Protein 6CKD (pdb70)

InterPro domains:
  IPR003582 ShKT domain [PS51670] (45-79)

Foldseek 3Di:
DLDQPDDCVVLVVCVVPVVLVPPVCCRNVVVSNVDD

Radius of gyration: 8.18 Å; Cα contacts (8 Å, |Δi|>4): 49; chains: 1; bounding box: 17×25×12 Å

Secondary structure (DSSP, 8-state):
-----S-HHHHHHHHHTT-TTSSTTTTS-HHHHT--

Nearest PDB structures (foldseek):
  6ckd-assembly1_A  TM=1.003E+00  e=4.209E-05  Oulactis
  6ckf-assembly1_A  TM=8.565E-01  e=2.002E-03  Oulactis
  6ckd-assembly1_A  TM=9.868E-01  e=1.307E-04  Oulactis
  6ckf-assembly1_A  TM=8.615E-01  e=6.665E-04  Oulactis
  6ckd-assembly1_A  TM=9.636E-01  e=9.254E-05  Oulactis

Sequence (36 aa):
ACKDVFPAATCRHAKSVGNCSSEKYKRNCAITCGACACKDVFPAATCRHAKSVGNCSSEKYKRNCAITCGACACKDVFPAATCRHAKSVGNCSSEKYKRNCAITCGACACKDVFPAATCRHAKSVGNCSSEKYKRNCAITCGACACKDVFPAATCRHAKSVGNCSSEKYKRNCAITCGACACKDVFPAATCRHAKSVGNCSSEKYKRNCAITCGACACKDVFPAATCRHAKSVGNCSSEKYKRNCAITCGACACKDVFPAATCRHAKSVGNCSSEKYKRNCAITCGACACKDVFPAATCRHAKSVGNCSSEKYKRNCAITCGACACKDVFPAATCRHAKSVGNCSSEKYKRNCAITCGACACKDVFPAATCRHAKSVGNCSSEKYKRNCAITCGACACKDVFPAATCRHAKSVGNCSSEKYKRNCAITCGACACKDVFPAATCRHAKSVGNCSSEKYKRNCAITCGACACKDVFPAATCRHAKSVGNCSSEKYKRNCAITCGACACKDVFPAATCRHAKSVGNCSSEKYKRNCAITCGACACKDVFPAATCRHAKSVGNCSSEKYKRNCAITCGACACKDVFPAATCRHAKSVGNCSSEKYKRNCAITCGACACKDVFPAATCRHAKSVGNCSSEKYKRNCAITCGACACKDVFPAATCRHAKSVGNCSSEKYKRNCAITCGACACKDVFPAATCRHAKSVGNCSSEKYKRNCAITCGAC

Solvent-accessible surface area: 2623 Å² total; per-residue (Å²): 145,45,150,64,117,67,78,83,72,43,3,180,97,1,112,91,90,51,46,41,106,45,86,115,24,68,187,20,0,6,91,36,21,70,70,99

Organism: Oulactis sp. (NCBI:txid2093647)

B-factor: mean 38.34, std 23.07, range [0.21, 75.54]

Structure (mmCIF, N/CA/C/O backbone):
data_6CKD
#
_entry.id   6CKD
#
loop_
_atom_site.group_PDB
_atom_site.id
_atom_site.type_symbol
_atom_site.label_atom_id
_atom_site.label_alt_id
_atom_site.label_comp_id
_atom_site.label_asym_id
_atom_site.label_entity_id
_atom_site.label_seq_id
_atom_site.pdbx_PDB_ins_code
_atom_site.Cartn_x
_atom_site.Cartn_y
_atom_site.Cartn_z
_atom_site.occupancy
_atom_site.B_iso_or_equiv
_atom_site.auth_seq_id
_atom_site.auth_comp_id
_atom_site.auth_asym_id
_atom_site.auth_atom_id
_atom_site.pdbx_PDB_model_num
ATOM 1 N N . ALA A 1 1 ? 2.629 1.264 -1.099 1.00 73.11 1 ALA A N 1
ATOM 2 C CA . ALA A 1 1 ? 3.358 0.457 -2.069 1.00 25.21 1 ALA A CA 1
ATOM 3 C C . ALA A 1 1 ? 3.087 -1.029 -1.862 1.00 32.44 1 ALA A C 1
ATOM 4 O O . ALA A 1 1 ? 2.711 -1.456 -0.769 1.00 42.22 1 ALA A O 1
ATOM 11 N N . CYS A 1 2 ? 3.278 -1.814 -2.917 1.00 3.12 2 CYS A N 1
ATOM 12 C CA . CYS A 1 2 ? 3.053 -3.253 -2.851 1.00 50.24 2 CYS A CA 1
ATOM 13 C C . CYS A 1 2 ? 4.294 -4.019 -3.302 1.00 12.35 2 CYS A C 1
ATOM 14 O O . CYS A 1 2 ? 4.193 -5.066 -3.941 1.00 30.01 2 CYS A O 1
ATOM 21 N N . LYS A 1 3 ? 5.464 -3.489 -2.963 1.00 3.10 3 LYS A N 1
ATOM 22 C CA . LYS A 1 3 ? 6.726 -4.122 -3.330 1.00 13.53 3 LYS A CA 1
ATOM 23 C C . LYS A 1 3 ? 6.862 -5.488 -2.667 1.00 32.53 3 LYS A C 1
ATOM 24 O O . LYS A 1 3 ? 6.501 -5.663 -1.503 1.00 35.02 3 LYS A O 1
ATOM 43 N N . ASP A 1 4 ? 7.386 -6.454 -3.414 1.00 11.31 4 ASP A N 1
ATOM 44 C CA . ASP A 1 4 ? 7.572 -7.805 -2.897 1.00 42.34 4 ASP A CA 1
ATOM 45 C C . ASP A 1 4 ? 8.322 -7.780 -1.569 1.00 34.01 4 ASP A C 1
ATOM 46 O O . ASP A 1 4 ? 9.503 -7.436 -1.517 1.00 34.34 4 ASP A O 1
ATOM 55 N N . VAL A 1 5 ? 7.627 -8.146 -0.496 1.00 52.13 5 VAL A N 1
ATOM 56 C CA . VAL A 1 5 ? 8.226 -8.166 0.833 1.00 42.23 5 VAL A CA 1
ATOM 57 C C . VAL A 1 5 ? 9.149 -9.367 1.001 1.00 24.32 5 VAL A C 1
ATOM 58 O O . VAL A 1 5 ? 10.339 -9.215 1.278 1.00 24.42 5 VAL A O 1
ATOM 71 N N . PHE A 1 6 ? 8.593 -10.562 0.832 1.00 63.23 6 PHE A N 1
ATOM 72 C CA . PHE A 1 6 ? 9.367 -11.791 0.965 1.00 34.34 6 PHE A CA 1
ATOM 73 C C . PHE A 1 6 ? 10.592 -11.764 0.057 1.00 61.33 6 PHE A C 1
ATOM 74 O O . PHE A 1 6 ? 10.667 -10.998 -0.904 1.00 3.10 6 PHE A O 1
ATOM 91 N N . PRO A 1 7 ? 11.577 -12.621 0.367 1.00 52.25 7 PRO A N 1
ATOM 92 C CA . PRO A 1 7 ? 12.817 -12.715 -0.409 1.00 61.20 7 PRO A CA 1
ATOM 93 C C . PRO A 1 7 ? 12.592 -13.320 -1.790 1.00 64.54 7 PRO A C 1
ATOM 94 O O . PRO A 1 7 ? 11.724 -14.173 -1.971 1.00 33.11 7 PRO A O 1
ATOM 105 N N . ALA A 1 8 ? 13.381 -12.874 -2.762 1.00 63.24 8 ALA A N 1
ATOM 106 C CA . ALA A 1 8 ? 13.270 -13.374 -4.127 1.00 73.20 8 ALA A CA 1
ATOM 107 C C . ALA A 1 8 ? 13.366 -14.896 -4.164 1.00 4.41 8 ALA A C 1
ATOM 108 O O . ALA A 1 8 ? 12.805 -15.541 -5.048 1.00 71.34 8 ALA A O 1
ATOM 115 N N . ALA A 1 9 ? 14.083 -15.462 -3.198 1.00 55.02 9 ALA A N 1
ATOM 116 C CA . ALA A 1 9 ? 14.251 -16.908 -3.120 1.00 44.31 9 ALA A CA 1
ATOM 117 C C . ALA A 1 9 ? 12.945 -17.593 -2.735 1.00 54.03 9 ALA A C 1
ATOM 118 O O . ALA A 1 9 ? 12.676 -18.720 -3.152 1.00 72.31 9 ALA A O 1
ATOM 125 N N . THR A 1 10 ? 12.134 -16.906 -1.936 1.00 41.24 10 THR A N 1
ATOM 126 C CA . THR A 1 10 ? 10.856 -17.449 -1.494 1.00 2.03 10 THR A CA 1
ATOM 127 C C . THR A 1 10 ? 9.750 -17.138 -2.496 1.00 21.44 10 THR A C 1
ATOM 128 O O . THR A 1 10 ? 8.738 -17.837 -2.555 1.00 61.52 10 THR A O 1
ATOM 139 N N . CYS A 1 11 ? 9.949 -16.086 -3.282 1.00 61.23 11 CYS A N 1
ATOM 140 C CA . CYS A 1 11 ? 8.969 -15.683 -4.283 1.00 14.52 11 CYS A CA 1
ATOM 141 C C . CYS A 1 11 ? 9.222 -16.392 -5.610 1.00 34.43 11 CYS A C 1
ATOM 142 O O . CYS A 1 11 ? 8.285 -16.720 -6.339 1.00 21.25 11 CYS A O 1
ATOM 149 N N . ARG A 1 12 ? 10.493 -16.627 -5.916 1.00 44.40 12 ARG A N 1
ATOM 150 C CA . ARG A 1 12 ? 10.870 -17.297 -7.155 1.00 1.41 12 ARG A CA 1
ATOM 151 C C . ARG A 1 12 ? 10.290 -18.707 -7.209 1.00 15.33 12 ARG A C 1
ATOM 152 O O . ARG A 1 12 ? 9.917 -19.196 -8.276 1.00 4.03 12 ARG A O 1
ATOM 173 N N . HIS A 1 13 ? 10.216 -19.355 -6.051 1.00 33.33 13 HIS A N 1
ATOM 174 C CA . HIS A 1 13 ? 9.680 -20.709 -5.966 1.00 25.52 13 HIS A CA 1
ATOM 175 C C . HIS A 1 13 ? 8.238 -20.755 -6.460 1.00 71.53 13 HIS A C 1
ATOM 176 O O . HIS A 1 13 ? 7.873 -21.617 -7.259 1.00 73.33 13 HIS A O 1
ATOM 190 N N . ALA A 1 14 ? 7.422 -19.823 -5.979 1.00 44.11 14 ALA A N 1
ATOM 191 C CA . ALA A 1 14 ? 6.021 -19.757 -6.373 1.00 53.42 14 ALA A CA 1
ATOM 192 C C . ALA A 1 14 ? 5.859 -19.999 -7.870 1.00 42.11 14 ALA A C 1
ATOM 193 O O . ALA A 1 14 ? 5.486 -21.092 -8.296 1.00 55.01 14 ALA A O 1
ATOM 200 N N . LYS A 1 15 ? 6.142 -18.972 -8.665 1.00 24.42 15 LYS A N 1
ATOM 201 C CA . LYS A 1 15 ? 6.029 -19.073 -10.115 1.00 24.00 15 LYS A CA 1
ATOM 202 C C . LYS A 1 15 ? 6.586 -20.403 -10.613 1.00 73.11 15 LYS A C 1
ATOM 203 O O . LYS A 1 15 ? 5.971 -21.072 -11.443 1.00 55.05 15 LYS A O 1
ATOM 222 N N . SER A 1 16 ? 7.752 -20.781 -10.100 1.00 31.24 16 SER A N 1
ATOM 223 C CA . SER A 1 16 ? 8.392 -22.031 -10.494 1.00 52.43 16 SER A CA 1
ATOM 224 C C . SER A 1 16 ? 7.367 -23.155 -10.603 1.00 73.41 16 SER A C 1
ATOM 225 O O . SER A 1 16 ? 7.358 -23.911 -11.575 1.00 31.33 16 SER A O 1
ATOM 233 N N . VAL A 1 17 ? 6.503 -23.260 -9.598 1.00 2.32 17 VAL A N 1
ATOM 234 C CA . VAL A 1 17 ? 5.472 -24.291 -9.579 1.00 44.34 17 VAL A CA 1
ATOM 235 C C . VAL A 1 17 ? 4.078 -23.675 -9.621 1.00 4.15 17 VAL A C 1
ATOM 236 O O . VAL A 1 17 ? 3.109 -24.277 -9.162 1.00 14.24 17 VAL A O 1
ATOM 249 N N . GLY A 1 18 ? 3.986 -22.470 -10.175 1.00 13.33 18 GLY A N 1
ATOM 250 C CA . GLY A 1 18 ? 2.706 -21.792 -10.266 1.00 52.22 18 GLY A CA 1
ATOM 251 C C . GLY A 1 18 ? 1.963 -21.775 -8.945 1.00 1.41 18 GLY A C 1
ATOM 252 O O . GLY A 1 18 ? 0.824 -22.231 -8.860 1.00 12.21 18 GLY A O 1
ATOM 256 N N . ASN A 1 19 ? 2.611 -21.248 -7.911 1.00 13.04 19 ASN A N 1
ATOM 257 C CA . ASN A 1 19 ? 2.005 -21.175 -6.586 1.00 72.41 19 ASN A CA 1
ATOM 258 C C . ASN A 1 19 ? 1.330 -19.824 -6.370 1.00 33.40 19 ASN A C 1
ATOM 259 O O . ASN A 1 19 ? 0.925 -19.491 -5.256 1.00 32.33 19 ASN A O 1
ATOM 270 N N . CYS A 1 20 ? 1.211 -19.050 -7.443 1.00 41.03 20 CYS A N 1
ATOM 271 C CA . CYS A 1 20 ? 0.585 -17.735 -7.373 1.00 23.21 20 CYS A CA 1
ATOM 272 C C . CYS A 1 20 ? -0.787 -17.821 -6.711 1.00 0.31 20 CYS A C 1
ATOM 273 O O . CYS A 1 20 ? -1.243 -16.868 -6.078 1.00 23.41 20 CYS A O 1
ATOM 280 N N . SER A 1 21 ? -1.440 -18.968 -6.862 1.00 32.40 21 SER A N 1
ATOM 281 C CA . SER A 1 21 ? -2.762 -19.178 -6.282 1.00 42.22 21 SER A CA 1
ATOM 282 C C . SER A 1 21 ? -2.737 -18.943 -4.775 1.00 31.31 21 SER A C 1
ATOM 283 O O . SER A 1 21 ? -3.704 -18.446 -4.197 1.00 24.10 21 SER A O 1
ATOM 291 N N . SER A 1 22 ? -1.624 -19.305 -4.144 1.00 74.32 22 SER A N 1
ATOM 292 C CA . SER A 1 22 ? -1.474 -19.139 -2.703 1.00 43.54 22 SER A CA 1
ATOM 293 C C . SER A 1 22 ? -1.566 -17.666 -2.314 1.00 65.14 22 SER A C 1
ATOM 294 O O . SER A 1 22 ? -1.930 -16.820 -3.130 1.00 15.12 22 SER A O 1
ATOM 302 N N . GLU A 1 23 ? -1.231 -17.369 -1.062 1.00 75.34 23 GLU A N 1
ATOM 303 C CA . GLU A 1 23 ? -1.277 -16.000 -0.565 1.00 10.54 23 GLU A CA 1
ATOM 304 C C . GLU A 1 23 ? 0.096 -15.555 -0.069 1.00 40.20 23 GLU A C 1
ATOM 305 O O . GLU A 1 23 ? 0.446 -14.377 -0.148 1.00 20.00 23 GLU A O 1
ATOM 317 N N . LYS A 1 24 ? 0.870 -16.506 0.443 1.00 42.41 24 LYS A N 1
ATOM 318 C CA . LYS A 1 24 ? 2.205 -16.215 0.951 1.00 4.44 24 LYS A CA 1
ATOM 319 C C . LYS A 1 24 ? 2.986 -15.350 -0.033 1.00 41.13 24 LYS A C 1
ATOM 320 O O . LYS A 1 24 ? 3.790 -14.508 0.367 1.00 1.23 24 LYS A O 1
ATOM 339 N N . TYR A 1 25 ? 2.743 -15.562 -1.322 1.00 21.43 25 TYR A N 1
ATOM 340 C CA . TYR A 1 25 ? 3.424 -14.803 -2.363 1.00 42.24 25 TYR A CA 1
ATOM 341 C C . TYR A 1 25 ? 2.419 -14.094 -3.266 1.00 43.12 25 TYR A C 1
ATOM 342 O O . TYR A 1 25 ? 2.620 -13.987 -4.476 1.00 62.43 25 TYR A O 1
ATOM 360 N N . LYS A 1 26 ? 1.336 -13.610 -2.669 1.00 11.54 26 LYS A N 1
ATOM 361 C CA . LYS A 1 26 ? 0.298 -12.908 -3.415 1.00 64.45 26 LYS A CA 1
ATOM 362 C C . LYS A 1 26 ? -0.112 -11.624 -2.702 1.00 45.23 26 LYS A C 1
ATOM 363 O O . LYS A 1 26 ? -0.447 -10.627 -3.343 1.00 22.33 26 LYS A O 1
ATOM 382 N N . ARG A 1 27 ? -0.081 -11.654 -1.374 1.00 61.20 27 ARG A N 1
ATOM 383 C CA . ARG A 1 27 ? -0.449 -10.492 -0.575 1.00 10.14 27 ARG A CA 1
ATOM 384 C C . ARG A 1 27 ? 0.765 -9.606 -0.312 1.00 23.02 27 ARG A C 1
ATOM 385 O O . ARG A 1 27 ? 0.652 -8.383 -0.251 1.00 13.32 27 ARG A O 1
ATOM 406 N N . ASN A 1 28 ? 1.927 -10.234 -0.157 1.00 14.53 28 ASN A N 1
ATOM 407 C CA . ASN A 1 28 ? 3.162 -9.502 0.101 1.00 70.43 28 ASN A CA 1
ATOM 408 C C . ASN A 1 28 ? 4.046 -9.474 -1.142 1.00 42.23 28 ASN A C 1
ATOM 409 O O . ASN A 1 28 ? 4.787 -8.516 -1.369 1.00 75.32 28 ASN A O 1
ATOM 420 N N . CYS A 1 29 ? 3.963 -10.530 -1.945 1.00 4.51 29 CYS A N 1
ATOM 421 C CA . CYS A 1 29 ? 4.755 -10.627 -3.165 1.00 50.13 29 CYS A CA 1
ATOM 422 C C . CYS A 1 29 ? 3.888 -10.383 -4.397 1.00 52.10 29 CYS A C 1
ATOM 423 O O . CYS A 1 29 ? 4.027 -11.065 -5.412 1.00 31.13 29 CYS A O 1
ATOM 430 N N . ALA A 1 30 ? 2.993 -9.405 -4.300 1.00 1.04 30 ALA A N 1
ATOM 431 C CA . ALA A 1 30 ? 2.105 -9.069 -5.406 1.00 22.04 30 ALA A CA 1
ATOM 432 C C . ALA A 1 30 ? 2.895 -8.810 -6.684 1.00 74.54 30 ALA A C 1
ATOM 433 O O . ALA A 1 30 ? 2.417 -9.086 -7.786 1.00 5.23 30 ALA A O 1
ATOM 440 N N . ILE A 1 31 ? 4.103 -8.280 -6.531 1.00 40.21 31 ILE A N 1
ATOM 441 C CA . ILE A 1 31 ? 4.958 -7.985 -7.674 1.00 51.32 31 ILE A CA 1
ATOM 442 C C . ILE A 1 31 ? 5.375 -9.263 -8.393 1.00 73.24 31 ILE A C 1
ATOM 443 O O . ILE A 1 31 ? 5.606 -9.262 -9.603 1.00 10.20 31 ILE A O 1
ATOM 459 N N . THR A 1 32 ? 5.467 -10.356 -7.641 1.00 44.43 32 THR A N 1
ATOM 460 C CA . THR A 1 32 ? 5.855 -11.642 -8.206 1.00 45.22 32 THR A CA 1
ATOM 461 C C . THR A 1 32 ? 4.638 -12.416 -8.698 1.00 50.01 32 THR A C 1
ATOM 462 O O . THR A 1 32 ? 4.726 -13.194 -9.649 1.00 5.41 32 THR A O 1
ATOM 473 N N . CYS A 1 33 ? 3.501 -12.198 -8.046 1.00 30.32 33 CYS A N 1
ATOM 474 C CA . CYS A 1 33 ? 2.264 -12.875 -8.417 1.00 23.43 33 CYS A CA 1
ATOM 475 C C . CYS A 1 33 ? 1.607 -12.191 -9.612 1.00 13.14 33 CYS A C 1
ATOM 476 O O . CYS A 1 33 ? 1.465 -12.785 -10.680 1.00 14.53 33 CYS A O 1
ATOM 483 N N . GLY A 1 34 ? 1.207 -10.937 -9.422 1.00 44.24 34 GLY A N 1
ATOM 484 C CA . GLY A 1 34 ? 0.570 -10.192 -10.492 1.00 50.23 34 GLY A CA 1
ATOM 485 C C . GLY A 1 34 ? -0.824 -9.726 -10.123 1.00 55.24 34 GLY A C 1
ATOM 486 O O . GLY A 1 34 ? -1.705 -9.644 -10.979 1.00 13.01 34 GLY A O 1
ATOM 490 N N . ALA A 1 35 ? -1.026 -9.421 -8.846 1.00 33.23 35 ALA A N 1
ATOM 491 C CA . ALA A 1 35 ? -2.323 -8.961 -8.366 1.00 13.03 35 ALA A CA 1
ATOM 492 C C . ALA A 1 35 ? -2.361 -7.440 -8.257 1.00 64.35 35 ALA A C 1
ATOM 493 O O . ALA A 1 35 ? -3.329 -6.802 -8.671 1.00 0.22 35 ALA A O 1
ATOM 500 N N . CYS A 1 36 ? -1.301 -6.865 -7.699 1.00 21.53 36 CYS A N 1
ATOM 501 C CA . CYS A 1 36 ? -1.212 -5.420 -7.535 1.00 13.44 36 CYS A CA 1
ATOM 502 C C . CYS A 1 36 ? -0.826 -4.746 -8.848 1.00 54.32 36 CYS A C 1
ATOM 503 O O . CYS A 1 36 ? 0.354 -4.656 -9.188 1.00 34.43 36 CYS A O 1
ATOM 510 N N . ALA A 1 1 ? 1.329 0.000 0.000 1.00 0.00 1 ALA A N 2
ATOM 511 C CA . ALA A 1 1 ? 2.093 -0.001 -1.241 1.00 71.14 1 ALA A CA 2
ATOM 512 C C . ALA A 1 1 ? 2.217 -1.411 -1.808 1.00 64.32 1 ALA A C 2
ATOM 513 O O . ALA A 1 1 ? 1.929 -2.394 -1.124 1.00 40.04 1 ALA A O 2
ATOM 520 N N . CYS A 1 2 ? 2.648 -1.504 -3.062 1.00 33.21 2 CYS A N 2
ATOM 521 C CA . CYS A 1 2 ? 2.809 -2.794 -3.722 1.00 24.12 2 CYS A CA 2
ATOM 522 C C . CYS A 1 2 ? 4.260 -3.012 -4.142 1.00 22.12 2 CYS A C 2
ATOM 523 O O . CYS A 1 2 ? 4.749 -2.381 -5.079 1.00 11.52 2 CYS A O 2
ATOM 530 N N . LYS A 1 3 ? 4.944 -3.911 -3.442 1.00 20.01 3 LYS A N 2
ATOM 531 C CA . LYS A 1 3 ? 6.338 -4.215 -3.741 1.00 62.24 3 LYS A CA 2
ATOM 532 C C . LYS A 1 3 ? 6.739 -5.565 -3.156 1.00 35.45 3 LYS A C 2
ATOM 533 O O . LYS A 1 3 ? 6.455 -5.857 -1.993 1.00 62.04 3 LYS A O 2
ATOM 552 N N . ASP A 1 4 ? 7.399 -6.384 -3.966 1.00 63.43 4 ASP A N 2
ATOM 553 C CA . ASP A 1 4 ? 7.841 -7.703 -3.527 1.00 71.11 4 ASP A CA 2
ATOM 554 C C . ASP A 1 4 ? 8.618 -7.608 -2.218 1.00 15.24 4 ASP A C 2
ATOM 555 O O . ASP A 1 4 ? 9.783 -7.211 -2.202 1.00 52.11 4 ASP A O 2
ATOM 564 N N . VAL A 1 5 ? 7.964 -7.973 -1.120 1.00 35.54 5 VAL A N 2
ATOM 565 C CA . VAL A 1 5 ? 8.592 -7.929 0.195 1.00 22.42 5 VAL A CA 2
ATOM 566 C C . VAL A 1 5 ? 9.489 -9.142 0.417 1.00 72.45 5 VAL A C 2
ATOM 567 O O . VAL A 1 5 ? 10.662 -9.006 0.765 1.00 52.44 5 VAL A O 2
ATOM 580 N N . PHE A 1 6 ? 8.929 -10.330 0.212 1.00 61.21 6 PHE A N 2
ATOM 581 C CA . PHE A 1 6 ? 9.678 -11.569 0.389 1.00 12.15 6 PHE A CA 2
ATOM 582 C C . PHE A 1 6 ? 10.866 -11.628 -0.566 1.00 3.34 6 PHE A C 2
ATOM 583 O O . PHE A 1 6 ? 10.918 -10.927 -1.576 1.00 42.34 6 PHE A O 2
ATOM 600 N N . PRO A 1 7 ? 11.846 -12.484 -0.239 1.00 34.04 7 PRO A N 2
ATOM 601 C CA . PRO A 1 7 ? 13.052 -12.656 -1.054 1.00 11.44 7 PRO A CA 2
ATOM 602 C C . PRO A 1 7 ? 12.761 -13.344 -2.383 1.00 15.42 7 PRO A C 2
ATOM 603 O O . PRO A 1 7 ? 11.889 -14.209 -2.467 1.00 2.42 7 PRO A O 2
ATOM 614 N N . ALA A 1 8 ? 13.496 -12.954 -3.419 1.00 55.12 8 ALA A N 2
ATOM 615 C CA . ALA A 1 8 ? 13.317 -13.535 -4.744 1.00 22.41 8 ALA A CA 2
ATOM 616 C C . ALA A 1 8 ? 13.407 -15.057 -4.692 1.00 51.23 8 ALA A C 2
ATOM 617 O O . ALA A 1 8 ? 12.796 -15.752 -5.503 1.00 53.22 8 ALA A O 2
ATOM 624 N N . ALA A 1 9 ? 14.173 -15.568 -3.734 1.00 43.51 9 ALA A N 2
ATOM 625 C CA . ALA A 1 9 ? 14.342 -17.007 -3.576 1.00 53.34 9 ALA A CA 2
ATOM 626 C C . ALA A 1 9 ? 13.052 -17.660 -3.092 1.00 21.54 9 ALA A C 2
ATOM 627 O O . ALA A 1 9 ? 12.761 -18.809 -3.427 1.00 24.33 9 ALA A O 2
ATOM 634 N N . THR A 1 10 ? 12.281 -16.922 -2.299 1.00 50.15 10 THR A N 2
ATOM 635 C CA . THR A 1 10 ? 11.023 -17.430 -1.767 1.00 23.42 10 THR A CA 2
ATOM 636 C C . THR A 1 10 ? 9.877 -17.193 -2.743 1.00 13.21 10 THR A C 2
ATOM 637 O O . THR A 1 10 ? 8.870 -17.902 -2.719 1.00 2.12 10 THR A O 2
ATOM 648 N N . CYS A 1 11 ? 10.035 -16.191 -3.602 1.00 20.42 11 CYS A N 2
ATOM 649 C CA . CYS A 1 11 ? 9.013 -15.860 -4.587 1.00 41.23 11 CYS A CA 2
ATOM 650 C C . CYS A 1 11 ? 9.221 -16.653 -5.874 1.00 40.34 11 CYS A C 2
ATOM 651 O O . CYS A 1 11 ? 8.262 -16.998 -6.565 1.00 31.14 11 CYS A O 2
ATOM 658 N N . ARG A 1 12 ? 10.480 -16.938 -6.190 1.00 41.34 12 ARG A N 2
ATOM 659 C CA . ARG A 1 12 ? 10.814 -17.689 -7.394 1.00 44.24 12 ARG A CA 2
ATOM 660 C C . ARG A 1 12 ? 10.383 -19.147 -7.263 1.00 42.40 12 ARG A C 2
ATOM 661 O O . ARG A 1 12 ? 9.983 -19.777 -8.242 1.00 63.42 12 ARG A O 2
ATOM 682 N N . HIS A 1 13 ? 10.468 -19.676 -6.047 1.00 31.13 13 HIS A N 2
ATOM 683 C CA . HIS A 1 13 ? 10.087 -21.060 -5.787 1.00 55.21 13 HIS A CA 2
ATOM 684 C C . HIS A 1 13 ? 8.569 -21.218 -5.808 1.00 22.14 13 HIS A C 2
ATOM 685 O O . HIS A 1 13 ? 8.053 -22.313 -6.026 1.00 73.52 13 HIS A O 2
ATOM 699 N N . ALA A 1 14 ? 7.861 -20.117 -5.578 1.00 20.21 14 ALA A N 2
ATOM 700 C CA . ALA A 1 14 ? 6.404 -20.134 -5.571 1.00 55.13 14 ALA A CA 2
ATOM 701 C C . ALA A 1 14 ? 5.845 -19.878 -6.967 1.00 64.42 14 ALA A C 2
ATOM 702 O O . ALA A 1 14 ? 4.763 -20.354 -7.311 1.00 41.03 14 ALA A O 2
ATOM 709 N N . LYS A 1 15 ? 6.590 -19.124 -7.768 1.00 40.31 15 LYS A N 2
ATOM 710 C CA . LYS A 1 15 ? 6.171 -18.805 -9.128 1.00 14.44 15 LYS A CA 2
ATOM 711 C C . LYS A 1 15 ? 6.666 -19.860 -10.112 1.00 10.34 15 LYS A C 2
ATOM 712 O O . LYS A 1 15 ? 5.971 -20.206 -11.067 1.00 2.11 15 LYS A O 2
ATOM 731 N N . SER A 1 16 ? 7.870 -20.368 -9.871 1.00 3.13 16 SER A N 2
ATOM 732 C CA . SER A 1 16 ? 8.459 -21.382 -10.737 1.00 63.13 16 SER A CA 2
ATOM 733 C C . SER A 1 16 ? 7.417 -22.418 -11.147 1.00 21.41 16 SER A C 2
ATOM 734 O O . SER A 1 16 ? 7.389 -22.868 -12.293 1.00 32.24 16 SER A O 2
ATOM 742 N N . VAL A 1 17 ? 6.561 -22.793 -10.202 1.00 22.35 17 VAL A N 2
ATOM 743 C CA . VAL A 1 17 ? 5.516 -23.776 -10.463 1.00 12.45 17 VAL A CA 2
ATOM 744 C C . VAL A 1 17 ? 4.188 -23.095 -10.776 1.00 61.11 17 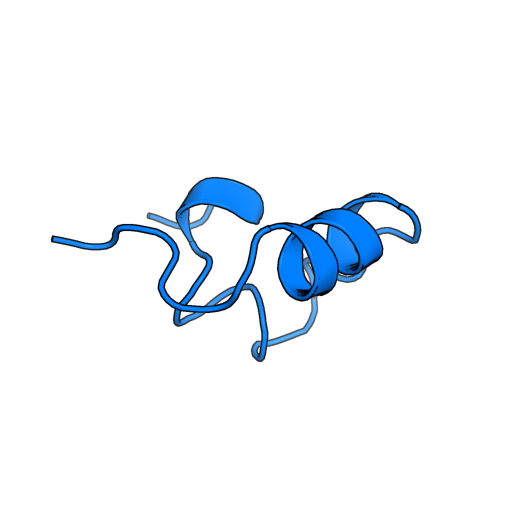VAL A C 2
ATOM 745 O O . VAL A 1 17 ? 3.381 -23.612 -11.547 1.00 53.53 17 VAL A O 2
ATOM 758 N N . GLY A 1 18 ? 3.969 -21.931 -10.172 1.00 53.01 18 GLY A N 2
ATOM 759 C CA . GLY A 1 18 ? 2.737 -21.198 -10.400 1.00 2.33 18 GLY A CA 2
ATOM 760 C C . GLY A 1 18 ? 1.772 -21.310 -9.236 1.00 43.41 18 GLY A C 2
ATOM 761 O O . GLY A 1 18 ? 0.640 -21.762 -9.401 1.00 42.44 18 GLY A O 2
ATOM 765 N N . ASN A 1 19 ? 2.222 -20.898 -8.055 1.00 32.21 19 ASN A N 2
ATOM 766 C CA . ASN A 1 19 ? 1.390 -20.957 -6.858 1.00 44.31 19 ASN A CA 2
ATOM 767 C C . ASN A 1 19 ? 0.697 -19.620 -6.611 1.00 63.14 19 ASN A C 2
ATOM 768 O O . ASN A 1 19 ? 0.428 -19.250 -5.468 1.00 51.54 19 ASN A O 2
ATOM 779 N N . CYS A 1 20 ? 0.411 -18.900 -7.691 1.00 74.40 20 CYS A N 2
ATOM 780 C CA . CYS A 1 20 ? -0.251 -17.605 -7.594 1.00 31.04 20 CYS A CA 2
ATOM 781 C C . CYS A 1 20 ? -1.515 -17.702 -6.743 1.00 65.22 20 CYS A C 2
ATOM 782 O O . CYS A 1 20 ? -1.908 -16.739 -6.086 1.00 14.02 20 CYS A O 2
ATOM 789 N N . SER A 1 21 ? -2.145 -18.872 -6.761 1.00 62.35 21 SER A N 2
ATOM 790 C CA . SER A 1 21 ? -3.365 -19.095 -5.995 1.00 74.14 21 SER A CA 2
ATOM 791 C C . SER A 1 21 ? -3.126 -18.850 -4.509 1.00 21.34 21 SER A C 2
ATOM 792 O O . SER A 1 21 ? -4.017 -18.396 -3.791 1.00 75.45 21 SER A O 2
ATOM 800 N N . SER A 1 22 ? -1.915 -19.155 -4.053 1.00 10.32 22 SER A N 2
ATOM 801 C CA . SER A 1 22 ? -1.558 -18.972 -2.651 1.00 2.11 22 SER A CA 2
ATOM 802 C C . SER A 1 22 ? -1.762 -17.522 -2.223 1.00 1.22 22 SER A C 2
ATOM 803 O O . SER A 1 22 ? -2.183 -16.683 -3.018 1.00 52.22 22 SER A O 2
ATOM 811 N N . GLU A 1 23 ? -1.460 -17.236 -0.960 1.00 44.12 23 GLU A N 2
ATOM 812 C CA . GLU A 1 23 ? -1.611 -15.888 -0.426 1.00 3.42 23 GLU A CA 2
ATOM 813 C C . GLU A 1 23 ? -0.264 -15.324 0.017 1.00 44.32 23 GLU A C 2
ATOM 814 O O . GLU A 1 23 ? -0.014 -14.123 -0.093 1.00 65.21 23 GLU A O 2
ATOM 826 N N . LYS A 1 24 ? 0.601 -16.199 0.519 1.00 43.35 24 LYS A N 2
ATOM 827 C CA . LYS A 1 24 ? 1.924 -15.791 0.978 1.00 54.21 24 LYS A CA 2
ATOM 828 C C . LYS A 1 24 ? 2.638 -14.964 -0.086 1.00 63.24 24 LYS A C 2
ATOM 829 O O . LYS A 1 24 ? 3.286 -13.964 0.222 1.00 0.43 24 LYS A O 2
ATOM 848 N N . TYR A 1 25 ? 2.515 -15.388 -1.339 1.00 50.33 25 TYR A N 2
ATOM 849 C CA . TYR A 1 25 ? 3.150 -14.687 -2.449 1.00 1.20 25 TYR A CA 2
ATOM 850 C C . TYR A 1 25 ? 2.107 -14.021 -3.342 1.00 31.45 25 TYR A C 2
ATOM 851 O O . TYR A 1 25 ? 2.303 -13.882 -4.549 1.00 1.41 25 TYR A O 2
ATOM 869 N N . LYS A 1 26 ? 0.996 -13.612 -2.738 1.00 43.30 26 LYS A N 2
ATOM 870 C CA . LYS A 1 26 ? -0.079 -12.959 -3.475 1.00 11.41 26 LYS A CA 2
ATOM 871 C C . LYS A 1 26 ? -0.492 -11.657 -2.795 1.00 74.20 26 LYS A C 2
ATOM 872 O O . LYS A 1 26 ? -1.401 -10.967 -3.256 1.00 14.31 26 LYS A O 2
ATOM 891 N N . ARG A 1 27 ? 0.182 -11.328 -1.698 1.00 33.00 27 ARG A N 2
ATOM 892 C CA . ARG A 1 27 ? -0.116 -10.109 -0.955 1.00 63.24 27 ARG A CA 2
ATOM 893 C C . ARG A 1 27 ? 1.129 -9.238 -0.820 1.00 4.43 27 ARG A C 2
ATOM 894 O O . ARG A 1 27 ? 1.059 -8.015 -0.938 1.00 21.15 27 ARG A O 2
ATOM 915 N N . ASN A 1 28 ? 2.268 -9.876 -0.571 1.00 21.22 28 ASN A N 2
ATOM 916 C CA . ASN A 1 28 ? 3.529 -9.159 -0.418 1.00 31.21 28 ASN A CA 2
ATOM 917 C C . ASN A 1 28 ? 4.366 -9.253 -1.690 1.00 21.52 28 ASN A C 2
ATOM 918 O O . ASN A 1 28 ? 5.124 -8.340 -2.017 1.00 12.52 28 ASN A O 2
ATOM 929 N N . CYS A 1 29 ? 4.224 -10.365 -2.404 1.00 54.33 29 CYS A N 2
ATOM 930 C CA . CYS A 1 29 ? 4.965 -10.580 -3.641 1.00 5.03 29 CYS A CA 2
ATOM 931 C C . CYS A 1 29 ? 4.048 -10.459 -4.854 1.00 33.32 29 CYS A C 2
ATOM 932 O O . CYS A 1 29 ? 4.211 -11.175 -5.842 1.00 13.51 29 CYS A O 2
ATOM 939 N N . ALA A 1 30 ? 3.083 -9.549 -4.771 1.00 10.03 30 ALA A N 2
ATOM 940 C CA . ALA A 1 30 ? 2.141 -9.333 -5.862 1.00 11.43 30 ALA A CA 2
ATOM 941 C C . ALA A 1 30 ? 2.871 -9.053 -7.171 1.00 5.03 30 ALA A C 2
ATOM 942 O O . ALA A 1 30 ? 2.396 -9.415 -8.247 1.00 52.12 30 ALA A O 2
ATOM 949 N N . ILE A 1 31 ? 4.028 -8.407 -7.071 1.00 2.22 31 ILE A N 2
ATOM 950 C CA . ILE A 1 31 ? 4.824 -8.079 -8.247 1.00 72.54 31 ILE A CA 2
ATOM 951 C C . ILE A 1 31 ? 5.376 -9.339 -8.905 1.00 61.45 31 ILE A C 2
ATOM 952 O O . ILE A 1 31 ? 5.631 -9.364 -10.110 1.00 44.10 31 ILE A O 2
ATOM 968 N N . THR A 1 32 ? 5.557 -10.387 -8.107 1.00 3.20 32 THR A N 2
ATOM 969 C CA . THR A 1 32 ? 6.079 -11.651 -8.611 1.00 75.00 32 THR A CA 2
ATOM 970 C C . THR A 1 32 ? 4.951 -12.559 -9.089 1.00 42.25 32 THR A C 2
ATOM 971 O O . THR A 1 32 ? 5.123 -13.338 -10.027 1.00 64.31 32 THR A O 2
ATOM 982 N N . CYS A 1 33 ? 3.797 -12.453 -8.440 1.00 54.14 33 CYS A N 2
ATOM 983 C CA . CYS A 1 33 ? 2.640 -13.264 -8.799 1.00 73.14 33 CYS A CA 2
ATOM 984 C C . CYS A 1 33 ? 1.944 -12.702 -10.036 1.00 21.31 33 CYS A C 2
ATOM 985 O O . CYS A 1 33 ? 1.779 -13.397 -11.038 1.00 33.14 33 CYS A O 2
ATOM 992 N N . GLY A 1 34 ? 1.539 -11.438 -9.957 1.00 74.43 34 GLY A N 2
ATOM 993 C CA . GLY A 1 34 ? 0.866 -10.804 -11.076 1.00 32.21 34 GLY A CA 2
ATOM 994 C C . GLY A 1 34 ? -0.560 -10.410 -10.747 1.00 75.40 34 GLY A C 2
ATOM 995 O O . GLY A 1 34 ? -1.447 -10.496 -11.597 1.00 3.04 34 GLY A O 2
ATOM 999 N N . ALA A 1 35 ? -0.783 -9.979 -9.510 1.00 34.21 35 ALA A N 2
ATOM 1000 C CA . ALA A 1 35 ? -2.112 -9.571 -9.071 1.00 0.30 35 ALA A CA 2
ATOM 1001 C C . ALA A 1 35 ? -2.231 -8.051 -9.021 1.00 64.22 35 ALA A C 2
ATOM 1002 O O . ALA A 1 35 ? -2.852 -7.438 -9.890 1.00 3.12 35 ALA A O 2
ATOM 1009 N N . CYS A 1 36 ? -1.632 -7.449 -7.999 1.00 51.22 36 CYS A N 2
ATOM 1010 C CA . CYS A 1 36 ? -1.671 -6.001 -7.835 1.00 13.21 36 CYS A CA 2
ATOM 1011 C C . CYS A 1 36 ? -1.188 -5.297 -9.099 1.00 41.54 36 CYS A C 2
ATOM 1012 O O . CYS A 1 36 ? -1.583 -4.165 -9.380 1.00 44.34 36 CYS A O 2
ATOM 1019 N N . ALA A 1 1 ? 3.749 0.144 -3.092 1.00 5.40 1 ALA A N 3
ATOM 1020 C CA . ALA A 1 1 ? 2.667 -0.184 -2.172 1.00 63.14 1 ALA A CA 3
ATOM 1021 C C . ALA A 1 1 ? 2.640 -1.678 -1.869 1.00 35.23 1 ALA A C 3
ATOM 1022 O O . ALA A 1 1 ? 2.469 -2.085 -0.719 1.00 63.51 1 ALA A O 3
ATOM 1029 N N . CYS A 1 2 ? 2.807 -2.491 -2.906 1.00 70.32 2 CYS A N 3
ATOM 1030 C CA . CYS A 1 2 ? 2.800 -3.941 -2.751 1.00 50.13 2 CYS A CA 3
ATOM 1031 C C . CYS A 1 2 ? 4.145 -4.538 -3.157 1.00 15.21 2 CYS A C 3
ATOM 1032 O O . CYS A 1 2 ? 4.206 -5.627 -3.728 1.00 4.13 2 CYS A O 3
ATOM 1039 N N . LYS A 1 3 ? 5.220 -3.817 -2.858 1.00 11.12 3 LYS A N 3
ATOM 1040 C CA . LYS A 1 3 ? 6.564 -4.274 -3.189 1.00 3.02 3 LYS A CA 3
ATOM 1041 C C . LYS A 1 3 ? 6.821 -5.666 -2.620 1.00 42.12 3 LYS A C 3
ATOM 1042 O O . LYS A 1 3 ? 6.474 -5.952 -1.474 1.00 71.44 3 LYS A O 3
ATOM 1061 N N . ASP A 1 4 ? 7.432 -6.526 -3.427 1.00 63.03 4 ASP A N 3
ATOM 1062 C CA . ASP A 1 4 ? 7.738 -7.887 -3.003 1.00 61.43 4 ASP A CA 3
ATOM 1063 C C . ASP A 1 4 ? 8.484 -7.887 -1.672 1.00 71.55 4 ASP A C 3
ATOM 1064 O O .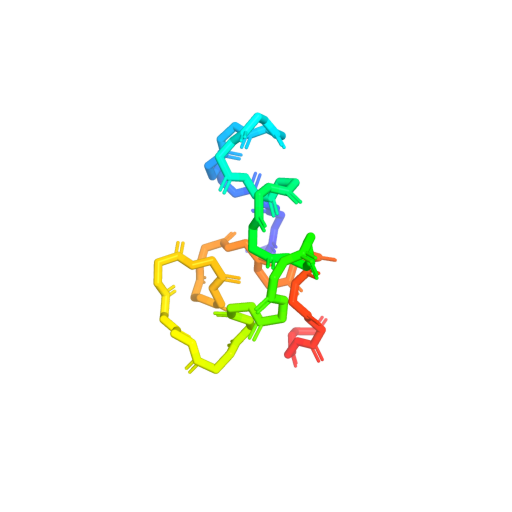 ASP A 1 4 ? 9.674 -7.579 -1.616 1.00 24.10 4 ASP A O 3
ATOM 1073 N N . VAL A 1 5 ? 7.775 -8.234 -0.603 1.00 22.53 5 VAL A N 3
ATOM 1074 C CA . VAL A 1 5 ? 8.370 -8.275 0.728 1.00 54.30 5 VAL A CA 3
ATOM 1075 C C . VAL A 1 5 ? 9.259 -9.502 0.896 1.00 54.31 5 VAL A C 3
ATOM 1076 O O . VAL A 1 5 ? 10.435 -9.387 1.239 1.00 4.23 5 VAL A O 3
ATOM 1089 N N . PHE A 1 6 ? 8.688 -10.677 0.651 1.00 43.20 6 PHE A N 3
ATOM 1090 C CA . PHE A 1 6 ? 9.429 -11.927 0.775 1.00 11.24 6 PHE A CA 3
ATOM 1091 C C . PHE A 1 6 ? 10.641 -11.935 -0.151 1.00 61.34 6 PHE A C 3
ATOM 1092 O O . PHE A 1 6 ? 10.709 -11.196 -1.133 1.00 52.42 6 PHE A O 3
ATOM 1109 N N . PRO A 1 7 ? 11.623 -12.792 0.167 1.00 74.20 7 PRO A N 3
ATOM 1110 C CA . PRO A 1 7 ? 12.851 -12.919 -0.624 1.00 15.43 7 PRO A CA 3
ATOM 1111 C C . PRO A 1 7 ? 12.600 -13.558 -1.985 1.00 21.50 7 PRO A C 3
ATOM 1112 O O . PRO A 1 7 ? 11.738 -14.426 -2.124 1.00 43.25 7 PRO A O 3
ATOM 1123 N N . ALA A 1 8 ? 13.359 -13.125 -2.986 1.00 64.20 8 ALA A N 3
ATOM 1124 C CA . ALA A 1 8 ? 13.221 -13.658 -4.336 1.00 20.03 8 ALA A CA 3
ATOM 1125 C C . ALA A 1 8 ? 13.324 -15.179 -4.338 1.00 75.54 8 ALA A C 3
ATOM 1126 O O . ALA A 1 8 ? 12.744 -15.848 -5.194 1.00 24.43 8 ALA A O 3
ATOM 1133 N N . ALA A 1 9 ? 14.065 -15.720 -3.377 1.00 14.24 9 ALA A N 3
ATOM 1134 C CA . ALA A 1 9 ? 14.242 -17.162 -3.268 1.00 34.51 9 ALA A CA 3
ATOM 1135 C C . ALA A 1 9 ? 12.944 -17.845 -2.848 1.00 2.33 9 ALA A C 3
ATOM 1136 O O . ALA A 1 9 ? 12.672 -18.980 -3.239 1.00 73.04 9 ALA A O 3
ATOM 1143 N N . THR A 1 10 ? 12.146 -17.146 -2.047 1.00 13.41 10 THR A N 3
ATOM 1144 C CA . THR A 1 10 ? 10.878 -17.685 -1.572 1.00 14.41 10 THR A CA 3
ATOM 1145 C C . THR A 1 10 ? 9.765 -17.450 -2.587 1.00 44.45 10 THR A C 3
ATOM 1146 O O . THR A 1 10 ? 8.777 -18.183 -2.622 1.00 60.31 10 THR A O 3
ATOM 1157 N N . CYS A 1 11 ? 9.933 -16.423 -3.414 1.00 54.31 11 CYS A N 3
ATOM 1158 C CA . CYS A 1 11 ? 8.943 -16.091 -4.432 1.00 11.53 11 CYS A CA 3
ATOM 1159 C C . CYS A 1 11 ? 9.221 -16.847 -5.728 1.00 15.32 11 CYS A C 3
ATOM 1160 O O . CYS A 1 11 ? 8.298 -17.198 -6.463 1.00 71.22 11 CYS A O 3
ATOM 1167 N N . ARG A 1 12 ? 10.498 -17.094 -6.000 1.00 54.43 12 ARG A N 3
ATOM 1168 C CA . ARG A 1 12 ? 10.897 -17.807 -7.207 1.00 42.14 12 ARG A CA 3
ATOM 1169 C C . ARG A 1 12 ? 10.463 -19.268 -7.144 1.00 70.41 12 ARG A C 3
ATOM 1170 O O . ARG A 1 12 ? 10.105 -19.865 -8.160 1.00 63.41 12 ARG A O 3
ATOM 1191 N N . HIS A 1 13 ? 10.497 -19.839 -5.944 1.00 64.21 13 HIS A N 3
ATOM 1192 C CA . HIS A 1 13 ? 10.107 -21.231 -5.748 1.00 45.00 13 HIS A CA 3
ATOM 1193 C C . HIS A 1 13 ? 8.590 -21.383 -5.800 1.00 42.44 13 HIS A C 3
ATOM 1194 O O . HIS A 1 13 ? 8.074 -22.475 -6.035 1.00 53.41 13 HIS A O 3
ATOM 1208 N N . ALA A 1 14 ? 7.882 -20.280 -5.579 1.00 42.25 14 ALA A N 3
ATOM 1209 C CA . ALA A 1 14 ? 6.425 -20.290 -5.603 1.00 32.32 14 ALA A CA 3
ATOM 1210 C C . ALA A 1 14 ? 5.897 -20.039 -7.011 1.00 75.41 14 ALA A C 3
ATOM 1211 O O . ALA A 1 14 ? 4.814 -20.503 -7.372 1.00 25.35 14 ALA A O 3
ATOM 1218 N N . LYS A 1 15 ? 6.666 -19.302 -7.804 1.00 64.02 15 LYS A N 3
ATOM 1219 C CA . LYS A 1 15 ? 6.277 -18.989 -9.174 1.00 60.20 15 LYS A CA 3
ATOM 1220 C C . LYS A 1 15 ? 6.778 -20.058 -10.140 1.00 30.43 15 LYS A C 3
ATOM 1221 O O . LYS A 1 15 ? 6.095 -20.408 -11.102 1.00 34.51 15 LYS A O 3
ATOM 1240 N N . SER A 1 16 ? 7.974 -20.574 -9.876 1.00 21.44 16 SER A N 3
ATOM 1241 C CA . SER A 1 16 ? 8.567 -21.602 -10.723 1.00 21.41 16 SER A CA 3
ATOM 1242 C C . SER A 1 16 ? 7.523 -22.637 -11.134 1.00 4.35 16 SER A C 3
ATOM 1243 O O . SER A 1 16 ? 7.522 -23.119 -12.266 1.00 45.13 16 SER A O 3
ATOM 1251 N N . VAL A 1 17 ? 6.635 -22.973 -10.204 1.00 22.34 17 VAL A N 3
ATOM 1252 C CA . VAL A 1 17 ? 5.585 -23.949 -10.467 1.00 73.34 17 VAL A CA 3
ATOM 1253 C C . VAL A 1 17 ? 4.272 -23.261 -10.823 1.00 52.03 17 VAL A C 3
ATOM 1254 O O . VAL A 1 17 ? 3.475 -23.784 -11.601 1.00 62.41 17 VAL A O 3
ATOM 1267 N N . GLY A 1 18 ? 4.053 -22.082 -10.248 1.00 72.22 18 GLY A N 3
ATOM 1268 C CA . GLY A 1 18 ? 2.835 -21.340 -10.517 1.00 71.43 18 GLY A CA 3
ATOM 1269 C C . GLY A 1 18 ? 1.850 -21.406 -9.367 1.00 70.00 18 GLY A C 3
ATOM 1270 O O . GLY A 1 18 ? 0.713 -21.844 -9.539 1.00 23.12 18 GLY A O 3
ATOM 1274 N N . ASN A 1 19 ? 2.287 -20.971 -8.190 1.00 4.31 19 ASN A N 3
ATOM 1275 C CA . ASN A 1 19 ? 1.436 -20.984 -7.006 1.00 23.24 19 ASN A CA 3
ATOM 1276 C C . ASN A 1 19 ? 0.803 -19.616 -6.776 1.00 14.54 19 ASN A C 3
ATOM 1277 O O . ASN A 1 19 ? 0.469 -19.256 -5.646 1.00 53.43 19 ASN A O 3
ATOM 1288 N N . CYS A 1 20 ? 0.639 -18.856 -7.854 1.00 23.50 20 CYS A N 3
ATOM 1289 C CA . CYS A 1 20 ? 0.046 -17.527 -7.772 1.00 33.55 20 CYS A CA 3
ATOM 1290 C C . CYS A 1 20 ? -1.290 -17.573 -7.035 1.00 72.14 20 CYS A C 3
ATOM 1291 O O . CYS A 1 20 ? -1.689 -16.603 -6.391 1.00 20.22 20 CYS A O 3
ATOM 1298 N N . SER A 1 21 ? -1.977 -18.707 -7.136 1.00 42.25 21 SER A N 3
ATOM 1299 C CA . SER A 1 21 ? -3.269 -18.878 -6.484 1.00 34.44 21 SER A CA 3
ATOM 1300 C C . SER A 1 21 ? -3.145 -18.691 -4.975 1.00 0.14 21 SER A C 3
ATOM 1301 O O . SER A 1 21 ? -4.077 -18.228 -4.317 1.00 5.23 21 SER A O 3
ATOM 1309 N N . SER A 1 22 ? -1.987 -19.055 -4.433 1.00 1.50 22 SER A N 3
ATOM 1310 C CA . SER A 1 22 ? -1.740 -18.931 -3.001 1.00 54.41 22 SER A CA 3
ATOM 1311 C C . SER A 1 22 ? -1.821 -17.472 -2.560 1.00 62.32 22 SER A C 3
ATOM 1312 O O . SER A 1 22 ? -2.141 -16.590 -3.356 1.00 0.35 22 SER A O 3
ATOM 1320 N N . GLU A 1 23 ? -1.528 -17.229 -1.287 1.00 2.44 23 GLU A N 3
ATOM 1321 C CA . GLU A 1 23 ? -1.568 -15.878 -0.739 1.00 42.43 23 GLU A CA 3
ATOM 1322 C C . GLU A 1 23 ? -0.206 -15.476 -0.181 1.00 24.34 23 GLU A C 3
ATOM 1323 O O . GLU A 1 23 ? 0.177 -14.307 -0.226 1.00 10.14 23 GLU A O 3
ATOM 1335 N N . LYS A 1 24 ? 0.522 -16.455 0.347 1.00 45.34 24 LYS A N 3
ATOM 1336 C CA . LYS A 1 24 ? 1.842 -16.206 0.914 1.00 24.41 24 LYS A CA 3
ATOM 1337 C C . LYS A 1 24 ? 2.698 -15.378 -0.040 1.00 33.43 24 LYS A C 3
ATOM 1338 O O . LYS A 1 24 ? 3.516 -14.566 0.391 1.00 24.15 24 LYS A O 3
ATOM 1357 N N . TYR A 1 25 ? 2.502 -15.589 -1.337 1.00 13.44 25 TYR A N 3
ATOM 1358 C CA . TYR A 1 25 ? 3.256 -14.862 -2.351 1.00 71.11 25 TYR A CA 3
ATOM 1359 C C . TYR A 1 25 ? 2.319 -14.108 -3.291 1.00 24.44 25 TYR A C 3
ATOM 1360 O O . TYR A 1 25 ? 2.558 -14.033 -4.496 1.00 42.40 25 TYR A O 3
ATOM 1378 N N . LYS A 1 26 ? 1.252 -13.551 -2.729 1.00 73.23 26 LYS A N 3
ATOM 1379 C CA . LYS A 1 26 ? 0.278 -12.801 -3.514 1.00 2.14 26 LYS A CA 3
ATOM 1380 C C . LYS A 1 26 ? -0.053 -11.471 -2.843 1.00 25.51 26 LYS A C 3
ATOM 1381 O O . LYS A 1 26 ? -0.311 -10.473 -3.516 1.00 25.42 26 LYS A O 3
ATOM 1400 N N . ARG A 1 27 ? -0.042 -11.466 -1.514 1.00 4.51 27 ARG A N 3
ATOM 1401 C CA . ARG A 1 27 ? -0.340 -10.258 -0.753 1.00 31.41 27 ARG A CA 3
ATOM 1402 C C . ARG A 1 27 ? 0.929 -9.451 -0.494 1.00 74.13 27 ARG A C 3
ATOM 1403 O O . ARG A 1 27 ? 0.901 -8.221 -0.478 1.00 71.31 27 ARG A O 3
ATOM 1424 N N . ASN A 1 28 ? 2.039 -10.153 -0.292 1.00 3.51 28 ASN A N 3
ATOM 1425 C CA . ASN A 1 28 ? 3.318 -9.501 -0.033 1.00 21.11 28 ASN A CA 3
ATOM 1426 C C . ASN A 1 28 ? 4.203 -9.526 -1.276 1.00 30.25 28 ASN A C 3
ATOM 1427 O O . ASN A 1 28 ? 4.969 -8.594 -1.525 1.00 35.50 28 ASN A O 3
ATOM 1438 N N . CYS A 1 29 ? 4.092 -10.598 -2.052 1.00 62.45 29 CYS A N 3
ATOM 1439 C CA . CYS A 1 29 ? 4.881 -10.746 -3.270 1.00 30.35 29 CYS A CA 3
ATOM 1440 C C . CYS A 1 29 ? 4.025 -10.492 -4.507 1.00 10.41 29 CYS A C 3
ATOM 1441 O O . CYS A 1 29 ? 4.189 -11.149 -5.534 1.00 22.20 29 CYS A O 3
ATOM 1448 N N . ALA A 1 30 ? 3.111 -9.532 -4.400 1.00 64.32 30 ALA A N 3
ATOM 1449 C CA . ALA A 1 30 ? 2.231 -9.189 -5.510 1.00 43.32 30 ALA A CA 3
ATOM 1450 C C . ALA A 1 30 ? 3.032 -8.893 -6.774 1.00 54.11 30 ALA A C 3
ATOM 1451 O O . ALA A 1 30 ? 2.588 -9.187 -7.884 1.00 75.51 30 ALA A O 3
ATOM 1458 N N . ILE A 1 31 ? 4.212 -8.309 -6.598 1.00 41.11 31 ILE A N 3
ATOM 1459 C CA . ILE A 1 31 ? 5.074 -7.974 -7.725 1.00 54.02 31 ILE A CA 3
ATOM 1460 C C . ILE A 1 31 ? 5.536 -9.230 -8.456 1.00 52.01 31 ILE A C 3
ATOM 1461 O O . ILE A 1 31 ? 5.787 -9.204 -9.661 1.00 71.15 31 ILE A O 3
ATOM 1477 N N . THR A 1 32 ? 5.645 -10.331 -7.719 1.00 11.12 32 THR A N 3
ATOM 1478 C CA . THR A 1 32 ? 6.076 -11.598 -8.296 1.00 51.20 32 THR A CA 3
ATOM 1479 C C . THR A 1 32 ? 4.888 -12.396 -8.820 1.00 14.02 32 THR A C 3
ATOM 1480 O O . THR A 1 32 ? 5.016 -13.168 -9.771 1.00 14.23 32 THR A O 3
ATOM 1491 N N . CYS A 1 33 ? 3.731 -12.205 -8.194 1.00 72.24 33 CYS A N 3
ATOM 1492 C CA . CYS A 1 33 ? 2.518 -12.907 -8.597 1.00 62.13 33 CYS A CA 3
ATOM 1493 C C . CYS A 1 33 ? 1.891 -12.250 -9.824 1.00 3.04 33 CYS A C 3
ATOM 1494 O O . CYS A 1 33 ? 1.767 -12.871 -10.879 1.00 3.35 33 CYS A O 3
ATOM 1501 N N . GLY A 1 34 ? 1.498 -10.988 -9.676 1.00 74.51 34 GLY A N 3
ATOM 1502 C CA . GLY A 1 34 ? 0.889 -10.268 -10.779 1.00 14.33 34 GLY A CA 3
ATOM 1503 C C . GLY A 1 34 ? -0.525 -9.819 -10.468 1.00 35.24 34 GLY A C 3
ATOM 1504 O O . GLY A 1 34 ? -1.375 -9.762 -11.356 1.00 11.50 34 GLY A O 3
ATOM 1508 N N . ALA A 1 35 ? -0.779 -9.502 -9.202 1.00 71.31 35 ALA A N 3
ATOM 1509 C CA . ALA A 1 35 ? -2.100 -9.057 -8.776 1.00 40.43 35 ALA A CA 3
ATOM 1510 C C . ALA A 1 35 ? -2.130 -7.546 -8.573 1.00 13.42 35 ALA A C 3
ATOM 1511 O O . ALA A 1 35 ? -2.673 -6.809 -9.397 1.00 2.43 35 ALA A O 3
ATOM 1518 N N . CYS A 1 36 ? -1.545 -7.090 -7.470 1.00 52.12 36 CYS A N 3
ATOM 1519 C CA . CYS A 1 36 ? -1.506 -5.667 -7.157 1.00 41.42 36 CYS A CA 3
ATOM 1520 C C . CYS A 1 36 ? -0.930 -4.869 -8.324 1.00 12.34 36 CYS A C 3
ATOM 1521 O O . CYS A 1 36 ? -0.074 -5.359 -9.061 1.00 12.55 36 CYS A O 3
ATOM 1528 N N . ALA A 1 1 ? 2.220 1.092 -0.410 1.00 52.22 1 ALA A N 4
ATOM 1529 C CA . ALA A 1 1 ? 2.753 0.854 -1.746 1.00 3.15 1 ALA A CA 4
ATOM 1530 C C . ALA A 1 1 ? 2.937 -0.637 -2.005 1.00 62.24 1 ALA A C 4
ATOM 1531 O O . ALA A 1 1 ? 3.266 -1.400 -1.097 1.00 23.33 1 ALA A O 4
ATOM 1538 N N . CYS A 1 2 ? 2.722 -1.047 -3.251 1.00 41.10 2 CYS A N 4
ATOM 1539 C CA . CYS A 1 2 ? 2.863 -2.447 -3.631 1.00 32.40 2 CYS A CA 4
ATOM 1540 C C . CYS A 1 2 ? 4.301 -2.759 -4.036 1.00 34.43 2 CYS A C 4
ATOM 1541 O O . CYS A 1 2 ? 4.837 -2.166 -4.971 1.00 41.44 2 CYS A O 4
ATOM 1548 N N . LYS A 1 3 ? 4.920 -3.696 -3.325 1.00 14.55 3 LYS A N 4
ATOM 1549 C CA . LYS A 1 3 ? 6.294 -4.089 -3.609 1.00 25.11 3 LYS A CA 4
ATOM 1550 C C . LYS A 1 3 ? 6.613 -5.444 -2.984 1.00 51.23 3 LYS A C 4
ATOM 1551 O O . LYS A 1 3 ? 6.315 -5.684 -1.814 1.00 74.03 3 LYS A O 4
ATOM 1570 N N . ASP A 1 4 ? 7.221 -6.325 -3.771 1.00 51.42 4 ASP A N 4
ATOM 1571 C CA . ASP A 1 4 ? 7.582 -7.654 -3.294 1.00 62.52 4 ASP A CA 4
ATOM 1572 C C . ASP A 1 4 ? 8.356 -7.570 -1.982 1.00 41.44 4 ASP A C 4
ATOM 1573 O O . ASP A 1 4 ? 9.522 -7.176 -1.962 1.00 3.43 4 ASP A O 4
ATOM 1582 N N . VAL A 1 5 ? 7.699 -7.941 -0.888 1.00 52.03 5 VAL A N 4
ATOM 1583 C CA . VAL A 1 5 ? 8.325 -7.907 0.428 1.00 13.11 5 VAL A CA 4
ATOM 1584 C C . VAL A 1 5 ? 9.251 -9.101 0.627 1.00 23.11 5 VAL A C 4
ATOM 1585 O O . VAL A 1 5 ? 10.436 -8.939 0.920 1.00 21.30 5 VAL A O 4
ATOM 1598 N N . PHE A 1 6 ? 8.704 -10.301 0.466 1.00 73.23 6 PHE A N 4
ATOM 1599 C CA . PHE A 1 6 ? 9.481 -11.524 0.628 1.00 21.30 6 PHE A CA 4
ATOM 1600 C C . PHE A 1 6 ? 10.692 -11.526 -0.301 1.00 31.44 6 PHE A C 4
ATOM 1601 O O . PHE A 1 6 ? 10.752 -10.791 -1.286 1.00 14.20 6 PHE A O 4
ATOM 1618 N N . PRO A 1 7 ? 11.681 -12.373 0.020 1.00 25.04 7 PRO A N 4
ATOM 1619 C CA . PRO A 1 7 ? 12.909 -12.492 -0.772 1.00 23.25 7 PRO A CA 4
ATOM 1620 C C . PRO A 1 7 ? 12.663 -13.141 -2.129 1.00 54.24 7 PRO A C 4
ATOM 1621 O O . PRO A 1 7 ? 11.798 -14.005 -2.267 1.00 32.42 7 PRO A O 4
ATOM 1632 N N . ALA A 1 8 ? 13.428 -12.718 -3.130 1.00 4.22 8 ALA A N 4
ATOM 1633 C CA . ALA A 1 8 ? 13.294 -13.260 -4.476 1.00 42.33 8 ALA A CA 4
ATOM 1634 C C . ALA A 1 8 ? 13.393 -14.781 -4.468 1.00 61.32 8 ALA A C 4
ATOM 1635 O O . ALA A 1 8 ? 12.819 -15.455 -5.323 1.00 52.43 8 ALA A O 4
ATOM 1642 N N . ALA A 1 9 ? 14.126 -15.317 -3.497 1.00 54.11 9 ALA A N 4
ATOM 1643 C CA . ALA A 1 9 ? 14.298 -16.759 -3.377 1.00 64.24 9 ALA A CA 4
ATOM 1644 C C . ALA A 1 9 ? 13.000 -17.434 -2.949 1.00 12.04 9 ALA A C 4
ATOM 1645 O O . ALA A 1 9 ? 12.725 -18.573 -3.327 1.00 21.42 9 ALA A O 4
ATOM 1652 N N . THR A 1 10 ? 12.203 -16.724 -2.156 1.00 20.03 10 THR A N 4
ATOM 1653 C CA . THR A 1 10 ? 10.934 -17.255 -1.674 1.00 2.12 10 THR A CA 4
ATOM 1654 C C . THR A 1 10 ? 9.810 -16.975 -2.664 1.00 75.20 10 THR A C 4
ATOM 1655 O O . THR A 1 10 ? 8.798 -17.677 -2.684 1.00 54.43 10 THR A O 4
ATOM 1666 N N . CYS A 1 11 ? 9.993 -15.947 -3.485 1.00 54.41 11 CYS A N 4
ATOM 1667 C CA . CYS A 1 11 ? 8.993 -15.574 -4.479 1.00 44.40 11 CYS A CA 4
ATOM 1668 C C . CYS A 1 11 ? 9.223 -16.322 -5.789 1.00 21.43 11 CYS A C 4
ATOM 1669 O O . CYS A 1 11 ? 8.274 -16.678 -6.487 1.00 54.21 11 CYS A O 4
ATOM 1676 N N . ARG A 1 12 ? 10.490 -16.559 -6.115 1.00 13.54 12 ARG A N 4
ATOM 1677 C CA . ARG A 1 12 ? 10.845 -17.264 -7.340 1.00 55.11 12 ARG A CA 4
ATOM 1678 C C . ARG A 1 12 ? 10.258 -18.672 -7.346 1.00 73.41 12 ARG A C 4
ATOM 1679 O O . ARG A 1 12 ? 9.867 -19.189 -8.393 1.00 60.24 12 ARG A O 4
ATOM 1700 N N . HIS A 1 13 ? 10.200 -19.289 -6.170 1.00 15.33 13 HIS A N 4
ATOM 1701 C CA . HIS A 1 13 ? 9.660 -20.638 -6.039 1.00 44.32 13 HIS A CA 4
ATOM 1702 C C . HIS A 1 13 ? 8.207 -20.689 -6.501 1.00 62.13 13 HIS A C 4
ATOM 1703 O O . HIS A 1 13 ? 7.814 -21.588 -7.244 1.00 54.32 13 HIS A O 4
ATOM 1717 N N . ALA A 1 14 ? 7.415 -19.720 -6.056 1.00 0.44 14 ALA A N 4
ATOM 1718 C CA . ALA A 1 14 ? 6.006 -19.654 -6.424 1.00 44.13 14 ALA A CA 4
ATOM 1719 C C . ALA A 1 14 ? 5.811 -19.972 -7.903 1.00 35.23 14 ALA A C 4
ATOM 1720 O O . ALA A 1 14 ? 5.436 -21.088 -8.264 1.00 51.02 14 ALA A O 4
ATOM 1727 N N . LYS A 1 15 ? 6.065 -18.985 -8.755 1.00 5.15 15 LYS A N 4
ATOM 1728 C CA . LYS A 1 15 ? 5.918 -19.159 -10.195 1.00 0.14 15 LYS A CA 4
ATOM 1729 C C . LYS A 1 15 ? 6.477 -20.506 -10.640 1.00 22.41 15 LYS A C 4
ATOM 1730 O O . LYS A 1 15 ? 5.861 -21.211 -11.439 1.00 32.53 15 LYS A O 4
ATOM 1749 N N . SER A 1 16 ? 7.647 -20.858 -10.117 1.00 64.40 16 SER A N 4
ATOM 1750 C CA . SER A 1 16 ? 8.291 -22.121 -10.463 1.00 15.42 16 SER A CA 4
ATOM 1751 C C . SER A 1 16 ? 7.272 -23.256 -10.503 1.00 42.01 16 SER A C 4
ATOM 1752 O O . SER A 1 16 ? 7.248 -24.051 -11.443 1.00 24.14 16 SER A O 4
ATOM 1760 N N . VAL A 1 17 ? 6.431 -23.325 -9.476 1.00 24.12 17 VAL A N 4
ATOM 1761 C CA . VAL A 1 17 ? 5.409 -24.362 -9.393 1.00 4.42 17 VAL A CA 4
ATOM 1762 C C . VAL A 1 17 ? 4.011 -23.764 -9.500 1.00 72.35 17 VAL A C 4
ATOM 1763 O O . VAL A 1 17 ? 3.043 -24.327 -8.991 1.00 30.40 17 VAL A O 4
ATOM 1776 N N . GLY A 1 18 ? 3.912 -22.619 -10.169 1.00 1.15 18 GLY A N 4
ATOM 1777 C CA . GLY A 1 18 ? 2.628 -21.964 -10.332 1.00 14.43 18 GLY A CA 4
ATOM 1778 C C . GLY A 1 18 ? 1.875 -21.829 -9.023 1.00 0.12 18 GLY A C 4
ATOM 1779 O O . GLY A 1 18 ? 0.718 -22.235 -8.920 1.00 25.24 18 GLY A O 4
ATOM 1783 N N . ASN A 1 19 ? 2.534 -21.258 -8.019 1.00 54.14 19 ASN A N 4
ATOM 1784 C CA . ASN A 1 19 ? 1.920 -21.073 -6.709 1.00 51.25 19 ASN A CA 4
ATOM 1785 C C . ASN A 1 19 ? 1.296 -19.686 -6.592 1.00 53.42 19 ASN A C 4
ATOM 1786 O O . ASN A 1 19 ? 1.082 -19.180 -5.490 1.00 2.10 19 ASN A O 4
ATOM 1797 N N . CYS A 1 20 ? 1.005 -19.075 -7.736 1.00 74.31 20 CYS A N 4
ATOM 1798 C CA . CYS A 1 20 ? 0.405 -17.747 -7.764 1.00 13.15 20 CYS A CA 4
ATOM 1799 C C . CYS A 1 20 ? -0.918 -17.732 -7.004 1.00 15.35 20 CYS A C 4
ATOM 1800 O O . CYS A 1 20 ? -1.340 -16.695 -6.491 1.00 22.14 20 CYS A O 4
ATOM 1807 N N . SER A 1 21 ? -1.569 -18.889 -6.936 1.00 2.04 21 SER A N 4
ATOM 1808 C CA . SER A 1 21 ? -2.846 -19.009 -6.242 1.00 3.34 21 SER A CA 4
ATOM 1809 C C . SER A 1 21 ? -2.672 -18.788 -4.742 1.00 63.00 21 SER A C 4
ATOM 1810 O O . SER A 1 21 ? -3.575 -18.293 -4.067 1.00 45.04 21 SER A O 4
ATOM 1818 N N . SER A 1 22 ? -1.504 -19.159 -4.227 1.00 61.42 22 SER A N 4
ATOM 1819 C CA . SER A 1 22 ? -1.211 -19.006 -2.807 1.00 33.32 22 SER A CA 4
ATOM 1820 C C . SER A 1 22 ? -1.347 -17.548 -2.378 1.00 74.42 22 SER A C 4
ATOM 1821 O O . SER A 1 22 ? -1.707 -16.686 -3.179 1.00 71.53 22 SER A O 4
ATOM 1829 N N . GLU A 1 23 ? -1.057 -17.282 -1.109 1.00 10.24 23 GLU A N 4
ATOM 1830 C CA . GLU A 1 23 ? -1.148 -15.929 -0.573 1.00 2.41 23 GLU A CA 4
ATOM 1831 C C . GLU A 1 23 ? 0.213 -15.446 -0.079 1.00 63.44 23 GLU A C 4
ATOM 1832 O O . GLU A 1 23 ? 0.533 -14.260 -0.163 1.00 72.34 23 GLU A O 4
ATOM 1844 N N . LYS A 1 24 ? 1.012 -16.375 0.436 1.00 12.35 24 LYS A N 4
ATOM 1845 C CA . LYS A 1 24 ? 2.339 -16.047 0.944 1.00 70.14 24 LYS A CA 4
ATOM 1846 C C . LYS A 1 24 ? 3.114 -15.204 -0.064 1.00 73.02 24 LYS A C 4
ATOM 1847 O O . LYS A 1 24 ? 3.925 -14.358 0.313 1.00 21.21 24 LYS A O 4
ATOM 1866 N N . TYR A 1 25 ? 2.857 -15.439 -1.346 1.00 43.02 25 TYR A N 4
ATOM 1867 C CA . TYR A 1 25 ? 3.532 -14.702 -2.408 1.00 55.51 25 TYR A CA 4
ATOM 1868 C C . TYR A 1 25 ? 2.520 -14.028 -3.330 1.00 41.42 25 TYR A C 4
ATOM 1869 O O . TYR A 1 25 ? 2.740 -13.914 -4.536 1.00 43.03 25 TYR A O 4
ATOM 1887 N N . LYS A 1 26 ? 1.409 -13.581 -2.754 1.00 5.04 26 LYS A N 4
ATOM 1888 C CA . LYS A 1 26 ? 0.363 -12.916 -3.520 1.00 52.14 26 LYS A CA 4
ATOM 1889 C C . LYS A 1 26 ? -0.041 -11.600 -2.863 1.00 22.12 26 LYS A C 4
ATOM 1890 O O . LYS A 1 26 ? -0.388 -10.636 -3.545 1.00 13.44 26 LYS A O 4
ATOM 1909 N N . ARG A 1 27 ? 0.009 -11.568 -1.535 1.00 50.42 27 ARG A N 4
ATOM 1910 C CA . ARG A 1 27 ? -0.351 -10.370 -0.786 1.00 53.32 27 ARG A CA 4
ATOM 1911 C C . ARG A 1 27 ? 0.864 -9.470 -0.582 1.00 23.44 27 ARG A C 4
ATOM 1912 O O . ARG A 1 27 ? 0.749 -8.246 -0.576 1.00 54.33 27 ARG A O 4
ATOM 1933 N N . ASN A 1 28 ? 2.029 -10.088 -0.413 1.00 1.11 28 ASN A N 4
ATOM 1934 C CA . ASN A 1 28 ? 3.266 -9.343 -0.207 1.00 21.34 28 ASN A CA 4
ATOM 1935 C C . ASN A 1 28 ? 4.124 -9.353 -1.468 1.00 71.43 28 ASN A C 4
ATOM 1936 O O . ASN A 1 28 ? 4.870 -8.410 -1.732 1.00 63.44 28 ASN A O 4
ATOM 1947 N N . CYS A 1 29 ? 4.012 -10.426 -2.245 1.00 14.12 29 CYS A N 4
ATOM 1948 C CA . CYS A 1 29 ? 4.776 -10.560 -3.479 1.00 72.30 29 CYS A CA 4
ATOM 1949 C C . CYS A 1 29 ? 3.868 -10.429 -4.698 1.00 54.32 29 CYS A C 4
ATOM 1950 O O . CYS A 1 29 ? 4.035 -11.139 -5.689 1.00 52.11 29 CYS A O 4
ATOM 1957 N N . ALA A 1 30 ? 2.906 -9.515 -4.617 1.00 1.21 30 ALA A N 4
ATOM 1958 C CA . ALA A 1 30 ? 1.973 -9.288 -5.714 1.00 30.05 30 ALA A CA 4
ATOM 1959 C C . ALA A 1 30 ? 2.714 -8.979 -7.010 1.00 1.42 30 ALA A C 4
ATOM 1960 O O . ALA A 1 30 ? 2.254 -9.328 -8.097 1.00 70.22 30 ALA A O 4
ATOM 1967 N N . ILE A 1 31 ? 3.862 -8.321 -6.887 1.00 61.11 31 ILE A N 4
ATOM 1968 C CA . ILE A 1 31 ? 4.666 -7.965 -8.050 1.00 22.44 31 ILE A CA 4
ATOM 1969 C C . ILE A 1 31 ? 5.237 -9.208 -8.724 1.00 63.11 31 ILE A C 4
ATOM 1970 O O . ILE A 1 31 ? 5.502 -9.210 -9.927 1.00 1.22 31 ILE A O 4
ATOM 1986 N N . THR A 1 32 ? 5.424 -10.267 -7.942 1.00 12.33 32 THR A N 4
ATOM 1987 C CA . THR A 1 32 ? 5.963 -11.517 -8.463 1.00 14.45 32 THR A CA 4
ATOM 1988 C C . THR A 1 32 ? 4.849 -12.428 -8.966 1.00 41.10 32 THR A C 4
ATOM 1989 O O . THR A 1 32 ? 5.047 -13.212 -9.895 1.00 14.21 32 THR A O 4
ATOM 2000 N N . CYS A 1 33 ? 3.678 -12.320 -8.348 1.00 53.11 33 CYS A N 4
ATOM 2001 C CA . CYS A 1 33 ? 2.531 -13.134 -8.733 1.00 43.04 33 CYS A CA 4
ATOM 2002 C C . CYS A 1 33 ? 1.779 -12.497 -9.898 1.00 14.10 33 CYS A C 4
ATOM 2003 O O . CYS A 1 33 ? 1.734 -13.047 -10.997 1.00 74.43 33 CYS A O 4
ATOM 2010 N N . GLY A 1 34 ? 1.188 -11.332 -9.648 1.00 4.03 34 GLY A N 4
ATOM 2011 C CA . GLY A 1 34 ? 0.446 -10.639 -10.684 1.00 52.21 34 GLY A CA 4
ATOM 2012 C C . GLY A 1 34 ? -0.903 -10.146 -10.200 1.00 34.23 34 GLY A C 4
ATOM 2013 O O . GLY A 1 34 ? -1.896 -10.225 -10.922 1.00 53.34 34 GLY A O 4
ATOM 2017 N N . ALA A 1 35 ? -0.940 -9.638 -8.972 1.00 73.41 35 ALA A N 4
ATOM 2018 C CA . ALA A 1 35 ? -2.178 -9.131 -8.392 1.00 44.02 35 ALA A CA 4
ATOM 2019 C C . ALA A 1 35 ? -2.002 -7.702 -7.888 1.00 73.43 35 ALA A C 4
ATOM 2020 O O . ALA A 1 35 ? -2.570 -7.320 -6.864 1.00 62.34 35 ALA A O 4
ATOM 2027 N N . CYS A 1 36 ? -1.213 -6.917 -8.613 1.00 63.00 36 CYS A N 4
ATOM 2028 C CA . CYS A 1 36 ? -0.961 -5.531 -8.239 1.00 51.54 36 CYS A CA 4
ATOM 2029 C C . CYS A 1 36 ? -0.094 -4.834 -9.284 1.00 71.24 36 CYS A C 4
ATOM 2030 O O . CYS A 1 36 ? 0.318 -5.446 -10.270 1.00 51.22 36 CYS A O 4
ATOM 2037 N N . ALA A 1 1 ? 2.209 0.668 -0.354 1.00 11.52 1 ALA A N 5
ATOM 2038 C CA . ALA A 1 1 ? 2.820 0.543 -1.671 1.00 74.43 1 ALA A CA 5
ATOM 2039 C C . ALA A 1 1 ? 3.185 -0.907 -1.971 1.00 34.41 1 ALA A C 5
ATOM 2040 O O . ALA A 1 1 ? 4.020 -1.502 -1.289 1.00 44.43 1 ALA A O 5
ATOM 2047 N N . CYS A 1 2 ? 2.553 -1.472 -2.994 1.00 75.42 2 CYS A N 5
ATOM 2048 C CA . CYS A 1 2 ? 2.809 -2.853 -3.384 1.00 24.51 2 CYS A CA 5
ATOM 2049 C C . CYS A 1 2 ? 4.291 -3.069 -3.676 1.00 64.55 2 CYS A C 5
ATOM 2050 O O . CYS A 1 2 ? 4.855 -2.449 -4.579 1.00 33.34 2 CYS A O 5
ATOM 2057 N N . LYS A 1 3 ? 4.918 -3.954 -2.908 1.00 13.34 3 LYS A N 5
ATOM 2058 C CA . LYS A 1 3 ? 6.334 -4.254 -3.084 1.00 34.35 3 LYS A CA 5
ATOM 2059 C C . LYS A 1 3 ? 6.666 -5.642 -2.544 1.00 44.31 3 LYS A C 5
ATOM 2060 O O . LYS A 1 3 ? 6.332 -5.972 -1.406 1.00 72.44 3 LYS A O 5
ATOM 2079 N N . ASP A 1 4 ? 7.328 -6.448 -3.367 1.00 35.31 4 ASP A N 5
ATOM 2080 C CA . ASP A 1 4 ? 7.708 -7.799 -2.971 1.00 70.42 4 ASP A CA 5
ATOM 2081 C C . ASP A 1 4 ? 8.432 -7.789 -1.628 1.00 55.22 4 ASP A C 5
ATOM 2082 O O . ASP A 1 4 ? 9.608 -7.436 -1.548 1.00 24.31 4 ASP A O 5
ATOM 2091 N N . VAL A 1 5 ? 7.719 -8.177 -0.575 1.00 3.41 5 VAL A N 5
ATOM 2092 C CA . VAL A 1 5 ? 8.293 -8.212 0.765 1.00 42.20 5 VAL A CA 5
ATOM 2093 C C . VAL A 1 5 ? 9.223 -9.408 0.933 1.00 20.22 5 VAL A C 5
ATOM 2094 O O . VAL A 1 5 ? 10.392 -9.254 1.286 1.00 25.53 5 VAL A O 5
ATOM 2107 N N . PHE A 1 6 ? 8.696 -10.601 0.678 1.00 53.13 6 PHE A N 5
ATOM 2108 C CA . PHE A 1 6 ? 9.478 -11.825 0.801 1.00 23.22 6 PHE A CA 5
ATOM 2109 C C . PHE A 1 6 ? 10.723 -11.766 -0.079 1.00 4.11 6 PHE A C 5
ATOM 2110 O O . PHE A 1 6 ? 10.811 -10.980 -1.023 1.00 35.12 6 PHE A O 5
ATOM 2127 N N . PRO A 1 7 ? 11.712 -12.616 0.237 1.00 75.22 7 PRO A N 5
ATOM 2128 C CA . PRO A 1 7 ? 12.970 -12.681 -0.512 1.00 50.52 7 PRO A CA 5
ATOM 2129 C C . PRO A 1 7 ? 12.784 -13.262 -1.910 1.00 12.34 7 PRO A C 5
ATOM 2130 O O . PRO A 1 7 ? 11.933 -14.124 -2.125 1.00 22.50 7 PRO A O 5
ATOM 2141 N N . ALA A 1 8 ? 13.585 -12.783 -2.856 1.00 22.51 8 ALA A N 5
ATOM 2142 C CA . ALA A 1 8 ? 13.510 -13.258 -4.232 1.00 51.22 8 ALA A CA 5
ATOM 2143 C C . ALA A 1 8 ? 13.646 -14.775 -4.298 1.00 64.21 8 ALA A C 5
ATOM 2144 O O . ALA A 1 8 ? 13.118 -15.416 -5.206 1.00 65.31 8 ALA A O 5
ATOM 2151 N N . ALA A 1 9 ? 14.359 -15.343 -3.330 1.00 75.24 9 ALA A N 5
ATOM 2152 C CA . ALA A 1 9 ? 14.563 -16.785 -3.278 1.00 70.54 9 ALA A CA 5
ATOM 2153 C C . ALA A 1 9 ? 13.271 -17.510 -2.918 1.00 32.51 9 ALA A C 5
ATOM 2154 O O . ALA A 1 9 ? 13.048 -18.649 -3.332 1.00 42.44 9 ALA A O 5
ATOM 2161 N N . THR A 1 10 ? 12.421 -16.845 -2.142 1.00 54.12 10 THR A N 5
ATOM 2162 C CA . THR A 1 10 ? 11.151 -17.427 -1.724 1.00 44.52 10 THR A CA 5
ATOM 2163 C C . THR A 1 10 ? 10.049 -17.122 -2.732 1.00 14.45 10 THR A C 5
ATOM 2164 O O . THR A 1 10 ? 9.059 -17.848 -2.823 1.00 35.15 10 THR A O 5
ATOM 2175 N N . CYS A 1 11 ? 10.226 -16.043 -3.487 1.00 72.34 11 CYS A N 5
ATOM 2176 C CA . CYS A 1 11 ? 9.246 -15.642 -4.489 1.00 51.33 11 CYS A CA 5
ATOM 2177 C C . CYS A 1 11 ? 9.539 -16.304 -5.833 1.00 13.14 11 CYS A C 5
ATOM 2178 O O . CYS A 1 11 ? 8.622 -16.651 -6.578 1.00 44.11 11 CYS A O 5
ATOM 2185 N N . ARG A 1 12 ? 10.822 -16.476 -6.134 1.00 54.21 12 ARG A N 5
ATOM 2186 C CA . ARG A 1 12 ? 11.236 -17.095 -7.387 1.00 75.32 12 ARG A CA 5
ATOM 2187 C C . ARG A 1 12 ? 10.635 -18.491 -7.528 1.00 41.02 12 ARG A C 5
ATOM 2188 O O . ARG A 1 12 ? 10.218 -18.892 -8.615 1.00 61.13 12 ARG A O 5
ATOM 2209 N N . HIS A 1 13 ? 10.595 -19.227 -6.422 1.00 10.11 13 HIS A N 5
ATOM 2210 C CA . HIS A 1 13 ? 10.046 -20.578 -6.422 1.00 34.00 13 HIS A CA 5
ATOM 2211 C C . HIS A 1 13 ? 8.524 -20.546 -6.533 1.00 43.05 13 HIS A C 5
ATOM 2212 O O . HIS A 1 13 ? 7.938 -21.244 -7.360 1.00 61.11 13 HIS A O 5
ATOM 2226 N N . ALA A 1 14 ? 7.891 -19.732 -5.695 1.00 44.42 14 ALA A N 5
ATOM 2227 C CA . ALA A 1 14 ? 6.439 -19.608 -5.701 1.00 1.02 14 ALA A CA 5
ATOM 2228 C C . ALA A 1 14 ? 5.898 -19.559 -7.125 1.00 53.05 14 ALA A C 5
ATOM 2229 O O . ALA A 1 14 ? 4.848 -20.131 -7.422 1.00 45.33 14 ALA A O 5
ATOM 2236 N N . LYS A 1 15 ? 6.619 -18.872 -8.004 1.00 45.14 15 LYS A N 5
ATOM 2237 C CA . LYS A 1 15 ? 6.213 -18.748 -9.399 1.00 53.00 15 LYS A CA 5
ATOM 2238 C C . LYS A 1 15 ? 6.782 -19.890 -10.235 1.00 53.33 15 LYS A C 5
ATOM 2239 O O . LYS A 1 15 ? 6.126 -20.389 -11.149 1.00 75.21 15 LYS A O 5
ATOM 2258 N N . SER A 1 16 ? 8.005 -20.299 -9.915 1.00 42.13 16 SER A N 5
ATOM 2259 C CA . SER A 1 16 ? 8.663 -21.380 -10.639 1.00 22.51 16 SER A CA 5
ATOM 2260 C C . SER A 1 16 ? 7.683 -22.512 -10.934 1.00 0.04 16 SER A C 5
ATOM 2261 O O . SER A 1 16 ? 7.717 -23.115 -12.006 1.00 63.03 16 SER A O 5
ATOM 2269 N N . VAL A 1 17 ? 6.809 -22.795 -9.973 1.00 2.34 17 VAL A N 5
ATOM 2270 C CA . VAL A 1 17 ? 5.818 -23.853 -10.128 1.00 10.33 17 VAL A CA 5
ATOM 2271 C C . VAL A 1 17 ? 4.453 -23.278 -10.490 1.00 20.14 17 VAL A C 5
ATOM 2272 O O . VAL A 1 17 ? 3.688 -23.890 -11.234 1.00 13.24 17 VAL A O 5
ATOM 2285 N N . GLY A 1 18 ? 4.154 -22.097 -9.958 1.00 3.43 18 GLY A N 5
ATOM 2286 C CA . GLY A 1 18 ? 2.881 -21.458 -10.236 1.00 62.24 18 GLY A CA 5
ATOM 2287 C C . GLY A 1 18 ? 1.921 -21.545 -9.067 1.00 74.21 18 GLY A C 5
ATOM 2288 O O . GLY A 1 18 ? 0.822 -22.083 -9.197 1.00 30.44 18 GLY A O 5
ATOM 2292 N N . ASN A 1 19 ? 2.336 -21.016 -7.921 1.00 43.41 19 ASN A N 5
ATOM 2293 C CA . ASN A 1 19 ? 1.505 -21.038 -6.723 1.00 22.12 19 ASN A CA 5
ATOM 2294 C C . ASN A 1 19 ? 0.797 -19.701 -6.527 1.00 73.11 19 ASN A C 5
ATOM 2295 O O . ASN A 1 19 ? 0.501 -19.302 -5.400 1.00 52.24 19 ASN A O 5
ATOM 2306 N N . CYS A 1 20 ? 0.527 -19.014 -7.632 1.00 12.53 20 CYS A N 5
ATOM 2307 C CA . CYS A 1 20 ? -0.147 -17.722 -7.583 1.00 41.43 20 CYS A CA 5
ATOM 2308 C C . CYS A 1 20 ? -1.435 -17.810 -6.769 1.00 44.22 20 CYS A C 5
ATOM 2309 O O . CYS A 1 20 ? -1.858 -16.834 -6.150 1.00 40.32 20 CYS A O 5
ATOM 2316 N N . SER A 1 21 ? -2.052 -18.987 -6.775 1.00 12.22 21 SER A N 5
ATOM 2317 C CA . SER A 1 21 ? -3.293 -19.202 -6.040 1.00 73.30 21 SER A CA 5
ATOM 2318 C C . SER A 1 21 ? -3.098 -18.929 -4.552 1.00 10.31 21 SER A C 5
ATOM 2319 O O . SER A 1 21 ? -4.022 -18.499 -3.862 1.00 35.01 21 SER A O 5
ATOM 2327 N N . SER A 1 22 ? -1.888 -19.181 -4.064 1.00 63.20 22 SER A N 5
ATOM 2328 C CA . SER A 1 22 ? -1.570 -18.966 -2.657 1.00 75.30 22 SER A CA 5
ATOM 2329 C C . SER A 1 22 ? -1.628 -17.482 -2.308 1.00 23.23 22 SER A C 5
ATOM 2330 O O . SER A 1 22 ? -1.907 -16.643 -3.163 1.00 60.24 22 SER A O 5
ATOM 2338 N N . GLU A 1 23 ? -1.361 -17.167 -1.044 1.00 61.40 23 GLU A N 5
ATOM 2339 C CA . GLU A 1 23 ? -1.383 -15.785 -0.581 1.00 1.10 23 GLU A CA 5
ATOM 2340 C C . GLU A 1 23 ? -0.011 -15.363 -0.063 1.00 10.22 23 GLU A C 5
ATOM 2341 O O . GLU A 1 23 ? 0.360 -14.191 -0.137 1.00 64.34 23 GLU A O 5
ATOM 2353 N N . LYS A 1 24 ? 0.738 -16.326 0.463 1.00 10.15 24 LYS A N 5
ATOM 2354 C CA . LYS A 1 24 ? 2.069 -16.057 0.994 1.00 1.21 24 LYS A CA 5
ATOM 2355 C C . LYS A 1 24 ? 2.891 -15.232 0.009 1.00 1.10 24 LYS A C 5
ATOM 2356 O O . LYS A 1 24 ? 3.727 -14.421 0.409 1.00 31.23 24 LYS A O 5
ATOM 2375 N N . TYR A 1 25 ? 2.647 -15.443 -1.280 1.00 4.44 25 TYR A N 5
ATOM 2376 C CA . TYR A 1 25 ? 3.366 -14.719 -2.322 1.00 11.13 25 TYR A CA 5
ATOM 2377 C C . TYR A 1 25 ? 2.395 -14.003 -3.256 1.00 3.11 25 TYR A C 5
ATOM 2378 O O . TYR A 1 25 ? 2.646 -13.879 -4.455 1.00 12.40 25 TYR A O 5
ATOM 2396 N N . LYS A 1 26 ? 1.285 -13.532 -2.697 1.00 63.54 26 LYS A N 5
ATOM 2397 C CA . LYS A 1 26 ? 0.276 -12.826 -3.477 1.00 74.53 26 LYS A CA 5
ATOM 2398 C C . LYS A 1 26 ? -0.083 -11.495 -2.825 1.00 43.12 26 LYS A C 5
ATOM 2399 O O . LYS A 1 26 ? -0.385 -10.519 -3.511 1.00 53.44 26 LYS A O 5
ATOM 2418 N N . ARG A 1 27 ? -0.045 -11.463 -1.497 1.00 51.51 27 ARG A N 5
ATOM 2419 C CA . ARG A 1 27 ? -0.366 -10.250 -0.753 1.00 64.41 27 ARG A CA 5
ATOM 2420 C C . ARG A 1 27 ? 0.883 -9.403 -0.531 1.00 4.43 27 ARG A C 5
ATOM 2421 O O . ARG A 1 27 ? 0.820 -8.174 -0.531 1.00 34.15 27 ARG A O 5
ATOM 2442 N N . ASN A 1 28 ? 2.018 -10.068 -0.341 1.00 61.32 28 ASN A N 5
ATOM 2443 C CA . ASN A 1 28 ? 3.282 -9.376 -0.117 1.00 11.04 28 ASN A CA 5
ATOM 2444 C C . ASN A 1 28 ? 4.151 -9.409 -1.370 1.00 55.34 28 ASN A C 5
ATOM 2445 O O . ASN A 1 28 ? 4.920 -8.483 -1.630 1.00 62.32 28 ASN A O 5
ATOM 2456 N N . CYS A 1 29 ? 4.021 -10.480 -2.145 1.00 62.43 29 CYS A N 5
ATOM 2457 C CA . CYS A 1 29 ? 4.793 -10.635 -3.372 1.00 61.13 29 CYS A CA 5
ATOM 2458 C C . CYS A 1 29 ? 3.889 -10.550 -4.598 1.00 54.34 29 CYS A C 5
ATOM 2459 O O . CYS A 1 29 ? 4.035 -11.321 -5.546 1.00 24.23 29 CYS A O 5
ATOM 2466 N N . ALA A 1 30 ? 2.953 -9.606 -4.572 1.00 44.32 30 ALA A N 5
ATOM 2467 C CA . ALA A 1 30 ? 2.027 -9.417 -5.682 1.00 32.45 30 ALA A CA 5
ATOM 2468 C C . ALA A 1 30 ? 2.775 -9.138 -6.981 1.00 21.15 30 ALA A C 5
ATOM 2469 O O . ALA A 1 30 ? 2.346 -9.554 -8.057 1.00 34.41 30 ALA A O 5
ATOM 2476 N N . ILE A 1 31 ? 3.895 -8.431 -6.873 1.00 31.15 31 ILE A N 5
ATOM 2477 C CA . ILE A 1 31 ? 4.702 -8.097 -8.039 1.00 64.01 31 ILE A CA 5
ATOM 2478 C C . ILE A 1 31 ? 5.296 -9.350 -8.674 1.00 2.03 31 ILE A C 5
ATOM 2479 O O . ILE A 1 31 ? 5.594 -9.374 -9.869 1.00 11.45 31 ILE A O 5
ATOM 2495 N N . THR A 1 32 ? 5.465 -10.393 -7.866 1.00 50.33 32 THR A N 5
ATOM 2496 C CA . THR A 1 32 ? 6.022 -11.650 -8.348 1.00 64.11 32 THR A CA 5
ATOM 2497 C C . THR A 1 32 ? 4.926 -12.575 -8.865 1.00 65.11 32 THR A C 5
ATOM 2498 O O . THR A 1 32 ? 5.128 -13.316 -9.828 1.00 22.25 32 THR A O 5
ATOM 2509 N N . CYS A 1 33 ? 3.765 -12.527 -8.221 1.00 3.13 33 CYS A N 5
ATOM 2510 C CA . CYS A 1 33 ? 2.636 -13.360 -8.615 1.00 61.42 33 CYS A CA 5
ATOM 2511 C C . CYS A 1 33 ? 1.919 -12.768 -9.825 1.00 11.43 33 CYS A C 5
ATOM 2512 O O . CYS A 1 33 ? 1.874 -13.376 -10.893 1.00 20.31 33 CYS A O 5
ATOM 2519 N N . GLY A 1 34 ? 1.359 -11.575 -9.648 1.00 12.31 34 GLY A N 5
ATOM 2520 C CA . GLY A 1 34 ? 0.651 -10.919 -10.732 1.00 64.23 34 GLY A CA 5
ATOM 2521 C C . GLY A 1 34 ? -0.719 -10.424 -10.315 1.00 10.01 34 GLY A C 5
ATOM 2522 O O . GLY A 1 34 ? -1.670 -10.477 -11.095 1.00 24.45 34 GLY A O 5
ATOM 2526 N N . ALA A 1 35 ? -0.822 -9.942 -9.081 1.00 23.14 35 ALA A N 5
ATOM 2527 C CA . ALA A 1 35 ? -2.086 -9.435 -8.561 1.00 62.21 35 ALA A CA 5
ATOM 2528 C C . ALA A 1 35 ? -1.933 -8.011 -8.038 1.00 41.03 35 ALA A C 5
ATOM 2529 O O . ALA A 1 35 ? -2.561 -7.631 -7.050 1.00 55.51 35 ALA A O 5
ATOM 2536 N N . CYS A 1 36 ? -1.093 -7.227 -8.707 1.00 35.23 36 CYS A N 5
ATOM 2537 C CA . CYS A 1 36 ? -0.856 -5.845 -8.309 1.00 55.33 36 CYS A CA 5
ATOM 2538 C C . CYS A 1 36 ? 0.049 -5.138 -9.313 1.00 43.34 36 CYS A C 5
ATOM 2539 O O . CYS A 1 36 ? 1.171 -5.577 -9.568 1.00 51.33 36 CYS A O 5
ATOM 2546 N N . ALA A 1 1 ? 1.374 2.180 -3.484 1.00 1.03 1 ALA A N 6
ATOM 2547 C CA . ALA A 1 1 ? 2.746 1.833 -3.135 1.00 2.44 1 ALA A CA 6
ATOM 2548 C C . ALA A 1 1 ? 2.848 0.379 -2.687 1.00 0.35 1 ALA A C 6
ATOM 2549 O O . ALA A 1 1 ? 2.636 0.063 -1.515 1.00 53.44 1 ALA A O 6
ATOM 2556 N N . CYS A 1 2 ? 3.173 -0.503 -3.626 1.00 5.25 2 CYS A N 6
ATOM 2557 C CA . CYS A 1 2 ? 3.302 -1.924 -3.328 1.00 64.23 2 CYS A CA 6
ATOM 2558 C C . CYS A 1 2 ? 4.598 -2.485 -3.906 1.00 64.44 2 CYS A C 6
ATOM 2559 O O . CYS A 1 2 ? 5.056 -2.056 -4.966 1.00 21.41 2 CYS A O 6
ATOM 2566 N N . LYS A 1 3 ? 5.186 -3.448 -3.203 1.00 55.40 3 LYS A N 6
ATOM 2567 C CA . LYS A 1 3 ? 6.428 -4.070 -3.645 1.00 72.01 3 LYS A CA 6
ATOM 2568 C C . LYS A 1 3 ? 6.627 -5.425 -2.973 1.00 52.21 3 LYS A C 6
ATOM 2569 O O . LYS A 1 3 ? 6.288 -5.604 -1.803 1.00 54.32 3 LYS A O 6
ATOM 2588 N N . ASP A 1 4 ? 7.179 -6.375 -3.719 1.00 45.33 4 ASP A N 6
ATOM 2589 C CA . ASP A 1 4 ? 7.426 -7.713 -3.195 1.00 2.35 4 ASP A CA 6
ATOM 2590 C C . ASP A 1 4 ? 8.192 -7.647 -1.877 1.00 1.01 4 ASP A C 6
ATOM 2591 O O . ASP A 1 4 ? 9.354 -7.243 -1.842 1.00 3.42 4 ASP A O 6
ATOM 2600 N N . VAL A 1 5 ? 7.532 -8.046 -0.794 1.00 64.42 5 VAL A N 6
ATOM 2601 C CA . VAL A 1 5 ? 8.151 -8.033 0.526 1.00 12.12 5 VAL A CA 6
ATOM 2602 C C . VAL A 1 5 ? 9.089 -9.221 0.705 1.00 4.25 5 VAL A C 6
ATOM 2603 O O . VAL A 1 5 ? 10.278 -9.051 0.977 1.00 63.01 5 VAL A O 6
ATOM 2616 N N . PHE A 1 6 ? 8.548 -10.424 0.552 1.00 73.45 6 PHE A N 6
ATOM 2617 C CA . PHE A 1 6 ? 9.337 -11.642 0.697 1.00 74.21 6 PHE A CA 6
ATOM 2618 C C . PHE A 1 6 ? 10.545 -11.622 -0.234 1.00 43.43 6 PHE A C 6
ATOM 2619 O O . PHE A 1 6 ? 10.596 -10.872 -1.210 1.00 24.40 6 PHE A O 6
ATOM 2636 N N . PRO A 1 7 ? 11.543 -12.464 0.073 1.00 11.33 7 PRO A N 6
ATOM 2637 C CA . PRO A 1 7 ? 12.770 -12.562 -0.723 1.00 11.22 7 PRO A CA 6
ATOM 2638 C C . PRO A 1 7 ? 12.526 -13.194 -2.089 1.00 33.44 7 PRO A C 6
ATOM 2639 O O . PRO A 1 7 ? 11.666 -14.062 -2.236 1.00 55.24 7 PRO A O 6
ATOM 2650 N N . A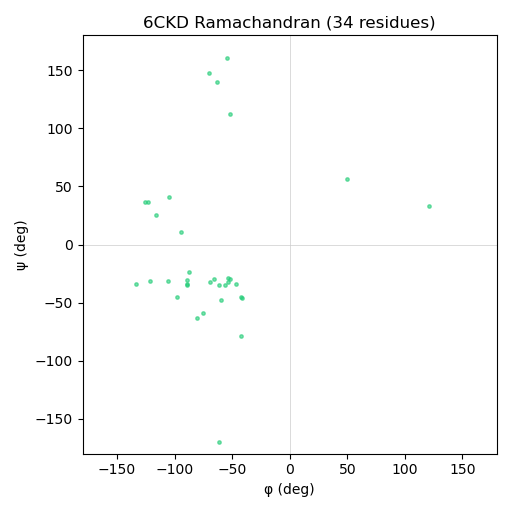LA A 1 8 ? 13.288 -12.755 -3.084 1.00 45.31 8 ALA A N 6
ATOM 2651 C CA . ALA A 1 8 ? 13.156 -13.280 -4.437 1.00 63.13 8 ALA A CA 6
ATOM 2652 C C . ALA A 1 8 ? 13.269 -14.801 -4.449 1.00 41.22 8 ALA A C 6
ATOM 2653 O O . ALA A 1 8 ? 12.701 -15.468 -5.313 1.00 41.02 8 ALA A O 6
ATOM 2660 N N . ALA A 1 9 ? 14.006 -15.342 -3.485 1.00 64.32 9 ALA A N 6
ATOM 2661 C CA . ALA A 1 9 ? 14.192 -16.785 -3.385 1.00 4.55 9 ALA A CA 6
ATOM 2662 C C . ALA A 1 9 ? 12.900 -17.477 -2.966 1.00 53.14 9 ALA A C 6
ATOM 2663 O O . ALA A 1 9 ? 12.634 -18.612 -3.364 1.00 11.04 9 ALA A O 6
ATOM 2670 N N . THR A 1 10 ? 12.098 -16.787 -2.161 1.00 52.12 10 THR A N 6
ATOM 2671 C CA . THR A 1 10 ? 10.834 -17.336 -1.688 1.00 33.14 10 THR A CA 6
ATOM 2672 C C . THR A 1 10 ? 9.708 -17.058 -2.677 1.00 61.13 10 THR A C 6
ATOM 2673 O O . THR A 1 10 ? 8.704 -17.770 -2.707 1.00 71.13 10 THR A O 6
ATOM 2684 N N . CYS A 1 11 ? 9.882 -16.019 -3.487 1.00 52.11 11 CYS A N 6
ATOM 2685 C CA . CYS A 1 11 ? 8.881 -15.646 -4.479 1.00 72.33 11 CYS A CA 6
ATOM 2686 C C . CYS A 1 11 ? 9.120 -16.380 -5.796 1.00 4.03 11 CYS A C 6
ATOM 2687 O O . CYS A 1 11 ? 8.176 -16.744 -6.496 1.00 34.31 11 CYS A O 6
ATOM 2694 N N . ARG A 1 12 ? 10.390 -16.593 -6.125 1.00 61.23 12 ARG A N 6
ATOM 2695 C CA . ARG A 1 12 ? 10.754 -17.282 -7.357 1.00 62.24 12 ARG A CA 6
ATOM 2696 C C . ARG A 1 12 ? 10.192 -18.701 -7.374 1.00 2.25 12 ARG A C 6
ATOM 2697 O O . ARG A 1 12 ? 9.806 -19.215 -8.424 1.00 23.12 12 ARG A O 6
ATOM 2718 N N . HIS A 1 13 ? 10.149 -19.328 -6.202 1.00 65.34 13 HIS A N 6
ATOM 2719 C CA . HIS A 1 13 ? 9.635 -20.688 -6.082 1.00 14.42 13 HIS A CA 6
ATOM 2720 C C . HIS A 1 13 ? 8.187 -20.765 -6.558 1.00 41.40 13 HIS A C 6
ATOM 2721 O O . HIS A 1 13 ? 7.820 -21.663 -7.314 1.00 55.15 13 HIS A O 6
ATOM 2735 N N . ALA A 1 14 ? 7.370 -19.817 -6.109 1.00 64.11 14 ALA A N 6
ATOM 2736 C CA . ALA A 1 14 ? 5.964 -19.777 -6.490 1.00 61.24 14 ALA A CA 6
ATOM 2737 C C . ALA A 1 14 ? 5.788 -20.089 -7.973 1.00 21.14 14 ALA A C 6
ATOM 2738 O O . ALA A 1 14 ? 5.424 -21.205 -8.344 1.00 64.12 14 ALA A O 6
ATOM 2745 N N . LYS A 1 15 ? 6.048 -19.096 -8.816 1.00 54.13 15 LYS A N 6
ATOM 2746 C CA . LYS A 1 15 ? 5.919 -19.263 -10.259 1.00 34.41 15 LYS A CA 6
ATOM 2747 C C . LYS A 1 15 ? 6.486 -20.608 -10.703 1.00 40.34 15 LYS A C 6
ATOM 2748 O O . LYS A 1 15 ? 5.870 -21.321 -11.495 1.00 52.01 15 LYS A O 6
ATOM 2767 N N . SER A 1 16 ? 7.663 -20.948 -10.188 1.00 0.21 16 SER A N 6
ATOM 2768 C CA . SER A 1 16 ? 8.314 -22.206 -10.534 1.00 3.22 16 SER A CA 6
ATOM 2769 C C . SER A 1 16 ? 7.303 -23.348 -10.573 1.00 44.14 16 SER A C 6
ATOM 2770 O O . SER A 1 16 ? 7.278 -24.138 -11.517 1.00 43.35 16 SER A O 6
ATOM 2778 N N . VAL A 1 17 ? 6.471 -23.429 -9.541 1.00 15.24 17 VAL A N 6
ATOM 2779 C CA . VAL A 1 17 ? 5.456 -24.473 -9.456 1.00 43.23 17 VAL A CA 6
ATOM 2780 C C . VAL A 1 17 ? 4.053 -23.882 -9.524 1.00 15.12 17 VAL A C 6
ATOM 2781 O O . VAL A 1 17 ? 3.097 -24.465 -9.014 1.00 72.42 17 VAL A O 6
ATOM 2794 N N . GLY A 1 18 ? 3.936 -22.719 -10.158 1.00 15.12 18 GLY A N 6
ATOM 2795 C CA . GLY A 1 18 ? 2.644 -22.068 -10.281 1.00 44.10 18 GLY A CA 6
ATOM 2796 C C . GLY A 1 18 ? 1.914 -21.974 -8.956 1.00 54.13 18 GLY A C 6
ATOM 2797 O O . GLY A 1 18 ? 0.760 -22.386 -8.846 1.00 53.41 18 GLY A O 6
ATOM 2801 N N . ASN A 1 19 ? 2.588 -21.432 -7.947 1.00 50.24 19 ASN A N 6
ATOM 2802 C CA . ASN A 1 19 ? 1.996 -21.287 -6.622 1.00 71.35 19 ASN A CA 6
ATOM 2803 C C . ASN A 1 19 ? 1.378 -19.903 -6.451 1.00 32.11 19 ASN A C 6
ATOM 2804 O O . ASN A 1 19 ? 1.171 -19.438 -5.330 1.00 33.24 19 ASN A O 6
ATOM 2815 N N . CYS A 1 20 ? 1.085 -19.249 -7.570 1.00 34.21 20 CYS A N 6
ATOM 2816 C CA . CYS A 1 20 ? 0.490 -17.918 -7.545 1.00 70.41 20 CYS A CA 6
ATOM 2817 C C . CYS A 1 20 ? -0.868 -17.942 -6.850 1.00 74.44 20 CYS A C 6
ATOM 2818 O O . CYS A 1 20 ? -1.320 -16.932 -6.311 1.00 44.24 20 CYS A O 6
ATOM 2825 N N . SER A 1 21 ? -1.515 -19.104 -6.867 1.00 51.43 21 SER A N 6
ATOM 2826 C CA . SER A 1 21 ? -2.823 -19.259 -6.242 1.00 74.13 21 SER A CA 6
ATOM 2827 C C . SER A 1 21 ? -2.740 -19.011 -4.739 1.00 54.23 21 SER A C 6
ATOM 2828 O O . SER A 1 21 ? -3.683 -18.505 -4.130 1.00 23.14 21 SER A O 6
ATOM 2836 N N . SER A 1 22 ? -1.606 -19.371 -4.148 1.00 44.52 22 SER A N 6
ATOM 2837 C CA . SER A 1 22 ? -1.399 -19.191 -2.716 1.00 14.12 22 SER A CA 6
ATOM 2838 C C . SER A 1 22 ? -1.508 -17.718 -2.332 1.00 21.42 22 SER A C 6
ATOM 2839 O O . SER A 1 22 ? -1.909 -16.883 -3.142 1.00 22.23 22 SER A O 6
ATOM 2847 N N . GLU A 1 23 ? -1.147 -17.409 -1.090 1.00 54.12 23 GLU A N 6
ATOM 2848 C CA . GLU A 1 23 ? -1.205 -16.037 -0.598 1.00 71.51 23 GLU A CA 6
ATOM 2849 C C . GLU A 1 23 ? 0.173 -15.563 -0.147 1.00 2.11 23 GLU A C 6
ATOM 2850 O O . GLU A 1 23 ? 0.501 -14.381 -0.253 1.00 3.00 23 GLU A O 6
ATOM 2862 N N . LYS A 1 24 ? 0.977 -16.493 0.358 1.00 72.14 24 LYS A N 6
ATOM 2863 C CA . LYS A 1 24 ? 2.320 -16.173 0.825 1.00 2.40 24 LYS A CA 6
ATOM 2864 C C . LYS A 1 24 ? 3.060 -15.313 -0.194 1.00 43.35 24 LYS A C 6
ATOM 2865 O O . LYS A 1 24 ? 3.860 -14.451 0.170 1.00 1.52 24 LYS A O 6
ATOM 2884 N N . TYR A 1 25 ? 2.788 -15.552 -1.472 1.00 55.23 25 TYR A N 6
ATOM 2885 C CA . TYR A 1 25 ? 3.428 -14.800 -2.544 1.00 45.44 25 TYR A CA 6
ATOM 2886 C C . TYR A 1 25 ? 2.388 -14.127 -3.435 1.00 4.31 25 TYR A C 6
ATOM 2887 O O . TYR A 1 25 ? 2.550 -14.055 -4.653 1.00 55.25 25 TYR A O 6
ATOM 2905 N N . LYS A 1 26 ? 1.320 -13.634 -2.817 1.00 43.12 26 LYS A N 6
ATOM 2906 C CA . LYS A 1 26 ? 0.253 -12.964 -3.551 1.00 33.23 26 LYS A CA 6
ATOM 2907 C C . LYS A 1 26 ? -0.171 -11.681 -2.844 1.00 2.50 26 LYS A C 6
ATOM 2908 O O . LYS A 1 26 ? -0.533 -10.696 -3.489 1.00 22.41 26 LYS A O 6
ATOM 2927 N N . ARG A 1 27 ? -0.121 -11.698 -1.516 1.00 15.40 27 ARG A N 6
ATOM 2928 C CA . ARG A 1 27 ? -0.500 -10.535 -0.722 1.00 42.44 27 ARG A CA 6
ATOM 2929 C C . ARG A 1 27 ? 0.701 -9.624 -0.486 1.00 3.23 27 ARG A C 6
ATOM 2930 O O . ARG A 1 27 ? 0.566 -8.402 -0.434 1.00 34.32 27 ARG A O 6
ATOM 2951 N N . ASN A 1 28 ? 1.876 -10.228 -0.342 1.00 65.05 28 ASN A N 6
ATOM 2952 C CA . ASN A 1 28 ? 3.101 -9.472 -0.110 1.00 45.51 28 ASN A CA 6
ATOM 2953 C C . ASN A 1 28 ? 3.970 -9.444 -1.364 1.00 53.53 28 ASN A C 6
ATOM 2954 O O . ASN A 1 28 ? 4.691 -8.477 -1.612 1.00 4.02 28 ASN A O 6
ATOM 2965 N N . CYS A 1 29 ? 3.894 -10.510 -2.153 1.00 42.04 29 CYS A N 6
ATOM 2966 C CA . CYS A 1 29 ? 4.672 -10.609 -3.382 1.00 60.15 29 CYS A CA 6
ATOM 2967 C C . CYS A 1 29 ? 3.784 -10.403 -4.606 1.00 42.43 29 CYS A C 6
ATOM 2968 O O . CYS A 1 29 ? 3.941 -11.081 -5.621 1.00 40.42 29 CYS A O 6
ATOM 2975 N N . ALA A 1 30 ? 2.852 -9.461 -4.502 1.00 31.21 30 ALA A N 6
ATOM 2976 C CA . ALA A 1 30 ? 1.941 -9.163 -5.600 1.00 33.40 30 ALA A CA 6
ATOM 2977 C C . ALA A 1 30 ? 2.707 -8.861 -6.883 1.00 25.20 30 ALA A C 6
ATOM 2978 O O . ALA A 1 30 ? 2.235 -9.153 -7.982 1.00 44.43 30 ALA A O 6
ATOM 2985 N N . ILE A 1 31 ? 3.891 -8.275 -6.735 1.00 71.34 31 ILE A N 6
ATOM 2986 C CA . ILE A 1 31 ? 4.722 -7.934 -7.883 1.00 63.41 31 ILE A CA 6
ATOM 2987 C C . ILE A 1 31 ? 5.213 -9.189 -8.598 1.00 44.51 31 ILE A C 6
ATOM 2988 O O . ILE A 1 31 ? 5.456 -9.174 -9.805 1.00 65.23 31 ILE A O 6
ATOM 3004 N N . THR A 1 32 ? 5.356 -10.275 -7.845 1.00 42.11 32 THR A N 6
ATOM 3005 C CA . THR A 1 32 ? 5.817 -11.538 -8.406 1.00 64.52 32 THR A CA 6
ATOM 3006 C C . THR A 1 32 ? 4.648 -12.375 -8.911 1.00 73.42 32 THR A C 6
ATOM 3007 O O . THR A 1 32 ? 4.786 -13.144 -9.863 1.00 24.52 32 THR A O 6
ATOM 3018 N N . CYS A 1 33 ? 3.495 -12.221 -8.269 1.00 12.31 33 CYS A N 6
ATOM 3019 C CA . CYS A 1 33 ? 2.300 -12.962 -8.653 1.00 14.11 33 CYS A CA 6
ATOM 3020 C C . CYS A 1 33 ? 1.619 -12.312 -9.854 1.00 61.34 33 CYS A C 6
ATOM 3021 O O . CYS A 1 33 ? 1.458 -12.936 -10.902 1.00 70.23 33 CYS A O 6
ATOM 3028 N N . GLY A 1 34 ? 1.222 -11.054 -9.694 1.00 12.54 34 GLY A N 6
ATOM 3029 C CA . GLY A 1 34 ? 0.564 -10.340 -10.772 1.00 52.13 34 GLY A CA 6
ATOM 3030 C C . GLY A 1 34 ? -0.777 -9.768 -10.356 1.00 42.30 34 GLY A C 6
ATOM 3031 O O . GLY A 1 34 ? -1.700 -9.681 -11.165 1.00 33.33 34 GLY A O 6
ATOM 3035 N N . ALA A 1 35 ? -0.884 -9.378 -9.090 1.00 54.52 35 ALA A N 6
ATOM 3036 C CA . ALA A 1 35 ? -2.122 -8.811 -8.568 1.00 43.42 35 ALA A CA 6
ATOM 3037 C C . ALA A 1 35 ? -2.040 -7.290 -8.494 1.00 12.32 35 ALA A C 6
ATOM 3038 O O . ALA A 1 35 ? -2.978 -6.588 -8.874 1.00 62.15 35 ALA A O 6
ATOM 3045 N N . CYS A 1 36 ? -0.914 -6.786 -8.001 1.00 10.45 36 CYS A N 6
ATOM 3046 C CA . CYS A 1 36 ? -0.710 -5.348 -7.875 1.00 1.43 36 CYS A CA 6
ATOM 3047 C C . CYS A 1 36 ? -0.052 -4.780 -9.129 1.00 54.32 36 CYS A C 6
ATOM 3048 O O . CYS A 1 36 ? 0.208 -3.580 -9.216 1.00 54.51 36 CYS A O 6
ATOM 3055 N N . ALA A 1 1 ? 3.269 1.651 -4.890 1.00 11.13 1 ALA A N 7
ATOM 3056 C CA . ALA A 1 1 ? 3.301 1.482 -3.442 1.00 74.54 1 ALA A CA 7
ATOM 3057 C C . ALA A 1 1 ? 3.635 0.042 -3.065 1.00 42.44 1 ALA A C 7
ATOM 3058 O O . ALA A 1 1 ? 4.481 -0.204 -2.206 1.00 24.44 1 ALA A O 7
ATOM 3065 N N . CYS A 1 2 ? 2.966 -0.905 -3.713 1.00 74.03 2 CYS A N 7
ATOM 3066 C CA . CYS A 1 2 ? 3.191 -2.320 -3.446 1.00 34.33 2 CYS A CA 7
ATOM 3067 C C . CYS A 1 2 ? 4.586 -2.744 -3.894 1.00 44.44 2 CYS A C 7
ATOM 3068 O O . CYS A 1 2 ? 5.147 -2.178 -4.833 1.00 62.34 2 CYS A O 7
ATOM 3075 N N . LYS A 1 3 ? 5.142 -3.742 -3.217 1.00 21.23 3 LYS A N 7
ATOM 3076 C CA . LYS A 1 3 ? 6.471 -4.244 -3.545 1.00 3.13 3 LYS A CA 7
ATOM 3077 C C . LYS A 1 3 ? 6.709 -5.611 -2.911 1.00 12.34 3 LYS A C 7
ATOM 3078 O O . LYS A 1 3 ? 6.410 -5.820 -1.735 1.00 24.24 3 LYS A O 7
ATOM 3097 N N . ASP A 1 4 ? 7.248 -6.536 -3.696 1.00 23.31 4 ASP A N 7
ATOM 3098 C CA . ASP A 1 4 ? 7.528 -7.883 -3.210 1.00 44.51 4 ASP A CA 7
ATOM 3099 C C . ASP A 1 4 ? 8.310 -7.836 -1.901 1.00 35.14 4 ASP A C 7
ATOM 3100 O O . ASP A 1 4 ? 9.510 -7.565 -1.891 1.00 64.52 4 ASP A O 7
ATOM 3109 N N . VAL A 1 5 ? 7.619 -8.101 -0.796 1.00 2.11 5 VAL A N 7
ATOM 3110 C CA . VAL A 1 5 ? 8.248 -8.089 0.520 1.00 71.54 5 VAL A CA 7
ATOM 3111 C C . VAL A 1 5 ? 9.179 -9.284 0.694 1.00 43.30 5 VAL A C 7
ATOM 3112 O O . VAL A 1 5 ? 10.370 -9.122 0.964 1.00 74.21 5 VAL A O 7
ATOM 3125 N N . PHE A 1 6 ? 8.630 -10.483 0.538 1.00 73.54 6 PHE A N 7
ATOM 3126 C CA . PHE A 1 6 ? 9.411 -11.707 0.678 1.00 2.41 6 PHE A CA 7
ATOM 3127 C C . PHE A 1 6 ? 10.617 -11.692 -0.257 1.00 20.02 6 PHE A C 7
ATOM 3128 O O . PHE A 1 6 ? 10.670 -10.941 -1.231 1.00 3.33 6 PHE A O 7
ATOM 3145 N N . PRO A 1 7 ? 11.610 -12.542 0.045 1.00 13.04 7 PRO A N 7
ATOM 3146 C CA . PRO A 1 7 ? 12.833 -12.647 -0.755 1.00 4.41 7 PRO A CA 7
ATOM 3147 C C . PRO A 1 7 ? 12.580 -13.274 -2.122 1.00 5.25 7 PRO A C 7
ATOM 3148 O O . PRO A 1 7 ? 11.704 -14.124 -2.272 1.00 30.52 7 PRO A O 7
ATOM 3159 N N . ALA A 1 8 ? 13.354 -12.849 -3.115 1.00 1.40 8 ALA A N 7
ATOM 3160 C CA . ALA A 1 8 ? 13.215 -13.371 -4.469 1.00 1.13 8 ALA A CA 7
ATOM 3161 C C . ALA A 1 8 ? 13.309 -14.893 -4.482 1.00 40.12 8 ALA A C 7
ATOM 3162 O O . ALA A 1 8 ? 12.734 -15.552 -5.348 1.00 11.12 8 ALA A O 7
ATOM 3169 N N . ALA A 1 9 ? 14.038 -15.445 -3.518 1.00 2.31 9 ALA A N 7
ATOM 3170 C CA . ALA A 1 9 ? 14.206 -16.889 -3.419 1.00 21.24 9 ALA A CA 7
ATOM 3171 C C . ALA A 1 9 ? 12.907 -17.565 -2.992 1.00 43.21 9 ALA A C 7
ATOM 3172 O O . ALA A 1 9 ? 12.648 -18.716 -3.346 1.00 52.51 9 ALA A O 7
ATOM 3179 N N . THR A 1 10 ? 12.093 -16.843 -2.228 1.00 51.14 10 THR A N 7
ATOM 3180 C CA . THR A 1 10 ? 10.822 -17.373 -1.752 1.00 32.11 10 THR A CA 7
ATOM 3181 C C . THR A 1 10 ? 9.693 -17.052 -2.724 1.00 52.33 10 THR A C 7
ATOM 3182 O O . THR A 1 10 ? 8.668 -17.735 -2.750 1.00 45.41 10 THR A O 7
ATOM 3193 N N . CYS A 1 11 ? 9.886 -16.008 -3.524 1.00 61.20 11 CYS A N 7
ATOM 3194 C CA . CYS A 1 11 ? 8.884 -15.596 -4.499 1.00 42.44 11 CYS A CA 7
ATOM 3195 C C . CYS A 1 11 ? 9.087 -16.320 -5.827 1.00 51.01 11 CYS A C 7
ATOM 3196 O O . CYS A 1 11 ? 8.144 -16.869 -6.397 1.00 14.21 11 CYS A O 7
ATOM 3203 N N . ARG A 1 12 ? 10.324 -16.317 -6.313 1.00 73.25 12 ARG A N 7
ATOM 3204 C CA . ARG A 1 12 ? 10.650 -16.973 -7.574 1.00 4.20 12 ARG A CA 7
ATOM 3205 C C . ARG A 1 12 ? 10.144 -18.412 -7.586 1.00 33.04 12 ARG A C 7
ATOM 3206 O O . ARG A 1 12 ? 9.747 -18.933 -8.628 1.00 75.23 12 ARG A O 7
ATOM 3227 N N . HIS A 1 13 ? 10.161 -19.049 -6.419 1.00 72.52 13 HIS A N 7
ATOM 3228 C CA . HIS A 1 13 ? 9.703 -20.429 -6.295 1.00 51.20 13 HIS A CA 7
ATOM 3229 C C . HIS A 1 13 ? 8.234 -20.551 -6.690 1.00 64.42 13 HIS A C 7
ATOM 3230 O O . HIS A 1 13 ? 7.849 -21.477 -7.403 1.00 71.42 13 HIS A O 7
ATOM 3244 N N . ALA A 1 14 ? 7.420 -19.612 -6.221 1.00 50.45 14 ALA A N 7
ATOM 3245 C CA . ALA A 1 14 ? 5.995 -19.614 -6.527 1.00 72.10 14 ALA A CA 7
ATOM 3246 C C . ALA A 1 14 ? 5.748 -19.962 -7.991 1.00 33.20 14 ALA A C 7
ATOM 3247 O O . ALA A 1 14 ? 5.385 -21.092 -8.319 1.00 25.32 14 ALA A O 7
ATOM 3254 N N . LYS A 1 15 ? 5.945 -18.984 -8.868 1.00 61.13 15 LYS A N 7
ATOM 3255 C CA . LYS A 1 15 ? 5.745 -19.186 -10.298 1.00 74.33 15 LYS A CA 7
ATOM 3256 C C . LYS A 1 15 ? 6.313 -20.530 -10.743 1.00 5.11 15 LYS A C 7
ATOM 3257 O O . LYS A 1 15 ? 5.675 -21.267 -11.493 1.00 74.44 15 LYS A O 7
ATOM 3276 N N . SER A 1 16 ? 7.517 -20.842 -10.274 1.00 23.12 16 SER A N 7
ATOM 3277 C CA . SER A 1 16 ? 8.173 -22.096 -10.625 1.00 71.42 16 SER A CA 7
ATOM 3278 C C . SER A 1 16 ? 7.182 -23.256 -10.591 1.00 53.42 16 SER A C 7
ATOM 3279 O O . SER A 1 16 ? 7.116 -24.059 -11.522 1.00 24.35 16 SER A O 7
ATOM 3287 N N . VAL A 1 17 ? 6.411 -23.335 -9.511 1.00 72.52 17 VAL A N 7
ATOM 3288 C CA . VAL A 1 17 ? 5.422 -24.395 -9.355 1.00 15.03 17 VAL A CA 7
ATOM 3289 C C . VAL A 1 17 ? 4.004 -23.836 -9.406 1.00 43.54 17 VAL A C 7
ATOM 3290 O O . VAL A 1 17 ? 3.076 -24.414 -8.843 1.00 62.21 17 VAL A O 7
ATOM 3303 N N . GLY A 1 18 ? 3.845 -22.705 -10.087 1.00 54.35 18 GLY A N 7
ATOM 3304 C CA . GLY A 1 18 ? 2.537 -22.085 -10.201 1.00 21.41 18 GLY A CA 7
ATOM 3305 C C . GLY A 1 18 ? 1.845 -21.941 -8.860 1.00 25.32 18 GLY A C 7
ATOM 3306 O O . GLY A 1 18 ? 0.711 -22.386 -8.688 1.00 43.31 18 GLY A O 7
ATOM 3310 N N . ASN A 1 19 ? 2.531 -21.320 -7.906 1.00 1.41 19 ASN A N 7
ATOM 3311 C CA . ASN A 1 19 ? 1.976 -21.120 -6.572 1.00 62.30 19 ASN A CA 7
ATOM 3312 C C . ASN A 1 19 ? 1.307 -19.754 -6.460 1.00 1.22 19 ASN A C 7
ATOM 3313 O O . ASN A 1 19 ? 1.116 -19.232 -5.361 1.00 31.22 19 ASN A O 7
ATOM 3324 N N . CYS A 1 20 ? 0.952 -19.179 -7.604 1.00 65.01 20 CYS A N 7
ATOM 3325 C CA . CYS A 1 20 ? 0.304 -17.873 -7.636 1.00 64.51 20 CYS A CA 7
ATOM 3326 C C . CYS A 1 20 ? -1.016 -17.903 -6.872 1.00 52.11 20 CYS A C 7
ATOM 3327 O O . CYS A 1 20 ? -1.482 -16.877 -6.377 1.00 51.54 20 CYS A O 7
ATOM 3334 N N . SER A 1 21 ? -1.614 -19.087 -6.780 1.00 50.51 21 SER A N 7
ATOM 3335 C CA . SER A 1 21 ? -2.883 -19.250 -6.080 1.00 5.23 21 SER A CA 7
ATOM 3336 C C . SER A 1 21 ? -2.709 -19.021 -4.581 1.00 52.43 21 SER A C 7
ATOM 3337 O O . SER A 1 21 ? -3.622 -18.546 -3.905 1.00 63.11 21 SER A O 7
ATOM 3345 N N . SER A 1 22 ? -1.531 -19.362 -4.069 1.00 41.43 22 SER A N 7
ATOM 3346 C CA . SER A 1 22 ? -1.238 -19.197 -2.650 1.00 65.34 22 SER A CA 7
ATOM 3347 C C . SER A 1 22 ? -1.396 -17.740 -2.228 1.00 43.33 22 SER A C 7
ATOM 3348 O O . SER A 1 22 ? -1.781 -16.889 -3.030 1.00 30.23 22 SER A O 7
ATOM 3356 N N . GLU A 1 23 ? -1.095 -17.460 -0.964 1.00 32.42 23 GLU A N 7
ATOM 3357 C CA . GLU A 1 23 ? -1.205 -16.106 -0.434 1.00 62.15 23 GLU A CA 7
ATOM 3358 C C . GLU A 1 23 ? 0.150 -15.601 0.052 1.00 45.44 23 GLU A C 7
ATOM 3359 O O . GLU A 1 23 ? 0.446 -14.408 -0.026 1.00 52.14 23 GLU A O 7
ATOM 3371 N N . LYS A 1 24 ? 0.971 -16.517 0.554 1.00 2.55 24 LYS A N 7
ATOM 3372 C CA . LYS A 1 24 ? 2.296 -16.166 1.053 1.00 32.33 24 LYS A CA 7
ATOM 3373 C C . LYS A 1 24 ? 3.050 -15.310 0.041 1.00 54.11 24 LYS A C 7
ATOM 3374 O O . LYS A 1 24 ? 3.852 -14.454 0.413 1.00 2.41 24 LYS A O 7
ATOM 3393 N N . TYR A 1 25 ? 2.785 -15.546 -1.239 1.00 44.44 25 TYR A N 7
ATOM 3394 C CA . TYR A 1 25 ? 3.440 -14.796 -2.305 1.00 72.23 25 TYR A CA 7
ATOM 3395 C C . TYR A 1 25 ? 2.411 -14.128 -3.213 1.00 30.35 25 TYR A C 7
ATOM 3396 O O . TYR A 1 25 ? 2.620 -13.999 -4.419 1.00 33.00 25 TYR A O 7
ATOM 3414 N N . LYS A 1 26 ? 1.298 -13.704 -2.623 1.00 24.45 26 LYS A N 7
ATOM 3415 C CA . LYS A 1 26 ? 0.236 -13.047 -3.374 1.00 73.42 26 LYS A CA 7
ATOM 3416 C C . LYS A 1 26 ? -0.165 -11.732 -2.714 1.00 30.34 26 LYS A C 7
ATOM 3417 O O . LYS A 1 26 ? -0.532 -10.773 -3.392 1.00 41.40 26 LYS A O 7
ATOM 3436 N N . ARG A 1 27 ? -0.091 -11.695 -1.387 1.00 50.12 27 ARG A N 7
ATOM 3437 C CA . ARG A 1 27 ? -0.446 -10.497 -0.636 1.00 21.13 27 ARG A CA 7
ATOM 3438 C C . ARG A 1 27 ? 0.767 -9.589 -0.455 1.00 61.22 27 ARG A C 7
ATOM 3439 O O . ARG A 1 27 ? 0.644 -8.365 -0.453 1.00 34.21 27 ARG A O 7
ATOM 3460 N N . ASN A 1 28 ? 1.939 -10.199 -0.304 1.00 14.52 28 ASN A N 7
ATOM 3461 C CA . ASN A 1 28 ? 3.174 -9.445 -0.121 1.00 70.24 28 ASN A CA 7
ATOM 3462 C C . ASN A 1 28 ? 4.012 -9.458 -1.396 1.00 61.12 28 ASN A C 7
ATOM 3463 O O . ASN A 1 28 ? 4.770 -8.525 -1.664 1.00 20.14 28 ASN A O 7
ATOM 3474 N N . CYS A 1 29 ? 3.870 -10.521 -2.180 1.00 61.44 29 CYS A N 7
ATOM 3475 C CA . CYS A 1 29 ? 4.613 -10.657 -3.427 1.00 71.15 29 CYS A CA 7
ATOM 3476 C C . CYS A 1 29 ? 3.677 -10.573 -4.630 1.00 2.51 29 CYS A C 7
ATOM 3477 O O . CYS A 1 29 ? 3.793 -11.352 -5.575 1.00 54.12 29 CYS A O 7
ATOM 3484 N N . ALA A 1 30 ? 2.751 -9.620 -4.586 1.00 70.40 30 ALA A N 7
ATOM 3485 C CA . ALA A 1 30 ? 1.797 -9.432 -5.672 1.00 1.00 30 ALA A CA 7
ATOM 3486 C C . ALA A 1 30 ? 2.513 -9.142 -6.987 1.00 74.31 30 ALA A C 7
ATOM 3487 O O . ALA A 1 30 ? 2.054 -9.547 -8.056 1.00 2.30 30 ALA A O 7
ATOM 3494 N N . ILE A 1 31 ? 3.637 -8.440 -6.901 1.00 41.31 31 ILE A N 7
ATOM 3495 C CA . ILE A 1 31 ? 4.415 -8.097 -8.085 1.00 3.31 31 ILE A CA 7
ATOM 3496 C C . ILE A 1 31 ? 5.005 -9.343 -8.735 1.00 63.41 31 ILE A C 7
ATOM 3497 O O . ILE A 1 31 ? 5.271 -9.364 -9.937 1.00 61.25 31 ILE A O 7
ATOM 3513 N N . THR A 1 32 ? 5.207 -10.384 -7.932 1.00 51.05 32 THR A N 7
ATOM 3514 C CA . THR A 1 32 ? 5.765 -11.635 -8.429 1.00 74.50 32 THR A CA 7
ATOM 3515 C C . THR A 1 32 ? 4.665 -12.573 -8.915 1.00 21.03 32 THR A C 7
ATOM 3516 O O . THR A 1 32 ? 4.850 -13.317 -9.878 1.00 62.03 32 THR A O 7
ATOM 3527 N N . CYS A 1 33 ? 3.520 -12.532 -8.242 1.00 73.44 33 CYS A N 7
ATOM 3528 C CA . CYS A 1 33 ? 2.389 -13.378 -8.605 1.00 61.23 33 CYS A CA 7
ATOM 3529 C C . CYS A 1 33 ? 1.643 -12.804 -9.806 1.00 42.42 33 CYS A C 7
ATOM 3530 O O . CYS A 1 33 ? 1.539 -13.445 -10.851 1.00 35.45 33 CYS A O 7
ATOM 3537 N N . GLY A 1 34 ? 1.126 -11.589 -9.649 1.00 44.40 34 GLY A N 7
ATOM 3538 C CA . GLY A 1 34 ? 0.397 -10.947 -10.728 1.00 22.45 34 GLY A CA 7
ATOM 3539 C C . GLY A 1 34 ? -0.904 -10.327 -10.259 1.00 1.31 34 GLY A C 7
ATOM 3540 O O . GLY A 1 34 ? -1.903 -10.345 -10.978 1.00 24.43 34 GLY A O 7
ATOM 3544 N N . ALA A 1 35 ? -0.893 -9.776 -9.049 1.00 73.52 35 ALA A N 7
ATOM 3545 C CA . ALA A 1 35 ? -2.081 -9.147 -8.486 1.00 33.32 35 ALA A CA 7
ATOM 3546 C C . ALA A 1 35 ? -1.970 -7.627 -8.528 1.00 62.10 35 ALA A C 7
ATOM 3547 O O . ALA A 1 35 ? -2.933 -6.932 -8.854 1.00 21.41 35 ALA A O 7
ATOM 3554 N N . CYS A 1 36 ? -0.789 -7.116 -8.196 1.00 11.41 36 CYS A N 7
ATOM 3555 C CA . CYS A 1 36 ? -0.551 -5.677 -8.195 1.00 33.35 36 CYS A CA 7
ATOM 3556 C C . CYS A 1 36 ? 0.047 -5.224 -9.523 1.00 0.40 36 CYS A C 7
ATOM 3557 O O . CYS A 1 36 ? 0.194 -4.027 -9.772 1.00 52.10 36 CYS A O 7
ATOM 3564 N N . ALA A 1 1 ? 1.873 0.224 0.119 1.00 33.41 1 ALA A N 8
ATOM 3565 C CA . ALA A 1 1 ? 2.043 0.006 -1.312 1.00 54.11 1 ALA A CA 8
ATOM 3566 C C . ALA A 1 1 ? 2.363 -1.454 -1.611 1.00 60.52 1 ALA A C 8
ATOM 3567 O O . ALA A 1 1 ? 2.554 -2.258 -0.698 1.00 71.53 1 ALA A O 8
ATOM 3574 N N . CYS A 1 2 ? 2.420 -1.792 -2.895 1.00 51.12 2 CYS A N 8
ATOM 3575 C CA . CYS A 1 2 ? 2.716 -3.156 -3.315 1.00 70.15 2 CYS A CA 8
ATOM 3576 C C . CYS A 1 2 ? 4.202 -3.321 -3.621 1.00 0.21 2 CYS A C 8
ATOM 3577 O O . CYS A 1 2 ? 4.737 -2.679 -4.525 1.00 54.23 2 CYS A O 8
ATOM 3584 N N . LYS A 1 3 ? 4.864 -4.186 -2.860 1.00 42.04 3 LYS A N 8
ATOM 3585 C CA . LYS A 1 3 ? 6.288 -4.438 -3.049 1.00 11.10 3 LYS A CA 8
ATOM 3586 C C . LYS A 1 3 ? 6.671 -5.818 -2.523 1.00 53.42 3 LYS A C 8
ATOM 3587 O O . LYS A 1 3 ? 6.365 -6.164 -1.382 1.00 71.21 3 LYS A O 8
ATOM 3606 N N . ASP A 1 4 ? 7.342 -6.600 -3.361 1.00 50.33 4 ASP A N 8
ATOM 3607 C CA . ASP A 1 4 ? 7.769 -7.941 -2.980 1.00 11.23 4 ASP A CA 8
ATOM 3608 C C . ASP A 1 4 ? 8.520 -7.915 -1.652 1.00 44.14 4 ASP A C 8
ATOM 3609 O O . ASP A 1 4 ? 9.686 -7.523 -1.594 1.00 50.24 4 ASP A O 8
ATOM 3618 N N . VAL A 1 5 ? 7.845 -8.334 -0.587 1.00 73.22 5 VAL A N 8
ATOM 3619 C CA . VAL A 1 5 ? 8.448 -8.359 0.740 1.00 61.12 5 VAL A CA 8
ATOM 3620 C C . VAL A 1 5 ? 9.343 -9.581 0.914 1.00 41.03 5 VAL A C 8
ATOM 3621 O O . VAL A 1 5 ? 10.512 -9.460 1.281 1.00 62.55 5 VAL A O 8
ATOM 3634 N N . PHE A 1 6 ? 8.787 -10.758 0.647 1.00 15.13 6 PHE A N 8
ATOM 3635 C CA . PHE A 1 6 ? 9.534 -12.003 0.775 1.00 62.53 6 PHE A CA 8
ATOM 3636 C C . PHE A 1 6 ? 10.791 -11.974 -0.090 1.00 4.15 6 PHE A C 8
ATOM 3637 O O . PHE A 1 6 ? 10.917 -11.178 -1.021 1.00 32.24 6 PHE A O 8
ATOM 3654 N N . PRO A 1 7 ? 11.746 -12.862 0.225 1.00 2.24 7 PRO A N 8
ATOM 3655 C CA . PRO A 1 7 ? 13.011 -12.958 -0.509 1.00 70.24 7 PRO A CA 8
ATOM 3656 C C . PRO A 1 7 ? 12.823 -13.513 -1.917 1.00 53.43 7 PRO A C 8
ATOM 3657 O O . PRO A 1 7 ? 11.958 -14.356 -2.152 1.00 22.32 7 PRO A O 8
ATOM 3668 N N . ALA A 1 8 ? 13.638 -13.033 -2.851 1.00 71.10 8 ALA A N 8
ATOM 3669 C CA . ALA A 1 8 ? 13.562 -13.483 -4.235 1.00 63.14 8 ALA A CA 8
ATOM 3670 C C . ALA A 1 8 ? 13.657 -15.002 -4.325 1.00 31.43 8 ALA A C 8
ATOM 3671 O O . ALA A 1 8 ? 13.115 -15.614 -5.245 1.00 22.43 8 ALA A O 8
ATOM 3678 N N . ALA A 1 9 ? 14.349 -15.605 -3.363 1.00 70.15 9 ALA A N 8
ATOM 3679 C CA . ALA A 1 9 ? 14.513 -17.053 -3.333 1.00 62.14 9 ALA A CA 8
ATOM 3680 C C . ALA A 1 9 ? 13.197 -17.748 -3.002 1.00 72.13 9 ALA A C 8
ATOM 3681 O O . ALA A 1 9 ? 12.948 -18.872 -3.440 1.00 24.21 9 ALA A O 8
ATOM 3688 N N . THR A 1 10 ? 12.355 -17.073 -2.226 1.00 2.23 10 THR A N 8
ATOM 3689 C CA . THR A 1 10 ? 11.065 -17.626 -1.834 1.00 60.13 10 THR A CA 8
ATOM 3690 C C . THR A 1 10 ? 9.984 -17.272 -2.849 1.00 0.41 10 THR A C 8
ATOM 3691 O O . THR A 1 10 ? 8.973 -17.965 -2.962 1.00 15.23 10 THR A O 8
ATOM 3702 N N . CYS A 1 11 ? 10.204 -16.188 -3.587 1.00 31.44 11 CYS A N 8
ATOM 3703 C CA . CYS A 1 11 ? 9.249 -15.741 -4.593 1.00 34.20 11 CYS A CA 8
ATOM 3704 C C . CYS A 1 11 ? 9.536 -16.392 -5.943 1.00 21.00 11 CYS A C 8
ATOM 3705 O O . CYS A 1 11 ? 8.618 -16.699 -6.704 1.00 21.14 11 CYS A O 8
ATOM 3712 N N . ARG A 1 12 ? 10.816 -16.599 -6.233 1.00 24.41 12 ARG A N 8
ATOM 3713 C CA . ARG A 1 12 ? 11.225 -17.213 -7.491 1.00 2.42 12 ARG A CA 8
ATOM 3714 C C . ARG A 1 12 ? 10.616 -18.603 -7.641 1.00 31.40 12 ARG A C 8
ATOM 3715 O O . ARG A 1 12 ? 10.246 -19.015 -8.741 1.00 63.41 12 ARG A O 8
ATOM 3736 N N . HIS A 1 13 ? 10.515 -19.323 -6.528 1.00 15.12 13 HIS A N 8
ATOM 3737 C CA . HIS A 1 13 ? 9.950 -20.668 -6.535 1.00 51.34 13 HIS A CA 8
ATOM 3738 C C . HIS A 1 13 ? 8.431 -20.619 -6.670 1.00 51.52 13 HIS A C 8
ATOM 3739 O O . HIS A 1 13 ? 7.851 -21.301 -7.514 1.00 33.01 13 HIS A O 8
ATOM 3753 N N . ALA A 1 14 ? 7.793 -19.807 -5.833 1.00 24.34 14 ALA A N 8
ATOM 3754 C CA . ALA A 1 14 ? 6.343 -19.668 -5.859 1.00 74.44 14 ALA A CA 8
ATOM 3755 C C . ALA A 1 14 ? 5.825 -19.594 -7.292 1.00 34.13 14 ALA A C 8
ATOM 3756 O O . ALA A 1 14 ? 4.770 -20.143 -7.611 1.00 61.50 14 ALA A O 8
ATOM 3763 N N . LYS A 1 15 ? 6.572 -18.911 -8.152 1.00 2.54 15 LYS A N 8
ATOM 3764 C CA . LYS A 1 15 ? 6.190 -18.764 -9.551 1.00 35.11 15 LYS A CA 8
ATOM 3765 C C . LYS A 1 15 ? 6.749 -19.908 -10.391 1.00 30.15 15 LYS A C 8
ATOM 3766 O O . LYS A 1 15 ? 6.097 -20.385 -11.320 1.00 23.15 15 LYS A O 8
ATOM 3785 N N . SER A 1 16 ? 7.959 -20.345 -10.056 1.00 42.54 16 SER A N 8
ATOM 3786 C CA . SER A 1 16 ? 8.607 -21.431 -10.781 1.00 70.34 16 SER A CA 8
ATOM 3787 C C . SER A 1 16 ? 7.610 -22.541 -11.102 1.00 52.42 16 SER A C 8
ATOM 3788 O O . SER A 1 16 ? 7.653 -23.138 -12.178 1.00 14.21 16 SER A O 8
ATOM 3796 N N . VAL A 1 17 ? 6.712 -22.811 -10.160 1.00 71.11 17 VAL A N 8
ATOM 3797 C CA . VAL A 1 17 ? 5.702 -23.847 -10.341 1.00 64.51 17 VAL A CA 8
ATOM 3798 C C . VAL A 1 17 ? 4.351 -23.241 -10.702 1.00 30.20 17 VAL A C 8
ATOM 3799 O O . VAL A 1 17 ? 3.584 -23.820 -11.470 1.00 63.24 17 VAL A O 8
ATOM 3812 N N . GLY A 1 18 ? 4.065 -22.070 -10.142 1.00 3.43 18 GLY A N 8
ATOM 3813 C CA . GLY A 1 18 ? 2.806 -21.403 -10.417 1.00 32.32 18 GLY A CA 8
ATOM 3814 C C . GLY A 1 18 ? 1.834 -21.500 -9.258 1.00 14.22 18 GLY A C 8
ATOM 3815 O O . GLY A 1 18 ? 0.728 -22.018 -9.408 1.00 50.30 18 GLY A O 8
ATOM 3819 N N . ASN A 1 19 ? 2.247 -21.001 -8.097 1.00 43.13 19 ASN A N 8
ATOM 3820 C CA . ASN A 1 19 ? 1.405 -21.035 -6.907 1.00 23.50 19 ASN A CA 8
ATOM 3821 C C . ASN A 1 19 ? 0.725 -19.688 -6.682 1.00 63.34 19 ASN A C 8
ATOM 3822 O O . ASN A 1 19 ? 0.420 -19.316 -5.549 1.00 42.42 19 ASN A O 8
ATOM 3833 N N . CYS A 1 20 ? 0.490 -18.962 -7.770 1.00 50.00 20 CYS A N 8
ATOM 3834 C CA . CYS A 1 20 ? -0.154 -17.656 -7.694 1.00 30.34 20 CYS A CA 8
ATOM 3835 C C . CYS A 1 20 ? -1.455 -17.737 -6.900 1.00 60.10 20 CYS A C 8
ATOM 3836 O O . CYS A 1 20 ? -1.864 -16.769 -6.258 1.00 61.45 20 CYS A O 8
ATOM 3843 N N . SER A 1 21 ? -2.100 -18.898 -6.949 1.00 33.13 21 SER A N 8
ATOM 3844 C CA . SER A 1 21 ? -3.356 -19.105 -6.238 1.00 15.23 21 SER A CA 8
ATOM 3845 C C . SER A 1 21 ? -3.178 -18.873 -4.740 1.00 63.14 21 SER A C 8
ATOM 3846 O O . SER A 1 21 ? -4.099 -18.430 -4.055 1.00 74.02 21 SER A O 8
ATOM 3854 N N . SER A 1 22 ? -1.984 -19.176 -4.239 1.00 75.34 22 SER A N 8
ATOM 3855 C CA . SER A 1 22 ? -1.684 -19.005 -2.823 1.00 34.34 22 SER A CA 8
ATOM 3856 C C . SER A 1 22 ? -1.715 -17.530 -2.435 1.00 53.01 22 SER A C 8
ATOM 3857 O O . SER A 1 22 ? -1.985 -16.665 -3.267 1.00 44.34 22 SER A O 8
ATOM 3865 N N . GLU A 1 23 ? -1.437 -17.252 -1.165 1.00 75.30 23 GLU A N 8
ATOM 3866 C CA . GLU A 1 23 ? -1.434 -15.882 -0.666 1.00 53.05 23 GLU A CA 8
ATOM 3867 C C . GLU A 1 23 ? -0.056 -15.500 -0.134 1.00 13.11 23 GLU A C 8
ATOM 3868 O O . GLU A 1 23 ? 0.340 -14.335 -0.182 1.00 33.15 23 GLU A O 8
ATOM 3880 N N . LYS A 1 24 ? 0.670 -16.490 0.374 1.00 3.41 24 LYS A N 8
ATOM 3881 C CA . LYS A 1 24 ? 2.004 -16.260 0.916 1.00 45.03 24 LYS A CA 8
ATOM 3882 C C . LYS A 1 24 ? 2.847 -15.430 -0.047 1.00 41.32 24 LYS A C 8
ATOM 3883 O O . LYS A 1 24 ? 3.701 -14.649 0.374 1.00 32.14 24 LYS A O 8
ATOM 3902 N N . TYR A 1 25 ? 2.601 -15.602 -1.341 1.00 72.01 25 TYR A N 8
ATOM 3903 C CA . TYR A 1 25 ? 3.338 -14.869 -2.364 1.00 33.13 25 TYR A CA 8
ATOM 3904 C C . TYR A 1 25 ? 2.386 -14.109 -3.282 1.00 15.12 25 TYR A C 8
ATOM 3905 O O . TYR A 1 25 ? 2.639 -13.966 -4.478 1.00 51.32 25 TYR A O 8
ATOM 3923 N N . LYS A 1 26 ? 1.288 -13.622 -2.713 1.00 31.33 26 LYS A N 8
ATOM 3924 C CA . LYS A 1 26 ? 0.297 -12.874 -3.477 1.00 35.43 26 LYS A CA 8
ATOM 3925 C C . LYS A 1 26 ? -0.027 -11.548 -2.797 1.00 12.04 26 LYS A C 8
ATOM 3926 O O . LYS A 1 26 ? -0.306 -10.551 -3.462 1.00 15.50 26 LYS A O 8
ATOM 3945 N N . ARG A 1 27 ? 0.014 -11.544 -1.468 1.00 55.13 27 ARG A N 8
ATOM 3946 C CA . ARG A 1 27 ? -0.275 -10.340 -0.699 1.00 13.32 27 ARG A CA 8
ATOM 3947 C C . ARG A 1 27 ? 0.995 -9.529 -0.460 1.00 43.05 27 ARG A C 8
ATOM 3948 O O . ARG A 1 27 ? 0.964 -8.299 -0.440 1.00 31.43 27 ARG A O 8
ATOM 3969 N N . ASN A 1 28 ? 2.112 -10.227 -0.281 1.00 33.44 28 ASN A N 8
ATOM 3970 C CA . ASN A 1 28 ? 3.393 -9.573 -0.043 1.00 11.44 28 ASN A CA 8
ATOM 3971 C C . ASN A 1 28 ? 4.254 -9.587 -1.302 1.00 74.22 28 ASN A C 8
ATOM 3972 O O . ASN A 1 28 ? 5.033 -8.665 -1.546 1.00 30.44 28 ASN A O 8
ATOM 3983 N N . CYS A 1 29 ? 4.107 -10.639 -2.100 1.00 73.34 29 CYS A N 8
ATOM 3984 C CA . CYS A 1 29 ? 4.869 -10.775 -3.335 1.00 64.33 29 CYS A CA 8
ATOM 3985 C C . CYS A 1 29 ? 3.967 -10.604 -4.554 1.00 31.02 29 CYS A C 8
ATOM 3986 O O . CYS A 1 29 ? 4.140 -11.280 -5.567 1.00 62.13 29 CYS A O 8
ATOM 3993 N N . ALA A 1 30 ? 3.003 -9.695 -4.446 1.00 44.14 30 ALA A N 8
ATOM 3994 C CA . ALA A 1 30 ? 2.075 -9.433 -5.539 1.00 42.32 30 ALA A CA 8
ATOM 3995 C C . ALA A 1 30 ? 2.822 -9.086 -6.823 1.00 22.13 30 ALA A C 8
ATOM 3996 O O . ALA A 1 30 ? 2.363 -9.397 -7.922 1.00 41.12 30 ALA A O 8
ATOM 4003 N N . ILE A 1 31 ? 3.974 -8.441 -6.675 1.00 42.43 31 ILE A N 8
ATOM 4004 C CA . ILE A 1 31 ? 4.784 -8.052 -7.823 1.00 61.54 31 ILE A CA 8
ATOM 4005 C C . ILE A 1 31 ? 5.366 -9.275 -8.524 1.00 73.44 31 ILE A C 8
ATOM 4006 O O . ILE A 1 31 ? 5.642 -9.245 -9.724 1.00 43.21 31 ILE A O 8
ATOM 4022 N N . THR A 1 32 ? 5.548 -10.354 -7.768 1.00 52.42 32 THR A N 8
ATOM 4023 C CA . THR A 1 32 ? 6.096 -11.588 -8.316 1.00 54.12 32 THR A CA 8
ATOM 4024 C C . THR A 1 32 ? 4.990 -12.489 -8.854 1.00 31.34 32 THR A C 8
ATOM 4025 O O . THR A 1 32 ? 5.195 -13.239 -9.809 1.00 21.04 32 THR A O 8
ATOM 4036 N N . CYS A 1 33 ? 3.816 -12.411 -8.235 1.00 25.30 33 CYS A N 8
ATOM 4037 C CA . CYS A 1 33 ? 2.677 -13.220 -8.651 1.00 10.10 33 CYS A CA 8
ATOM 4038 C C . CYS A 1 33 ? 1.928 -12.553 -9.801 1.00 73.10 33 CYS A C 8
ATOM 4039 O O . CYS A 1 33 ? 1.872 -13.083 -10.910 1.00 34.43 33 CYS A O 8
ATOM 4046 N N . GLY A 1 34 ? 1.353 -11.386 -9.528 1.00 10.43 34 GLY A N 8
ATOM 4047 C CA . GLY A 1 34 ? 0.615 -10.665 -10.549 1.00 30.13 34 GLY A CA 8
ATOM 4048 C C . GLY A 1 34 ? -0.761 -10.238 -10.077 1.00 61.30 34 GLY A C 8
ATOM 4049 O O . GLY A 1 34 ? -1.719 -10.245 -10.850 1.00 2.25 34 GLY A O 8
ATOM 4053 N N . ALA A 1 35 ? -0.860 -9.868 -8.805 1.00 10.24 35 ALA A N 8
ATOM 4054 C CA . ALA A 1 35 ? -2.129 -9.436 -8.231 1.00 43.03 35 ALA A CA 8
ATOM 4055 C C . ALA A 1 35 ? -2.251 -7.916 -8.252 1.00 75.10 35 ALA A C 8
ATOM 4056 O O . ALA A 1 35 ? -3.289 -7.372 -8.631 1.00 11.11 35 ALA A O 8
ATOM 4063 N N . CYS A 1 36 ? -1.186 -7.235 -7.842 1.00 35.51 36 CYS A N 8
ATOM 4064 C CA . CYS A 1 36 ? -1.175 -5.778 -7.812 1.00 43.01 36 CYS A CA 8
ATOM 4065 C C . CYS A 1 36 ? -0.396 -5.216 -8.998 1.00 0.11 36 CYS A C 8
ATOM 4066 O O . CYS A 1 36 ? 0.184 -5.966 -9.784 1.00 15.23 36 CYS A O 8
ATOM 4073 N N . ALA A 1 1 ? 1.346 0.699 -1.315 1.00 24.23 1 ALA A N 9
ATOM 4074 C CA . ALA A 1 1 ? 2.228 0.025 -2.259 1.00 65.14 1 ALA A CA 9
ATOM 4075 C C . ALA A 1 1 ? 2.181 -1.488 -2.072 1.00 2.34 1 ALA A C 9
ATOM 4076 O O . ALA A 1 1 ? 1.853 -1.980 -0.992 1.00 1.45 1 ALA A O 9
ATOM 4083 N N . CYS A 1 2 ? 2.510 -2.221 -3.130 1.00 21.12 2 CYS A N 9
ATOM 4084 C CA . CYS A 1 2 ? 2.504 -3.678 -3.083 1.00 21.24 2 CYS A CA 9
ATOM 4085 C C . CYS A 1 2 ? 3.846 -4.243 -3.540 1.00 50.32 2 CYS A C 9
ATOM 4086 O O . CYS A 1 2 ? 3.904 -5.282 -4.198 1.00 35.25 2 CYS A O 9
ATOM 4093 N N . LYS A 1 3 ? 4.924 -3.550 -3.188 1.00 31.31 3 LYS A N 9
ATOM 4094 C CA . LYS A 1 3 ? 6.266 -3.981 -3.560 1.00 22.41 3 LYS A CA 9
ATOM 4095 C C . LYS A 1 3 ? 6.584 -5.347 -2.961 1.00 25.55 3 LYS A C 9
ATOM 4096 O O . LYS A 1 3 ? 6.270 -5.616 -1.801 1.00 12.41 3 LYS A O 9
ATOM 4115 N N . ASP A 1 4 ? 7.211 -6.206 -3.757 1.00 71.41 4 ASP A N 9
ATOM 4116 C CA . ASP A 1 4 ? 7.574 -7.544 -3.304 1.00 63.10 4 ASP A CA 9
ATOM 4117 C C . ASP A 1 4 ? 8.346 -7.482 -1.989 1.00 55.33 4 ASP A C 9
ATOM 4118 O O . ASP A 1 4 ? 9.498 -7.050 -1.953 1.00 70.43 4 ASP A O 9
ATOM 4127 N N . VAL A 1 5 ? 7.701 -7.914 -0.910 1.00 63.41 5 VAL A N 9
ATOM 4128 C CA . VAL A 1 5 ? 8.326 -7.908 0.407 1.00 3.12 5 VAL A CA 9
ATOM 4129 C C . VAL A 1 5 ? 9.265 -9.097 0.576 1.00 45.13 5 VAL A C 9
ATOM 4130 O O . VAL A 1 5 ? 10.446 -8.931 0.884 1.00 12.32 5 VAL A O 9
ATOM 4143 N N . PHE A 1 6 ? 8.734 -10.297 0.371 1.00 71.52 6 PHE A N 9
ATOM 4144 C CA . PHE A 1 6 ? 9.524 -11.516 0.500 1.00 5.14 6 PHE A CA 9
ATOM 4145 C C . PHE A 1 6 ? 10.709 -11.501 -0.462 1.00 15.10 6 PHE A C 9
ATOM 4146 O O . PHE A 1 6 ? 10.724 -10.775 -1.456 1.00 52.12 6 PHE A O 9
ATOM 4163 N N . PRO A 1 7 ? 11.726 -12.321 -0.160 1.00 72.55 7 PRO A N 9
ATOM 4164 C CA . PRO A 1 7 ? 12.933 -12.422 -0.986 1.00 3.44 7 PRO A CA 9
ATOM 4165 C C . PRO A 1 7 ? 12.664 -13.090 -2.329 1.00 75.32 7 PRO A C 9
ATOM 4166 O O . PRO A 1 7 ? 11.815 -13.976 -2.433 1.00 42.32 7 PRO A O 9
ATOM 4177 N N . ALA A 1 8 ? 13.391 -12.661 -3.355 1.00 60.12 8 ALA A N 9
ATOM 4178 C CA . ALA A 1 8 ? 13.232 -13.220 -4.692 1.00 35.43 8 ALA A CA 9
ATOM 4179 C C . ALA A 1 8 ? 13.408 -14.735 -4.678 1.00 1.03 8 ALA A C 9
ATOM 4180 O O . ALA A 1 8 ? 12.832 -15.444 -5.502 1.00 64.14 8 ALA A O 9
ATOM 4187 N N . ALA A 1 9 ? 14.208 -15.224 -3.736 1.00 22.10 9 ALA A N 9
ATOM 4188 C CA . ALA A 1 9 ? 14.459 -16.655 -3.614 1.00 42.33 9 ALA A CA 9
ATOM 4189 C C . ALA A 1 9 ? 13.214 -17.392 -3.133 1.00 0.44 9 ALA A C 9
ATOM 4190 O O . ALA A 1 9 ? 12.998 -18.555 -3.472 1.00 75.35 9 ALA A O 9
ATOM 4197 N N . THR A 1 10 ? 12.397 -16.707 -2.338 1.00 21.01 10 THR A N 9
ATOM 4198 C CA . THR A 1 10 ? 11.174 -17.297 -1.808 1.00 24.11 10 THR A CA 9
ATOM 4199 C C . THR A 1 10 ? 10.018 -17.140 -2.789 1.00 0.25 10 THR A C 9
ATOM 4200 O O . THR A 1 10 ? 9.074 -17.930 -2.783 1.00 71.41 10 THR A O 9
ATOM 4211 N N . CYS A 1 11 ? 10.098 -16.115 -3.630 1.00 54.15 11 CYS A N 9
ATOM 4212 C CA . CYS A 1 11 ? 9.058 -15.853 -4.618 1.00 74.51 11 CYS A CA 9
ATOM 4213 C C . CYS A 1 11 ? 9.337 -16.608 -5.915 1.00 11.12 11 CYS A C 9
ATOM 4214 O O . CYS A 1 11 ? 8.413 -17.015 -6.619 1.00 61.24 11 CYS A O 9
ATOM 4221 N N . ARG A 1 12 ? 10.617 -16.790 -6.223 1.00 32.42 12 ARG A N 9
ATOM 4222 C CA . ARG A 1 12 ? 11.018 -17.495 -7.435 1.00 2.25 12 ARG A CA 9
ATOM 4223 C C . ARG A 1 12 ? 10.667 -18.977 -7.344 1.00 13.15 12 ARG A C 9
ATOM 4224 O O . ARG A 1 12 ? 10.301 -19.601 -8.340 1.00 33.21 12 ARG A O 9
ATOM 4245 N N . HIS A 1 13 ? 10.781 -19.534 -6.142 1.00 61.32 13 HIS A N 9
ATOM 4246 C CA . HIS A 1 13 ? 10.475 -20.943 -5.921 1.00 24.21 13 HIS A CA 9
ATOM 4247 C C . HIS A 1 13 ? 8.970 -21.187 -5.971 1.00 1.11 13 HIS A C 9
ATOM 4248 O O . HIS A 1 13 ? 8.520 -22.295 -6.260 1.00 23.31 13 HIS A O 9
ATOM 4262 N N . ALA A 1 14 ? 8.197 -20.144 -5.687 1.00 11.05 14 ALA A N 9
ATOM 4263 C CA . ALA A 1 14 ? 6.743 -20.245 -5.700 1.00 51.34 14 ALA A CA 9
ATOM 4264 C C . ALA A 1 14 ? 6.185 -19.940 -7.086 1.00 54.52 14 ALA A C 9
ATOM 4265 O O . ALA A 1 14 ? 5.111 -20.418 -7.454 1.00 3.31 14 ALA A O 9
ATOM 4272 N N . LYS A 1 15 ? 6.919 -19.140 -7.852 1.00 1.42 15 LYS A N 9
ATOM 4273 C CA . LYS A 1 15 ? 6.498 -18.770 -9.198 1.00 64.21 15 LYS A CA 9
ATOM 4274 C C . LYS A 1 15 ? 7.011 -19.776 -10.224 1.00 32.44 15 LYS A C 9
ATOM 4275 O O . LYS A 1 15 ? 6.318 -20.103 -11.187 1.00 54.20 15 LYS A O 9
ATOM 4294 N N . SER A 1 16 ? 8.228 -20.266 -10.009 1.00 10.40 16 SER A N 9
ATOM 4295 C CA . SER A 1 16 ? 8.834 -21.233 -10.916 1.00 72.22 16 SER A CA 9
ATOM 4296 C C . SER A 1 16 ? 7.815 -22.282 -11.351 1.00 52.03 16 SER A C 9
ATOM 4297 O O . SER A 1 16 ? 7.826 -22.739 -12.494 1.00 41.45 16 SER A O 9
ATOM 4305 N N . VAL A 1 17 ? 6.934 -22.660 -10.430 1.00 52.23 17 VAL A N 9
ATOM 4306 C CA . VAL A 1 17 ? 5.906 -23.654 -10.717 1.00 45.23 17 VAL A CA 9
ATOM 4307 C C . VAL A 1 17 ? 4.565 -22.990 -11.006 1.00 51.15 17 VAL A C 9
ATOM 4308 O O . VAL A 1 17 ? 3.755 -23.510 -11.772 1.00 60.54 17 VAL A O 9
ATOM 4321 N N . GLY A 1 18 ? 4.337 -21.835 -10.388 1.00 35.21 18 GLY A N 9
ATOM 4322 C CA . GLY A 1 18 ? 3.092 -21.118 -10.592 1.00 15.01 18 GLY A CA 9
ATOM 4323 C C . GLY A 1 18 ? 2.131 -21.281 -9.431 1.00 22.55 18 GLY A C 9
ATOM 4324 O O . GLY A 1 18 ? 1.008 -21.750 -9.607 1.00 34.30 18 GLY A O 9
ATOM 4328 N N . ASN A 1 19 ? 2.575 -20.895 -8.239 1.00 21.33 19 ASN A N 9
ATOM 4329 C CA . ASN A 1 19 ? 1.747 -21.004 -7.043 1.00 4.31 19 ASN A CA 9
ATOM 4330 C C . ASN A 1 19 ? 1.091 -19.667 -6.713 1.00 14.21 19 ASN A C 9
ATOM 4331 O O . ASN A 1 19 ? 0.793 -19.378 -5.553 1.00 70.23 19 ASN A O 9
ATOM 4342 N N . CYS A 1 20 ? 0.867 -18.854 -7.740 1.00 74.32 20 CYS A N 9
ATOM 4343 C CA . CYS A 1 20 ? 0.245 -17.548 -7.561 1.00 40.21 20 CYS A CA 9
ATOM 4344 C C . CYS A 1 20 ? -1.085 -17.675 -6.824 1.00 0.32 20 CYS A C 9
ATOM 4345 O O . CYS A 1 20 ? -1.508 -16.756 -6.122 1.00 42.23 20 CYS A O 9
ATOM 4352 N N . SER A 1 21 ? -1.739 -18.820 -6.988 1.00 14.10 21 SER A N 9
ATOM 4353 C CA . SER A 1 21 ? -3.023 -19.066 -6.341 1.00 61.43 21 SER A CA 9
ATOM 4354 C C . SER A 1 21 ? -2.908 -18.908 -4.828 1.00 72.02 21 SER A C 9
ATOM 4355 O O . SER A 1 21 ? -3.858 -18.496 -4.162 1.00 41.03 2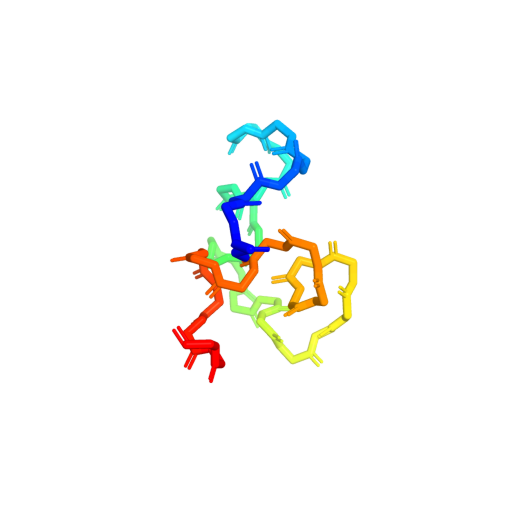1 SER A O 9
ATOM 4363 N N . SER A 1 22 ? -1.738 -19.239 -4.292 1.00 43.30 22 SER A N 9
ATOM 4364 C CA . SER A 1 22 ? -1.498 -19.137 -2.857 1.00 73.42 22 SER A CA 9
ATOM 4365 C C . SER A 1 22 ? -1.734 -17.712 -2.366 1.00 60.24 22 SER A C 9
ATOM 4366 O O . SER A 1 22 ? -2.149 -16.842 -3.131 1.00 74.41 22 SER A O 9
ATOM 4374 N N . GLU A 1 23 ? -1.465 -17.482 -1.085 1.00 33.31 23 GLU A N 9
ATOM 4375 C CA . GLU A 1 23 ? -1.649 -16.163 -0.491 1.00 61.04 23 GLU A CA 9
ATOM 4376 C C . GLU A 1 23 ? -0.311 -15.568 -0.062 1.00 64.53 23 GLU A C 9
ATOM 4377 O O . GLU A 1 23 ? -0.102 -14.358 -0.140 1.00 53.51 23 GLU A O 9
ATOM 4389 N N . LYS A 1 24 ? 0.594 -16.429 0.392 1.00 61.22 24 LYS A N 9
ATOM 4390 C CA . LYS A 1 24 ? 1.913 -15.992 0.833 1.00 1.13 24 LYS A CA 9
ATOM 4391 C C . LYS A 1 24 ? 2.571 -15.103 -0.217 1.00 2.31 24 LYS A C 9
ATOM 4392 O O . LYS A 1 24 ? 3.108 -14.042 0.102 1.00 5.15 24 LYS A O 9
ATOM 4411 N N . TYR A 1 25 ? 2.524 -15.541 -1.470 1.00 23.01 25 TYR A N 9
ATOM 4412 C CA . TYR A 1 25 ? 3.117 -14.785 -2.567 1.00 10.02 25 TYR A CA 9
ATOM 4413 C C . TYR A 1 25 ? 2.037 -14.133 -3.425 1.00 61.53 25 TYR A C 9
ATOM 4414 O O . TYR A 1 25 ? 2.197 -13.982 -4.637 1.00 31.33 25 TYR A O 9
ATOM 4432 N N . LYS A 1 26 ? 0.936 -13.748 -2.788 1.00 65.53 26 LYS A N 9
ATOM 4433 C CA . LYS A 1 26 ? -0.171 -13.111 -3.490 1.00 51.04 26 LYS A CA 9
ATOM 4434 C C . LYS A 1 26 ? -0.653 -11.875 -2.738 1.00 0.12 26 LYS A C 9
ATOM 4435 O O . LYS A 1 26 ? -1.644 -11.252 -3.119 1.00 10.21 26 LYS A O 9
ATOM 4454 N N . ARG A 1 27 ? 0.055 -11.525 -1.669 1.00 21.01 27 ARG A N 9
ATOM 4455 C CA . ARG A 1 27 ? -0.301 -10.363 -0.863 1.00 62.15 27 ARG A CA 9
ATOM 4456 C C . ARG A 1 27 ? 0.906 -9.451 -0.662 1.00 31.12 27 ARG A C 9
ATOM 4457 O O . ARG A 1 27 ? 0.789 -8.228 -0.723 1.00 70.14 27 ARG A O 9
ATOM 4478 N N . ASN A 1 28 ? 2.064 -10.056 -0.420 1.00 64.01 28 ASN A N 9
ATOM 4479 C CA . ASN A 1 28 ? 3.292 -9.299 -0.208 1.00 45.52 28 ASN A CA 9
ATOM 4480 C C . ASN A 1 28 ? 4.160 -9.307 -1.463 1.00 24.11 28 ASN A C 9
ATOM 4481 O O . ASN A 1 28 ? 4.866 -8.340 -1.749 1.00 45.24 28 ASN A O 9
ATOM 4492 N N . CYS A 1 29 ? 4.102 -10.406 -2.208 1.00 42.44 29 CYS A N 9
ATOM 4493 C CA . CYS A 1 29 ? 4.882 -10.542 -3.433 1.00 12.43 29 CYS A CA 9
ATOM 4494 C C . CYS A 1 29 ? 4.008 -10.312 -4.662 1.00 51.44 29 CYS A C 9
ATOM 4495 O O . CYS A 1 29 ? 4.173 -10.974 -5.686 1.00 52.34 29 CYS A O 9
ATOM 4502 N N . ALA A 1 30 ? 3.078 -9.368 -4.553 1.00 23.13 30 ALA A N 9
ATOM 4503 C CA . ALA A 1 30 ? 2.180 -9.049 -5.655 1.00 41.23 30 ALA A CA 9
ATOM 4504 C C . ALA A 1 30 ? 2.960 -8.773 -6.936 1.00 50.14 30 ALA A C 9
ATOM 4505 O O . ALA A 1 30 ? 2.508 -9.104 -8.033 1.00 31.22 30 ALA A O 9
ATOM 4512 N N . ILE A 1 31 ? 4.132 -8.164 -6.790 1.00 61.34 31 ILE A N 9
ATOM 4513 C CA . ILE A 1 31 ? 4.974 -7.845 -7.936 1.00 42.34 31 ILE A CA 9
ATOM 4514 C C . ILE A 1 31 ? 5.432 -9.111 -8.652 1.00 43.22 31 ILE A C 9
ATOM 4515 O O . ILE A 1 31 ? 5.620 -9.117 -9.869 1.00 42.43 31 ILE A O 9
ATOM 4531 N N . THR A 1 32 ? 5.609 -10.185 -7.889 1.00 2.33 32 THR A N 9
ATOM 4532 C CA . THR A 1 32 ? 6.044 -11.458 -8.449 1.00 45.31 32 THR A CA 9
ATOM 4533 C C . THR A 1 32 ? 4.853 -12.305 -8.880 1.00 32.13 32 THR A C 9
ATOM 4534 O O . THR A 1 32 ? 4.955 -13.115 -9.801 1.00 75.25 32 THR A O 9
ATOM 4545 N N . CYS A 1 33 ? 3.723 -12.113 -8.208 1.00 34.25 33 CYS A N 9
ATOM 4546 C CA . CYS A 1 33 ? 2.510 -12.860 -8.520 1.00 41.34 33 CYS A CA 9
ATOM 4547 C C . CYS A 1 33 ? 1.879 -12.354 -9.814 1.00 73.14 33 CYS A C 9
ATOM 4548 O O . CYS A 1 33 ? 1.787 -13.085 -10.800 1.00 34.14 33 CYS A O 9
ATOM 4555 N N . GLY A 1 34 ? 1.445 -11.097 -9.803 1.00 62.13 34 GLY A N 9
ATOM 4556 C CA . GLY A 1 34 ? 0.828 -10.515 -10.981 1.00 3.23 34 GLY A CA 9
ATOM 4557 C C . GLY A 1 34 ? -0.635 -10.184 -10.765 1.00 73.31 34 GLY A C 9
ATOM 4558 O O . GLY A 1 34 ? -1.436 -10.242 -11.698 1.00 64.50 34 GLY A O 9
ATOM 4562 N N . ALA A 1 35 ? -0.986 -9.838 -9.531 1.00 35.00 35 ALA A N 9
ATOM 4563 C CA . ALA A 1 35 ? -2.363 -9.497 -9.196 1.00 14.11 35 ALA A CA 9
ATOM 4564 C C . ALA A 1 35 ? -2.517 -7.997 -8.965 1.00 21.52 35 ALA A C 9
ATOM 4565 O O . ALA A 1 35 ? -3.454 -7.374 -9.465 1.00 62.41 35 ALA A O 9
ATOM 4572 N N . CYS A 1 36 ? -1.592 -7.423 -8.203 1.00 63.23 36 CYS A N 9
ATOM 4573 C CA . CYS A 1 36 ? -1.624 -5.997 -7.904 1.00 52.33 36 CYS A CA 9
ATOM 4574 C C . CYS A 1 36 ? -1.366 -5.171 -9.162 1.00 32.44 36 CYS A C 9
ATOM 4575 O O . CYS A 1 36 ? -0.253 -5.154 -9.686 1.00 43.05 36 CYS A O 9
ATOM 4582 N N . ALA A 1 1 ? 2.840 0.396 -0.171 1.00 13.32 1 ALA A N 10
ATOM 4583 C CA . ALA A 1 1 ? 3.205 0.000 -1.525 1.00 73.12 1 ALA A CA 10
ATOM 4584 C C . ALA A 1 1 ? 2.995 -1.496 -1.735 1.00 11.12 1 ALA A C 10
ATOM 4585 O O . ALA A 1 1 ? 3.012 -2.275 -0.782 1.00 35.24 1 ALA A O 10
ATOM 4592 N N . CYS A 1 2 ? 2.797 -1.891 -2.988 1.00 52.10 2 CYS A N 10
ATOM 4593 C CA . CYS A 1 2 ? 2.582 -3.293 -3.323 1.00 63.34 2 CYS A CA 10
ATOM 4594 C C . CYS A 1 2 ? 3.873 -3.937 -3.823 1.00 53.43 2 CYS A C 10
ATOM 4595 O O . CYS A 1 2 ? 3.852 -4.783 -4.717 1.00 43.23 2 CYS A O 10
ATOM 4602 N N . LYS A 1 3 ? 4.995 -3.529 -3.240 1.00 32.44 3 LYS A N 10
ATOM 4603 C CA . LYS A 1 3 ? 6.295 -4.066 -3.623 1.00 3.31 3 LYS A CA 10
ATOM 4604 C C . LYS A 1 3 ? 6.533 -5.428 -2.980 1.00 20.31 3 LYS A C 10
ATOM 4605 O O . LYS A 1 3 ? 6.188 -5.646 -1.818 1.00 54.24 3 LYS A O 10
ATOM 4624 N N . ASP A 1 4 ? 7.125 -6.341 -3.741 1.00 65.44 4 ASP A N 10
ATOM 4625 C CA . ASP A 1 4 ? 7.412 -7.682 -3.245 1.00 32.33 4 ASP A CA 10
ATOM 4626 C C . ASP A 1 4 ? 8.148 -7.622 -1.910 1.00 15.43 4 ASP A C 10
ATOM 4627 O O . ASP A 1 4 ? 9.329 -7.280 -1.855 1.00 50.10 4 ASP A O 10
ATOM 4636 N N . VAL A 1 5 ? 7.441 -7.955 -0.834 1.00 55.44 5 VAL A N 10
ATOM 4637 C CA . VAL A 1 5 ? 8.026 -7.938 0.501 1.00 61.13 5 VAL A CA 10
ATOM 4638 C C . VAL A 1 5 ? 8.960 -9.125 0.706 1.00 61.41 5 VAL A C 10
ATOM 4639 O O . VAL A 1 5 ? 10.140 -8.955 1.014 1.00 70.14 5 VAL A O 10
ATOM 4652 N N . PHE A 1 6 ? 8.424 -10.329 0.533 1.00 65.30 6 PHE A N 10
ATOM 4653 C CA . PHE A 1 6 ? 9.210 -11.547 0.700 1.00 51.45 6 PHE A CA 10
ATOM 4654 C C . PHE A 1 6 ? 10.433 -11.534 -0.212 1.00 43.45 6 PHE A C 10
ATOM 4655 O O . PHE A 1 6 ? 10.501 -10.790 -1.192 1.00 21.52 6 PHE A O 10
ATOM 4672 N N . PRO A 1 7 ? 11.425 -12.375 0.116 1.00 35.31 7 PRO A N 10
ATOM 4673 C CA . PRO A 1 7 ? 12.664 -12.480 -0.660 1.00 32.22 7 PRO A CA 10
ATOM 4674 C C . PRO A 1 7 ? 12.440 -13.121 -2.025 1.00 43.24 7 PRO A C 10
ATOM 4675 O O . PRO A 1 7 ? 11.569 -13.975 -2.185 1.00 64.35 7 PRO A O 10
ATOM 4686 N N . ALA A 1 8 ? 13.233 -12.703 -3.007 1.00 13.41 8 ALA A N 10
ATOM 4687 C CA . ALA A 1 8 ? 13.123 -13.238 -4.358 1.00 54.22 8 ALA A CA 10
ATOM 4688 C C . ALA A 1 8 ? 13.229 -14.759 -4.357 1.00 0.04 8 ALA A C 10
ATOM 4689 O O . ALA A 1 8 ? 12.672 -15.430 -5.224 1.00 72.52 8 ALA A O 10
ATOM 4696 N N . ALA A 1 9 ? 13.949 -15.296 -3.377 1.00 32.11 9 ALA A N 10
ATOM 4697 C CA . ALA A 1 9 ? 14.127 -16.738 -3.262 1.00 71.22 9 ALA A CA 10
ATOM 4698 C C . ALA A 1 9 ? 12.824 -17.422 -2.861 1.00 25.05 9 ALA A C 10
ATOM 4699 O O . ALA A 1 9 ? 12.560 -18.559 -3.253 1.00 45.15 9 ALA A O 10
ATOM 4706 N N . THR A 1 10 ? 12.012 -16.723 -2.074 1.00 41.41 10 THR A N 10
ATOM 4707 C CA . THR A 1 10 ? 10.738 -17.263 -1.618 1.00 11.15 10 THR A CA 10
ATOM 4708 C C . THR A 1 10 ? 9.631 -16.992 -2.630 1.00 63.24 10 THR A C 10
ATOM 4709 O O . THR A 1 10 ? 8.626 -17.702 -2.672 1.00 22.41 10 THR A O 10
ATOM 4720 N N . CYS A 1 11 ? 9.822 -15.961 -3.447 1.00 22.32 11 CYS A N 10
ATOM 4721 C CA . CYS A 1 11 ? 8.840 -15.596 -4.461 1.00 24.22 11 CYS A CA 10
ATOM 4722 C C . CYS A 1 11 ? 9.104 -16.341 -5.766 1.00 73.32 11 CYS A C 10
ATOM 4723 O O . CYS A 1 11 ? 8.172 -16.701 -6.486 1.00 43.04 11 CYS A O 10
ATOM 4730 N N . ARG A 1 12 ? 10.379 -16.570 -6.064 1.00 13.42 12 ARG A N 10
ATOM 4731 C CA . ARG A 1 12 ? 10.765 -17.271 -7.282 1.00 41.33 12 ARG A CA 10
ATOM 4732 C C . ARG A 1 12 ? 10.214 -18.694 -7.289 1.00 3.34 12 ARG A C 10
ATOM 4733 O O . ARG A 1 12 ? 9.845 -19.223 -8.337 1.00 73.04 12 ARG A O 10
ATOM 4754 N N . HIS A 1 13 ? 10.163 -19.308 -6.111 1.00 32.20 13 HIS A N 10
ATOM 4755 C CA . HIS A 1 13 ? 9.657 -20.670 -5.981 1.00 21.13 13 HIS A CA 10
ATOM 4756 C C . HIS A 1 13 ? 8.216 -20.764 -6.472 1.00 14.31 13 HIS A C 10
ATOM 4757 O O . HIS A 1 13 ? 7.871 -21.654 -7.248 1.00 71.21 13 HIS A O 10
ATOM 4771 N N . ALA A 1 14 ? 7.378 -19.839 -6.014 1.00 22.14 14 ALA A N 10
ATOM 4772 C CA . ALA A 1 14 ? 5.975 -19.817 -6.407 1.00 51.23 14 ALA A CA 10
ATOM 4773 C C . ALA A 1 14 ? 5.818 -20.100 -7.897 1.00 63.15 14 ALA A C 10
ATOM 4774 O O . ALA A 1 14 ? 5.472 -21.212 -8.296 1.00 33.42 14 ALA A O 10
ATOM 4781 N N . LYS A 1 15 ? 6.075 -19.087 -8.718 1.00 0.23 15 LYS A N 10
ATOM 4782 C CA . LYS A 1 15 ? 5.963 -19.226 -10.165 1.00 24.11 15 LYS A CA 10
ATOM 4783 C C . LYS A 1 15 ? 6.551 -20.554 -10.631 1.00 25.23 15 LYS A C 10
ATOM 4784 O O . LYS A 1 15 ? 5.952 -21.258 -11.443 1.00 62.24 15 LYS A O 10
ATOM 4803 N N . SER A 1 16 ? 7.727 -20.891 -10.109 1.00 71.14 16 SER A N 10
ATOM 4804 C CA . SER A 1 16 ? 8.397 -22.134 -10.474 1.00 13.00 16 SER A CA 10
ATOM 4805 C C . SER A 1 16 ? 7.399 -23.286 -10.552 1.00 25.05 16 SER A C 10
ATOM 4806 O O . SER A 1 16 ? 7.402 -24.061 -11.508 1.00 21.42 16 SER A O 10
ATOM 4814 N N . VAL A 1 17 ? 6.547 -23.392 -9.537 1.00 51.32 17 VAL A N 10
ATOM 4815 C CA . VAL A 1 17 ? 5.543 -24.448 -9.489 1.00 54.44 17 VAL A CA 10
ATOM 4816 C C . VAL A 1 17 ? 4.134 -23.869 -9.553 1.00 35.23 17 VAL A C 10
ATOM 4817 O O . VAL A 1 17 ? 3.177 -24.484 -9.084 1.00 30.34 17 VAL A O 10
ATOM 4830 N N . GLY A 1 18 ? 4.013 -22.681 -10.137 1.00 50.12 18 GLY A N 10
ATOM 4831 C CA . GLY A 1 18 ? 2.717 -22.039 -10.252 1.00 13.32 18 GLY A CA 10
ATOM 4832 C C . GLY A 1 18 ? 1.963 -22.014 -8.937 1.00 25.24 18 GLY A C 10
ATOM 4833 O O . GLY A 1 18 ? 0.841 -22.510 -8.847 1.00 41.33 18 GLY A O 10
ATOM 4837 N N . ASN A 1 19 ? 2.583 -21.437 -7.912 1.00 63.02 19 ASN A N 10
ATOM 4838 C CA . ASN A 1 19 ? 1.965 -21.352 -6.594 1.00 73.12 19 ASN A CA 10
ATOM 4839 C C . ASN A 1 19 ? 1.299 -19.994 -6.392 1.00 64.11 19 ASN A C 10
ATOM 4840 O O . ASN A 1 19 ? 0.917 -19.638 -5.277 1.00 52.42 19 ASN A O 10
ATOM 4851 N N . CYS A 1 20 ? 1.164 -19.240 -7.478 1.00 30.31 20 CYS A N 10
ATOM 4852 C CA . CYS A 1 20 ? 0.545 -17.922 -7.422 1.00 10.43 20 CYS A CA 10
ATOM 4853 C C . CYS A 1 20 ? -0.821 -17.990 -6.744 1.00 24.10 20 CYS A C 10
ATOM 4854 O O . CYS A 1 20 ? -1.265 -17.026 -6.121 1.00 51.11 20 CYS A O 10
ATOM 4861 N N . SER A 1 21 ? -1.481 -19.137 -6.870 1.00 43.11 21 SER A N 10
ATOM 4862 C CA . SER A 1 21 ? -2.797 -19.331 -6.273 1.00 40.22 21 SER A CA 10
ATOM 4863 C C . SER A 1 21 ? -2.759 -19.054 -4.773 1.00 54.14 21 SER A C 10
ATOM 4864 O O . SER A 1 21 ? -3.726 -18.553 -4.199 1.00 51.11 21 SER A O 10
ATOM 4872 N N . SER A 1 22 ? -1.636 -19.384 -4.145 1.00 23.00 22 SER A N 10
ATOM 4873 C CA . SER A 1 22 ? -1.472 -19.175 -2.711 1.00 61.11 22 SER A CA 10
ATOM 4874 C C . SER A 1 22 ? -1.596 -17.695 -2.360 1.00 64.52 22 SER A C 10
ATOM 4875 O O . SER A 1 22 ? -2.003 -16.883 -3.189 1.00 50.51 22 SER A O 10
ATOM 4883 N N . GLU A 1 23 ? -1.241 -17.355 -1.125 1.00 44.01 23 GLU A N 10
ATOM 4884 C CA . GLU A 1 23 ? -1.313 -15.974 -0.664 1.00 4.42 23 GLU A CA 10
ATOM 4885 C C . GLU A 1 23 ? 0.063 -15.471 -0.233 1.00 74.41 23 GLU A C 10
ATOM 4886 O O . GLU A 1 23 ? 0.373 -14.287 -0.364 1.00 21.20 23 GLU A O 10
ATOM 4898 N N . LYS A 1 24 ? 0.883 -16.381 0.282 1.00 2.41 24 LYS A N 10
ATOM 4899 C CA . LYS A 1 24 ? 2.226 -16.033 0.732 1.00 13.32 24 LYS A CA 10
ATOM 4900 C C . LYS A 1 24 ? 2.948 -15.188 -0.312 1.00 52.34 24 LYS A C 10
ATOM 4901 O O . LYS A 1 24 ? 3.721 -14.291 0.027 1.00 74.13 24 LYS A O 10
ATOM 4920 N N . TYR A 1 25 ? 2.690 -15.478 -1.583 1.00 23.44 25 TYR A N 10
ATOM 4921 C CA . TYR A 1 25 ? 3.317 -14.746 -2.677 1.00 13.45 25 TYR A CA 10
ATOM 4922 C C . TYR A 1 25 ? 2.264 -14.107 -3.577 1.00 41.34 25 TYR A C 10
ATOM 4923 O O . TYR A 1 25 ? 2.377 -14.138 -4.803 1.00 54.31 25 TYR A O 10
ATOM 4941 N N . LYS A 1 26 ? 1.240 -13.527 -2.960 1.00 43.45 26 LYS A N 10
ATOM 4942 C CA . LYS A 1 26 ? 0.167 -12.877 -3.704 1.00 33.54 26 LYS A CA 10
ATOM 4943 C C . LYS A 1 26 ? -0.261 -11.582 -3.022 1.00 3.32 26 LYS A C 10
ATOM 4944 O O . LYS A 1 26 ? -0.611 -10.606 -3.686 1.00 72.20 26 LYS A O 10
ATOM 4963 N N . ARG A 1 27 ? -0.228 -11.579 -1.693 1.00 42.42 27 ARG A N 10
ATOM 4964 C CA . ARG A 1 27 ? -0.612 -10.402 -0.922 1.00 64.31 27 ARG A CA 10
ATOM 4965 C C . ARG A 1 27 ? 0.590 -9.493 -0.684 1.00 0.41 27 ARG A C 10
ATOM 4966 O O . ARG A 1 27 ? 0.459 -8.270 -0.653 1.00 14.21 27 ARG A O 10
ATOM 4987 N N . ASN A 1 28 ? 1.761 -10.099 -0.516 1.00 33.04 28 ASN A N 10
ATOM 4988 C CA . ASN A 1 28 ? 2.986 -9.344 -0.279 1.00 14.21 28 ASN A CA 10
ATOM 4989 C C . ASN A 1 28 ? 3.875 -9.347 -1.519 1.00 13.23 28 ASN A C 10
ATOM 4990 O O . ASN A 1 28 ? 4.624 -8.400 -1.762 1.00 33.04 28 ASN A O 10
ATOM 5001 N N . CYS A 1 29 ? 3.786 -10.418 -2.301 1.00 3.52 29 CYS A N 10
ATOM 5002 C CA . CYS A 1 29 ? 4.582 -10.545 -3.516 1.00 34.31 29 CYS A CA 10
ATOM 5003 C C . CYS A 1 29 ? 3.713 -10.361 -4.757 1.00 13.34 29 CYS A C 10
ATOM 5004 O O . CYS A 1 29 ? 3.864 -11.077 -5.746 1.00 24.25 29 CYS A O 10
ATOM 5011 N N . ALA A 1 30 ? 2.802 -9.394 -4.696 1.00 61.51 30 ALA A N 10
ATOM 5012 C CA . ALA A 1 30 ? 1.911 -9.114 -5.815 1.00 13.34 30 ALA A CA 10
ATOM 5013 C C . ALA A 1 30 ? 2.698 -8.894 -7.102 1.00 53.40 30 ALA A C 10
ATOM 5014 O O . ALA A 1 30 ? 2.228 -9.222 -8.192 1.00 35.24 30 ALA A O 10
ATOM 5021 N N . ILE A 1 31 ? 3.896 -8.336 -6.969 1.00 43.32 31 ILE A N 10
ATOM 5022 C CA . ILE A 1 31 ? 4.748 -8.073 -8.123 1.00 11.55 31 ILE A CA 10
ATOM 5023 C C . ILE A 1 31 ? 5.180 -9.371 -8.795 1.00 32.33 31 ILE A C 10
ATOM 5024 O O . ILE A 1 31 ? 5.409 -9.412 -10.004 1.00 41.20 31 ILE A O 10
ATOM 5040 N N . THR A 1 32 ? 5.288 -10.434 -8.003 1.00 13.21 32 THR A N 10
ATOM 5041 C CA . THR A 1 32 ? 5.691 -11.735 -8.521 1.00 22.04 32 THR A CA 10
ATOM 5042 C C . THR A 1 32 ? 4.483 -12.542 -8.982 1.00 30.15 32 THR A C 10
ATOM 5043 O O . THR A 1 32 ? 4.578 -13.347 -9.909 1.00 11.31 32 THR A O 10
ATOM 5054 N N . CYS A 1 33 ? 3.346 -12.322 -8.329 1.00 64.11 33 CYS A N 10
ATOM 5055 C CA . CYS A 1 33 ? 2.118 -13.029 -8.672 1.00 2.31 33 CYS A CA 10
ATOM 5056 C C . CYS A 1 33 ? 1.453 -12.402 -9.894 1.00 13.44 33 CYS A C 10
ATOM 5057 O O . CYS A 1 33 ? 1.329 -13.036 -10.940 1.00 72.13 33 CYS A O 10
ATOM 5064 N N . GLY A 1 34 ? 1.026 -11.150 -9.751 1.00 61.34 34 GLY A N 10
ATOM 5065 C CA . GLY A 1 34 ? 0.379 -10.458 -10.850 1.00 51.14 34 GLY A CA 10
ATOM 5066 C C . GLY A 1 34 ? -0.978 -9.901 -10.466 1.00 63.33 34 GLY A C 10
ATOM 5067 O O . GLY A 1 34 ? -1.889 -9.845 -11.291 1.00 50.43 34 GLY A O 10
ATOM 5071 N N . ALA A 1 35 ? -1.113 -9.491 -9.210 1.00 1.25 35 ALA A N 10
ATOM 5072 C CA . ALA A 1 35 ? -2.368 -8.936 -8.718 1.00 1.20 35 ALA A CA 10
ATOM 5073 C C . ALA A 1 35 ? -2.269 -7.424 -8.545 1.00 31.05 35 ALA A C 10
ATOM 5074 O O . ALA A 1 35 ? -2.825 -6.660 -9.335 1.00 31.44 35 ALA A O 10
ATOM 5081 N N . CYS A 1 36 ? -1.559 -6.998 -7.506 1.00 3.53 36 CYS A N 10
ATOM 5082 C CA . CYS A 1 36 ? -1.388 -5.577 -7.227 1.00 44.22 36 CYS A CA 10
ATOM 5083 C C . CYS A 1 36 ? -0.133 -5.036 -7.907 1.00 61.42 36 CYS A C 10
ATOM 5084 O O . CYS A 1 36 ? 0.934 -4.965 -7.296 1.00 54.35 36 CYS A O 10
ATOM 5091 N N . ALA A 1 1 ? 0.507 1.257 -2.416 1.00 12.14 1 ALA A N 11
ATOM 5092 C CA . ALA A 1 1 ? 1.877 0.761 -2.412 1.00 64.02 1 ALA A CA 11
ATOM 5093 C C . ALA A 1 1 ? 1.920 -0.736 -2.701 1.00 2.24 1 ALA A C 11
ATOM 5094 O O . ALA A 1 1 ? 1.160 -1.512 -2.121 1.00 22.21 1 ALA A O 11
ATOM 5101 N N . CYS A 1 2 ? 2.813 -1.135 -3.600 1.00 71.02 2 CYS A N 11
ATOM 5102 C CA . CYS A 1 2 ? 2.954 -2.539 -3.967 1.00 44.21 2 CYS A CA 11
ATOM 5103 C C . CYS A 1 2 ? 4.413 -2.881 -4.257 1.00 50.24 2 CYS A C 11
ATOM 5104 O O . CYS A 1 2 ? 5.023 -2.325 -5.171 1.00 72.24 2 CYS A O 11
ATOM 5111 N N . LYS A 1 3 ? 4.967 -3.799 -3.473 1.00 72.43 3 LYS A N 11
ATOM 5112 C CA . LYS A 1 3 ? 6.353 -4.218 -3.645 1.00 71.14 3 LYS A CA 11
ATOM 5113 C C . LYS A 1 3 ? 6.597 -5.574 -2.992 1.00 33.45 3 LYS A C 11
ATOM 5114 O O . LYS A 1 3 ? 6.268 -5.779 -1.823 1.00 1.42 3 LYS A O 11
ATOM 5133 N N . ASP A 1 4 ? 7.176 -6.497 -3.752 1.00 34.00 4 ASP A N 11
ATOM 5134 C CA . ASP A 1 4 ? 7.466 -7.833 -3.245 1.00 60.33 4 ASP A CA 11
ATOM 5135 C C . ASP A 1 4 ? 8.232 -7.760 -1.928 1.00 64.43 4 ASP A C 11
ATOM 5136 O O . ASP A 1 4 ? 9.434 -7.493 -1.911 1.00 70.01 4 ASP A O 11
ATOM 5145 N N . VAL A 1 5 ? 7.529 -7.999 -0.826 1.00 72.10 5 VAL A N 11
ATOM 5146 C CA . VAL A 1 5 ? 8.143 -7.961 0.496 1.00 55.40 5 VAL A CA 11
ATOM 5147 C C . VAL A 1 5 ? 9.095 -9.134 0.694 1.00 21.30 5 VAL A C 11
ATOM 5148 O O . VAL A 1 5 ? 10.278 -8.947 0.980 1.00 52.52 5 VAL A O 11
ATOM 5161 N N . PHE A 1 6 ? 8.572 -10.346 0.540 1.00 61.22 6 PHE A N 11
ATOM 5162 C CA . PHE A 1 6 ? 9.376 -11.552 0.702 1.00 31.01 6 PHE A CA 11
ATOM 5163 C C . PHE A 1 6 ? 10.614 -11.504 -0.189 1.00 31.43 6 PHE A C 11
ATOM 5164 O O . PHE A 1 6 ? 10.684 -10.748 -1.157 1.00 40.24 6 PHE A O 11
ATOM 5181 N N . PRO A 1 7 ? 11.615 -12.332 0.146 1.00 2.42 7 PRO A N 11
ATOM 5182 C CA . PRO A 1 7 ? 12.869 -12.403 -0.610 1.00 22.23 7 PRO A CA 11
ATOM 5183 C C . PRO A 1 7 ? 12.681 -13.030 -1.987 1.00 31.52 7 PRO A C 11
ATOM 5184 O O . PRO A 1 7 ? 11.840 -13.911 -2.169 1.00 4.35 7 PRO A O 11
ATOM 5195 N N . ALA A 1 8 ? 13.469 -12.572 -2.954 1.00 11.33 8 ALA A N 11
ATOM 5196 C CA . ALA A 1 8 ? 13.390 -13.090 -4.314 1.00 22.13 8 ALA A CA 11
ATOM 5197 C C . ALA A 1 8 ? 13.527 -14.609 -4.331 1.00 53.32 8 ALA A C 11
ATOM 5198 O O . ALA A 1 8 ? 12.996 -15.279 -5.217 1.00 4.24 8 ALA A O 11
ATOM 5205 N N . ALA A 1 9 ? 14.242 -15.145 -3.348 1.00 33.33 9 ALA A N 11
ATOM 5206 C CA . ALA A 1 9 ? 14.446 -16.585 -3.250 1.00 25.11 9 ALA A CA 11
ATOM 5207 C C . ALA A 1 9 ? 13.153 -17.299 -2.873 1.00 20.34 9 ALA A C 11
ATOM 5208 O O . ALA A 1 9 ? 12.929 -18.447 -3.259 1.00 41.12 9 ALA A O 11
ATOM 5215 N N . THR A 1 10 ? 12.303 -16.614 -2.114 1.00 42.42 10 THR A N 11
ATOM 5216 C CA . THR A 1 10 ? 11.033 -17.183 -1.683 1.00 51.00 10 THR A CA 11
ATOM 5217 C C . THR A 1 10 ? 9.931 -16.899 -2.697 1.00 14.11 10 THR A C 11
ATOM 5218 O O . THR A 1 10 ? 8.937 -17.623 -2.769 1.00 1.15 10 THR A O 11
ATOM 5229 N N . CYS A 1 11 ? 10.112 -15.841 -3.480 1.00 61.14 11 CYS A N 11
ATOM 5230 C CA . CYS A 1 11 ? 9.133 -15.461 -4.492 1.00 1.25 11 CYS A CA 11
ATOM 5231 C C . CYS A 1 11 ? 9.419 -16.162 -5.816 1.00 42.35 11 CYS A C 11
ATOM 5232 O O . CYS A 1 11 ? 8.500 -16.498 -6.564 1.00 4.13 11 CYS A O 11
ATOM 5239 N N . ARG A 1 12 ? 10.699 -16.379 -6.100 1.00 42.13 12 ARG A N 11
ATOM 5240 C CA . ARG A 1 12 ? 11.107 -17.039 -7.335 1.00 12.32 12 ARG A CA 11
ATOM 5241 C C . ARG A 1 12 ? 10.532 -18.450 -7.412 1.00 63.22 12 ARG A C 11
ATOM 5242 O O . ARG A 1 12 ? 10.139 -18.914 -8.483 1.00 14.30 12 ARG A O 11
ATOM 5263 N N . HIS A 1 13 ? 10.488 -19.129 -6.270 1.00 52.11 13 HIS A N 11
ATOM 5264 C CA . HIS A 1 13 ? 9.961 -20.488 -6.208 1.00 44.24 13 HIS A CA 11
ATOM 5265 C C . HIS A 1 13 ? 8.516 -20.533 -6.694 1.00 53.00 13 HIS A C 11
ATOM 5266 O O . HIS A 1 13 ? 8.132 -21.426 -7.449 1.00 0.11 13 HIS A O 11
ATOM 5280 N N . ALA A 1 14 ? 7.719 -19.564 -6.255 1.00 34.40 14 ALA A N 11
ATOM 5281 C CA . ALA A 1 14 ? 6.316 -19.493 -6.646 1.00 22.31 14 ALA A CA 11
ATOM 5282 C C . ALA A 1 14 ? 6.143 -19.802 -8.129 1.00 43.12 14 ALA A C 11
ATOM 5283 O O . ALA A 1 14 ? 5.734 -20.902 -8.502 1.00 1.32 14 ALA A O 11
ATOM 5290 N N . LYS A 1 15 ? 6.457 -18.824 -8.973 1.00 30.34 15 LYS A N 11
ATOM 5291 C CA . LYS A 1 15 ? 6.337 -18.991 -10.416 1.00 43.32 15 LYS A CA 11
ATOM 5292 C C . LYS A 1 15 ? 6.860 -20.356 -10.852 1.00 11.03 15 LYS A C 11
ATOM 5293 O O . LYS A 1 15 ? 6.227 -21.048 -11.650 1.00 4.53 15 LYS A O 11
ATOM 5312 N N . SER A 1 16 ? 8.017 -20.738 -10.321 1.00 61.32 16 SER A N 11
ATOM 5313 C CA . SER A 1 16 ? 8.626 -22.020 -10.657 1.00 74.22 16 SER A CA 11
ATOM 5314 C C . SER A 1 16 ? 7.571 -23.121 -10.727 1.00 10.52 16 SER A C 11
ATOM 5315 O O . SER A 1 16 ? 7.607 -23.976 -11.612 1.00 12.34 16 SER A O 11
ATOM 5323 N N . VAL A 1 17 ? 6.632 -23.092 -9.786 1.00 40.13 17 VAL A N 11
ATOM 5324 C CA . VAL A 1 17 ? 5.566 -24.085 -9.740 1.00 73.21 17 VAL A CA 11
ATOM 5325 C C . VAL A 1 17 ? 4.194 -23.420 -9.750 1.00 41.13 17 VAL A C 11
ATOM 5326 O O . VAL A 1 17 ? 3.214 -23.987 -9.269 1.00 51.13 17 VAL A O 11
ATOM 5339 N N . GLY A 1 18 ? 4.132 -22.212 -10.303 1.00 21.11 18 GLY A N 11
ATOM 5340 C CA . GLY A 1 18 ? 2.876 -21.489 -10.366 1.00 15.20 18 GLY A CA 11
ATOM 5341 C C . GLY A 1 18 ? 2.140 -21.488 -9.041 1.00 32.03 18 GLY A C 11
ATOM 5342 O O . GLY A 1 18 ? 0.995 -21.930 -8.959 1.00 32.33 18 GLY A O 11
ATOM 5346 N N . ASN A 1 19 ? 2.800 -20.991 -7.999 1.00 71.35 19 ASN A N 11
ATOM 5347 C CA . ASN A 1 19 ? 2.202 -20.937 -6.670 1.00 73.15 19 ASN A CA 11
ATOM 5348 C C . ASN A 1 19 ? 1.443 -19.629 -6.468 1.00 72.14 19 ASN A C 11
ATOM 5349 O O . ASN A 1 19 ? 1.030 -19.303 -5.355 1.00 23.52 19 ASN A O 11
ATOM 5360 N N . CYS A 1 20 ? 1.262 -18.883 -7.553 1.00 14.01 20 CYS A N 11
ATOM 5361 C CA . CYS A 1 20 ? 0.552 -17.610 -7.497 1.00 25.55 20 CYS A CA 11
ATOM 5362 C C . CYS A 1 20 ? -0.807 -17.775 -6.822 1.00 44.52 20 CYS A C 11
ATOM 5363 O O . CYS A 1 20 ? -1.319 -16.844 -6.200 1.00 41.13 20 CYS A O 11
ATOM 5370 N N . SER A 1 21 ? -1.385 -18.965 -6.950 1.00 43.42 21 SER A N 11
ATOM 5371 C CA . SER A 1 21 ? -2.686 -19.250 -6.357 1.00 24.24 21 SER A CA 11
ATOM 5372 C C . SER A 1 21 ? -2.652 -19.037 -4.846 1.00 72.13 21 SER A C 11
ATOM 5373 O O . SER A 1 21 ? -3.638 -18.608 -4.247 1.00 31.21 21 SER A O 11
ATOM 5381 N N . SER A 1 22 ? -1.510 -19.340 -4.237 1.00 72.04 22 SER A N 11
ATOM 5382 C CA . SER A 1 22 ? -1.348 -19.186 -2.796 1.00 41.25 22 SER A CA 11
ATOM 5383 C C . SER A 1 22 ? -1.538 -17.730 -2.381 1.00 62.11 22 SER A C 11
ATOM 5384 O O . SER A 1 22 ? -1.947 -16.893 -3.185 1.00 24.10 22 SER A O 11
ATOM 5392 N N . GLU A 1 23 ? -1.238 -17.437 -1.120 1.00 25.24 23 GLU A N 11
ATOM 5393 C CA . GLU A 1 23 ? -1.376 -16.083 -0.597 1.00 0.01 23 GLU A CA 11
ATOM 5394 C C . GLU A 1 23 ? -0.044 -15.568 -0.060 1.00 24.44 23 GLU A C 11
ATOM 5395 O O . GLU A 1 23 ? 0.244 -14.373 -0.122 1.00 2.12 23 GLU A O 11
ATOM 5407 N N . LYS A 1 24 ? 0.766 -16.480 0.469 1.00 40.30 24 LYS A N 11
ATOM 5408 C CA . LYS A 1 24 ? 2.069 -16.121 1.017 1.00 15.33 24 LYS A CA 11
ATOM 5409 C C . LYS A 1 24 ? 2.848 -15.247 0.040 1.00 0.41 24 LYS A C 11
ATOM 5410 O O . LYS A 1 24 ? 3.618 -14.377 0.448 1.00 13.44 24 LYS A O 11
ATOM 5429 N N . TYR A 1 25 ? 2.643 -15.482 -1.251 1.00 33.51 25 TYR A N 11
ATOM 5430 C CA . TYR A 1 25 ? 3.327 -14.717 -2.286 1.00 62.00 25 TYR A CA 11
ATOM 5431 C C . TYR A 1 25 ? 2.325 -14.032 -3.210 1.00 74.41 25 TYR A C 11
ATOM 5432 O O . TYR A 1 25 ? 2.576 -13.864 -4.403 1.00 40.05 25 TYR A O 11
ATOM 5450 N N . LYS A 1 26 ? 1.186 -13.639 -2.649 1.00 43.31 26 LYS A N 11
ATOM 5451 C CA . LYS A 1 26 ? 0.144 -12.970 -3.419 1.00 63.24 26 LYS A CA 11
ATOM 5452 C C . LYS A 1 26 ? -0.248 -11.647 -2.770 1.00 44.45 26 LYS A C 11
ATOM 5453 O O . LYS A 1 26 ? -0.605 -10.690 -3.458 1.00 2.55 26 LYS A O 11
ATOM 5472 N N . ARG A 1 27 ? -0.177 -11.599 -1.444 1.00 70.32 27 ARG A N 11
ATOM 5473 C CA . ARG A 1 27 ? -0.524 -10.393 -0.703 1.00 53.42 27 ARG A CA 11
ATOM 5474 C C . ARG A 1 27 ? 0.696 -9.495 -0.524 1.00 3.33 27 ARG A C 11
ATOM 5475 O O . ARG A 1 27 ? 0.585 -8.270 -0.535 1.00 12.32 27 ARG A O 11
ATOM 5496 N N . ASN A 1 28 ? 1.861 -10.114 -0.358 1.00 13.21 28 ASN A N 11
ATOM 5497 C CA . ASN A 1 28 ? 3.102 -9.371 -0.175 1.00 1.32 28 ASN A CA 11
ATOM 5498 C C . ASN A 1 28 ? 3.947 -9.401 -1.445 1.00 33.00 28 ASN A C 11
ATOM 5499 O O . ASN A 1 28 ? 4.695 -8.465 -1.728 1.00 65.45 28 ASN A O 11
ATOM 5510 N N . CYS A 1 29 ? 3.821 -10.482 -2.207 1.00 74.30 29 CYS A N 11
ATOM 5511 C CA . CYS A 1 29 ? 4.571 -10.636 -3.447 1.00 62.13 29 CYS A CA 11
ATOM 5512 C C . CYS A 1 29 ? 3.640 -10.597 -4.655 1.00 54.33 29 CYS A C 11
ATOM 5513 O O . CYS A 1 29 ? 3.753 -11.416 -5.567 1.00 3.23 29 CYS A O 11
ATOM 5520 N N . ALA A 1 30 ? 2.719 -9.638 -4.654 1.00 72.54 30 ALA A N 11
ATOM 5521 C CA . ALA A 1 30 ? 1.769 -9.490 -5.750 1.00 63.43 30 ALA A CA 11
ATOM 5522 C C . ALA A 1 30 ? 2.491 -9.308 -7.081 1.00 61.12 30 ALA A C 11
ATOM 5523 O O . ALA A 1 30 ? 2.021 -9.770 -8.121 1.00 72.02 30 ALA A O 11
ATOM 5530 N N . ILE A 1 31 ? 3.634 -8.632 -7.041 1.00 62.11 31 ILE A N 11
ATOM 5531 C CA . ILE A 1 31 ? 4.420 -8.390 -8.244 1.00 43.44 31 ILE A CA 11
ATOM 5532 C C . ILE A 1 31 ? 4.933 -9.697 -8.839 1.00 12.00 31 ILE A C 11
ATOM 5533 O O . ILE A 1 31 ? 5.167 -9.795 -10.044 1.00 5.20 31 ILE A O 11
ATOM 5549 N N . THR A 1 32 ? 5.103 -10.702 -7.986 1.00 22.23 32 THR A N 11
ATOM 5550 C CA . THR A 1 32 ? 5.587 -12.005 -8.426 1.00 0.41 32 THR A CA 11
ATOM 5551 C C . THR A 1 32 ? 4.432 -12.911 -8.835 1.00 54.22 32 THR A C 11
ATOM 5552 O O . THR A 1 32 ? 4.558 -13.718 -9.756 1.00 65.32 32 THR A O 11
ATOM 5563 N N . CYS A 1 33 ? 3.304 -12.772 -8.146 1.00 0.20 33 CYS A N 11
ATOM 5564 C CA . CYS A 1 33 ? 2.125 -13.578 -8.438 1.00 13.34 33 CYS A CA 11
ATOM 5565 C C . CYS A 1 33 ? 1.414 -13.069 -9.688 1.00 52.23 33 CYS A C 11
ATOM 5566 O O . CYS A 1 33 ? 1.306 -13.780 -10.686 1.00 54.35 33 CYS A O 11
ATOM 5573 N N . GLY A 1 34 ? 0.931 -11.832 -9.626 1.00 14.52 34 GLY A N 11
ATOM 5574 C CA . GLY A 1 34 ? 0.236 -11.248 -10.759 1.00 25.12 34 GLY A CA 11
ATOM 5575 C C . GLY A 1 34 ? -1.106 -10.657 -10.375 1.00 23.31 34 GLY A C 11
ATOM 5576 O O . GLY A 1 34 ? -2.060 -10.713 -11.150 1.00 32.05 34 GLY A O 11
ATOM 5580 N N . ALA A 1 35 ? -1.180 -10.091 -9.175 1.00 23.11 35 ALA A N 11
ATOM 5581 C CA . ALA A 1 35 ? -2.415 -9.487 -8.690 1.00 23.51 35 ALA A CA 11
ATOM 5582 C C . ALA A 1 35 ? -2.333 -7.965 -8.727 1.00 30.23 35 ALA A C 11
ATOM 5583 O O . ALA A 1 35 ? -3.254 -7.295 -9.194 1.00 13.22 35 ALA A O 11
ATOM 5590 N N . CYS A 1 36 ? -1.225 -7.425 -8.231 1.00 12.44 36 CYS A N 11
ATOM 5591 C CA . CYS A 1 36 ? -1.023 -5.981 -8.205 1.00 71.03 36 CYS A CA 11
ATOM 5592 C C . CYS A 1 36 ? 0.250 -5.597 -8.953 1.00 44.21 36 CYS A C 11
ATOM 5593 O O . CYS A 1 36 ? 1.347 -6.027 -8.593 1.00 55.41 36 CYS A O 11
ATOM 5600 N N . ALA A 1 1 ? 4.181 1.614 -2.129 1.00 72.23 1 ALA A N 12
ATOM 5601 C CA . ALA A 1 1 ? 3.493 0.721 -1.205 1.00 71.33 1 ALA A CA 12
ATOM 5602 C C . ALA A 1 1 ? 3.509 -0.716 -1.716 1.00 72.11 1 ALA A C 12
ATOM 5603 O O . ALA A 1 1 ? 3.800 -1.649 -0.967 1.00 43.01 1 ALA A O 12
ATOM 5610 N N . CYS A 1 2 ? 3.193 -0.888 -2.995 1.00 51.23 2 CYS A N 12
ATOM 5611 C CA . CYS A 1 2 ? 3.170 -2.211 -3.607 1.00 35.03 2 CYS A CA 12
ATOM 5612 C C . CYS A 1 2 ? 4.575 -2.650 -4.007 1.00 60.04 2 CYS A C 12
ATOM 5613 O O . CYS A 1 2 ? 5.147 -2.139 -4.971 1.00 14.34 2 CYS A O 12
ATOM 5620 N N . LYS A 1 3 ? 5.127 -3.601 -3.262 1.00 32.24 3 LYS A N 12
ATOM 5621 C CA . LYS A 1 3 ? 6.464 -4.112 -3.538 1.00 43.42 3 LYS A CA 12
ATOM 5622 C C . LYS A 1 3 ? 6.670 -5.478 -2.892 1.00 74.01 3 LYS A C 12
ATOM 5623 O O . LYS A 1 3 ? 6.337 -5.679 -1.724 1.00 3.12 3 LYS A O 12
ATOM 5642 N N . ASP A 1 4 ? 7.220 -6.413 -3.659 1.00 32.13 4 ASP A N 12
ATOM 5643 C CA . ASP A 1 4 ? 7.472 -7.760 -3.160 1.00 32.02 4 ASP A CA 12
ATOM 5644 C C . ASP A 1 4 ? 8.231 -7.716 -1.837 1.00 63.55 4 ASP A C 12
ATOM 5645 O O . ASP A 1 4 ? 9.438 -7.475 -1.810 1.00 63.33 4 ASP A O 12
ATOM 5654 N N . VAL A 1 5 ? 7.516 -7.950 -0.742 1.00 31.41 5 VAL A N 12
ATOM 5655 C CA . VAL A 1 5 ? 8.122 -7.938 0.584 1.00 31.01 5 VAL A CA 12
ATOM 5656 C C . VAL A 1 5 ? 9.065 -9.121 0.768 1.00 22.54 5 VAL A C 12
ATOM 5657 O O . VAL A 1 5 ? 10.251 -8.946 1.049 1.00 62.23 5 VAL A O 12
ATOM 5670 N N . PHE A 1 6 ? 8.531 -10.328 0.609 1.00 54.45 6 PHE A N 12
ATOM 5671 C CA . PHE A 1 6 ? 9.325 -11.542 0.758 1.00 54.44 6 PHE A CA 12
ATOM 5672 C C . PHE A 1 6 ? 10.543 -11.511 -0.161 1.00 11.24 6 PHE A C 12
ATOM 5673 O O . PHE A 1 6 ? 10.599 -10.760 -1.134 1.00 41.34 6 PHE A O 12
ATOM 5690 N N . PRO A 1 7 ? 11.543 -12.346 0.156 1.00 21.43 7 PRO A N 12
ATOM 5691 C CA . PRO A 1 7 ? 12.779 -12.434 -0.627 1.00 22.52 7 PRO A CA 12
ATOM 5692 C C . PRO A 1 7 ? 12.554 -13.066 -1.996 1.00 61.52 7 PRO A C 12
ATOM 5693 O O . PRO A 1 7 ? 11.699 -13.937 -2.155 1.00 64.43 7 PRO A O 12
ATOM 5704 N N . ALA A 1 8 ? 13.327 -12.622 -2.982 1.00 31.30 8 ALA A N 12
ATOM 5705 C CA . ALA A 1 8 ? 13.213 -13.147 -4.337 1.00 41.32 8 ALA A CA 12
ATOM 5706 C C . ALA A 1 8 ? 13.319 -14.668 -4.348 1.00 42.11 8 ALA A C 12
ATOM 5707 O O . ALA A 1 8 ? 12.759 -15.332 -5.219 1.00 33.30 8 ALA A O 12
ATOM 5714 N N . ALA A 1 9 ? 14.042 -15.213 -3.375 1.00 44.13 9 ALA A N 12
ATOM 5715 C CA . ALA A 1 9 ? 14.221 -16.656 -3.273 1.00 14.13 9 ALA A CA 12
ATOM 5716 C C . ALA A 1 9 ? 12.919 -17.343 -2.874 1.00 52.13 9 ALA A C 12
ATOM 5717 O O . ALA A 1 9 ? 12.652 -18.475 -3.279 1.00 42.03 9 ALA A O 12
ATOM 5724 N N . THR A 1 10 ? 12.110 -16.652 -2.077 1.00 51.42 10 THR A N 12
ATOM 5725 C CA . THR A 1 10 ? 10.837 -17.196 -1.622 1.00 53.24 10 THR A CA 12
ATOM 5726 C C . THR A 1 10 ? 9.724 -16.901 -2.622 1.00 2.52 10 THR A C 12
ATOM 5727 O O . THR A 1 10 ? 8.714 -17.603 -2.667 1.00 15.42 10 THR A O 12
ATOM 5738 N N . CYS A 1 11 ? 9.916 -15.858 -3.423 1.00 2.10 11 CYS A N 12
ATOM 5739 C CA . CYS A 1 11 ? 8.929 -15.469 -4.423 1.00 22.20 11 CYS A CA 12
ATOM 5740 C C . CYS A 1 11 ? 9.176 -16.196 -5.742 1.00 34.22 11 CYS A C 12
ATOM 5741 O O . CYS A 1 11 ? 8.237 -16.515 -6.472 1.00 32.04 11 CYS A O 12
ATOM 5748 N N . ARG A 1 12 ? 10.445 -16.455 -6.040 1.00 74.02 12 ARG A N 12
ATOM 5749 C CA . ARG A 1 12 ? 10.815 -17.143 -7.271 1.00 30.21 12 ARG A CA 12
ATOM 5750 C C . ARG A 1 12 ? 10.269 -18.568 -7.283 1.00 13.03 12 ARG A C 12
ATOM 5751 O O . ARG A 1 12 ? 9.882 -19.087 -8.330 1.00 75.11 12 ARG A O 12
ATOM 5772 N N . HIS A 1 13 ? 10.241 -19.195 -6.111 1.00 70.41 13 HIS A N 12
ATOM 5773 C CA . HIS A 1 13 ? 9.742 -20.560 -5.986 1.00 61.34 13 HIS A CA 12
ATOM 5774 C C . HIS A 1 13 ? 8.302 -20.660 -6.480 1.00 12.52 13 HIS A C 12
ATOM 5775 O O . HIS A 1 13 ? 7.945 -21.592 -7.199 1.00 51.25 13 HIS A O 12
ATOM 5789 N N . ALA A 1 14 ? 7.479 -19.693 -6.087 1.00 11.40 14 ALA A N 12
ATOM 5790 C CA . ALA A 1 14 ? 6.078 -19.671 -6.490 1.00 44.33 14 ALA A CA 12
ATOM 5791 C C . ALA A 1 14 ? 5.925 -20.043 -7.961 1.00 53.00 14 ALA A C 12
ATOM 5792 O O . ALA A 1 14 ? 5.557 -21.170 -8.292 1.00 33.41 14 ALA A O 12
ATOM 5799 N N . LYS A 1 15 ? 6.208 -19.088 -8.841 1.00 21.52 15 LYS A N 12
ATOM 5800 C CA . LYS A 1 15 ? 6.102 -19.315 -10.277 1.00 62.33 15 LYS A CA 12
ATOM 5801 C C . LYS A 1 15 ? 6.677 -20.676 -10.657 1.00 45.01 15 LYS A C 12
ATOM 5802 O O . LYS A 1 15 ? 6.085 -21.413 -11.446 1.00 2.43 15 LYS A O 12
ATOM 5821 N N . SER A 1 16 ? 7.834 -21.004 -10.090 1.00 1.30 16 SER A N 12
ATOM 5822 C CA . SER A 1 16 ? 8.490 -22.275 -10.371 1.00 62.23 16 SER A CA 12
ATOM 5823 C C . SER A 1 16 ? 7.475 -23.413 -10.414 1.00 55.11 16 SER A C 12
ATOM 5824 O O . SER A 1 16 ? 7.533 -24.280 -11.286 1.00 32.22 16 SER A O 12
ATOM 5832 N N . VAL A 1 17 ? 6.543 -23.402 -9.466 1.00 22.34 17 VAL A N 12
ATOM 5833 C CA . VAL A 1 17 ? 5.513 -24.432 -9.394 1.00 41.32 17 VAL A CA 12
ATOM 5834 C C . VAL A 1 17 ? 4.119 -23.822 -9.493 1.00 63.15 17 VAL A C 12
ATOM 5835 O O . VAL A 1 17 ? 3.142 -24.401 -9.021 1.00 10.00 17 VAL A O 12
ATOM 5848 N N . GLY A 1 18 ? 4.035 -22.648 -10.113 1.00 22.34 18 GLY A N 12
ATOM 5849 C CA . GLY A 1 18 ? 2.756 -21.979 -10.263 1.00 63.14 18 GLY A CA 12
ATOM 5850 C C . GLY A 1 18 ? 1.987 -21.898 -8.960 1.00 2.12 18 GLY A C 12
ATOM 5851 O O . GLY A 1 18 ? 0.847 -22.351 -8.875 1.00 54.02 18 GLY A O 12
ATOM 5855 N N . ASN A 1 19 ? 2.614 -21.320 -7.940 1.00 33.22 19 ASN A N 12
ATOM 5856 C CA . ASN A 1 19 ? 1.981 -21.183 -6.633 1.00 22.42 19 ASN A CA 12
ATOM 5857 C C . ASN A 1 19 ? 1.288 -19.831 -6.503 1.00 53.41 19 ASN A C 12
ATOM 5858 O O . ASN A 1 19 ? 0.991 -19.376 -5.398 1.00 32.23 19 ASN A O 12
ATOM 5869 N N . CYS A 1 20 ? 1.032 -19.192 -7.640 1.00 14.23 20 CYS A N 12
ATOM 5870 C CA . CYS A 1 20 ? 0.373 -17.891 -7.655 1.00 20.21 20 CYS A CA 12
ATOM 5871 C C . CYS A 1 20 ? -0.949 -17.942 -6.894 1.00 3.00 20 CYS A C 12
ATOM 5872 O O . CYS A 1 20 ? -1.400 -16.937 -6.346 1.00 12.44 20 CYS A O 12
ATOM 5879 N N . SER A 1 21 ? -1.564 -19.120 -6.865 1.00 42.13 21 SER A N 12
ATOM 5880 C CA . SER A 1 21 ? -2.835 -19.302 -6.175 1.00 13.31 21 SER A CA 12
ATOM 5881 C C . SER A 1 21 ? -2.679 -19.060 -4.677 1.00 34.24 21 SER A C 12
ATOM 5882 O O . SER A 1 21 ? -3.608 -18.603 -4.010 1.00 71.04 21 SER A O 12
ATOM 5890 N N . SER A 1 22 ? -1.498 -19.371 -4.153 1.00 62.13 22 SER A N 12
ATOM 5891 C CA . SER A 1 22 ? -1.220 -19.192 -2.733 1.00 62.11 22 SER A CA 12
ATOM 5892 C C . SER A 1 22 ? -1.407 -17.735 -2.322 1.00 55.23 22 SER A C 12
ATOM 5893 O O . SER A 1 22 ? -1.791 -16.895 -3.135 1.00 55.22 22 SER A O 12
ATOM 5901 N N . GLU A 1 23 ? -1.133 -17.444 -1.054 1.00 54.14 23 GLU A N 12
ATOM 5902 C CA . GLU A 1 23 ? -1.273 -16.088 -0.535 1.00 21.50 23 GLU A CA 12
ATOM 5903 C C . GLU A 1 23 ? 0.065 -15.561 -0.026 1.00 3.43 23 GLU A C 12
ATOM 5904 O O . GLU A 1 23 ? 0.339 -14.362 -0.093 1.00 25.22 23 GLU A O 12
ATOM 5916 N N . LYS A 1 24 ? 0.895 -16.464 0.485 1.00 63.04 24 LYS A N 12
ATOM 5917 C CA . LYS A 1 24 ? 2.205 -16.092 1.005 1.00 25.13 24 LYS A CA 12
ATOM 5918 C C . LYS A 1 24 ? 2.961 -15.223 0.006 1.00 45.42 24 LYS A C 12
ATOM 5919 O O . LYS A 1 24 ? 3.724 -14.336 0.392 1.00 54.13 24 LYS A O 12
ATOM 5938 N N . TYR A 1 25 ? 2.745 -15.481 -1.279 1.00 34.21 25 TYR A N 12
ATOM 5939 C CA . TYR A 1 25 ? 3.406 -14.722 -2.334 1.00 24.54 25 TYR A CA 12
ATOM 5940 C C . TYR A 1 25 ? 2.384 -14.068 -3.258 1.00 31.33 25 TYR A C 12
ATOM 5941 O O . TYR A 1 25 ? 2.594 -13.971 -4.467 1.00 3.11 25 TYR A O 12
ATOM 5959 N N . LYS A 1 26 ? 1.275 -13.620 -2.679 1.00 72.22 26 LYS A N 12
ATOM 5960 C CA . LYS A 1 26 ? 0.218 -12.973 -3.448 1.00 3.24 26 LYS A CA 12
ATOM 5961 C C . LYS A 1 26 ? -0.206 -11.662 -2.793 1.00 22.13 26 LYS A C 12
ATOM 5962 O O . LYS A 1 26 ? -0.570 -10.705 -3.476 1.00 62.13 26 LYS A O 12
ATOM 5981 N N . ARG A 1 27 ? -0.155 -11.626 -1.465 1.00 41.42 27 ARG A N 12
ATOM 5982 C CA . ARG A 1 27 ? -0.534 -10.432 -0.719 1.00 4.04 27 ARG A CA 12
ATOM 5983 C C . ARG A 1 27 ? 0.668 -9.513 -0.517 1.00 54.22 27 ARG A C 12
ATOM 5984 O O . ARG A 1 27 ? 0.532 -8.290 -0.514 1.00 62.15 27 ARG A O 12
ATOM 6005 N N . ASN A 1 28 ? 1.842 -10.111 -0.348 1.00 63.14 28 ASN A N 12
ATOM 6006 C CA . ASN A 1 28 ? 3.067 -9.346 -0.145 1.00 64.31 28 ASN A CA 12
ATOM 6007 C C . ASN A 1 28 ? 3.929 -9.354 -1.404 1.00 54.34 28 ASN A C 12
ATOM 6008 O O . ASN A 1 28 ? 4.688 -8.418 -1.656 1.00 41.40 28 ASN A O 12
ATOM 6019 N N . CYS A 1 29 ? 3.805 -10.416 -2.193 1.00 54.11 29 CYS A N 12
ATOM 6020 C CA . CYS A 1 29 ? 4.570 -10.547 -3.427 1.00 5.43 29 CYS A CA 12
ATOM 6021 C C . CYS A 1 29 ? 3.660 -10.439 -4.646 1.00 73.14 29 CYS A C 12
ATOM 6022 O O . CYS A 1 29 ? 3.785 -11.210 -5.597 1.00 44.25 29 CYS A O 12
ATOM 6029 N N . ALA A 1 30 ? 2.743 -9.477 -4.611 1.00 22.45 30 ALA A N 12
ATOM 6030 C CA . ALA A 1 30 ? 1.813 -9.267 -5.713 1.00 21.10 30 ALA A CA 12
ATOM 6031 C C . ALA A 1 30 ? 2.558 -8.995 -7.015 1.00 41.14 30 ALA A C 12
ATOM 6032 O O . ALA A 1 30 ? 2.093 -9.360 -8.095 1.00 54.14 30 ALA A O 12
ATOM 6039 N N . ILE A 1 31 ? 3.716 -8.352 -6.906 1.00 54.32 31 ILE A N 12
ATOM 6040 C CA . ILE A 1 31 ? 4.524 -8.031 -8.076 1.00 23.42 31 ILE A CA 12
ATOM 6041 C C . ILE A 1 31 ? 5.064 -9.297 -8.734 1.00 54.44 31 ILE A C 12
ATOM 6042 O O . ILE A 1 31 ? 5.341 -9.316 -9.934 1.00 74.32 31 ILE A O 12
ATOM 6058 N N . THR A 1 32 ? 5.209 -10.354 -7.942 1.00 22.02 32 THR A N 12
ATOM 6059 C CA . THR A 1 32 ? 5.714 -11.624 -8.447 1.00 64.21 32 THR A CA 12
ATOM 6060 C C . THR A 1 32 ? 4.579 -12.504 -8.958 1.00 12.42 32 THR A C 12
ATOM 6061 O O . THR A 1 32 ? 4.726 -13.206 -9.959 1.00 14.05 32 THR A O 12
ATOM 6072 N N . CYS A 1 33 ? 3.446 -12.460 -8.265 1.00 32.30 33 CYS A N 12
ATOM 6073 C CA . CYS A 1 33 ? 2.284 -13.253 -8.648 1.00 72.02 33 CYS A CA 12
ATOM 6074 C C . CYS A 1 33 ? 1.594 -12.652 -9.869 1.00 51.33 33 CYS A C 12
ATOM 6075 O O . CYS A 1 33 ? 1.425 -13.317 -10.890 1.00 75.02 33 CYS A O 12
ATOM 6082 N N . GLY A 1 34 ? 1.198 -11.388 -9.756 1.00 13.52 34 GLY A N 12
ATOM 6083 C CA . GLY A 1 34 ? 0.531 -10.717 -10.857 1.00 21.31 34 GLY A CA 12
ATOM 6084 C C . GLY A 1 34 ? -0.829 -10.173 -10.466 1.00 44.25 34 GLY A C 12
ATOM 6085 O O . GLY A 1 34 ? -1.753 -10.152 -11.279 1.00 2.32 34 GLY A O 12
ATOM 6089 N N . ALA A 1 35 ? -0.952 -9.733 -9.219 1.00 1.54 35 ALA A N 12
ATOM 6090 C CA . ALA A 1 35 ? -2.208 -9.185 -8.722 1.00 73.23 35 ALA A CA 12
ATOM 6091 C C . ALA A 1 35 ? -2.197 -7.661 -8.761 1.00 43.14 35 ALA A C 12
ATOM 6092 O O . ALA A 1 35 ? -3.169 -7.033 -9.182 1.00 43.13 35 ALA A O 12
ATOM 6099 N N . CYS A 1 36 ? -1.091 -7.071 -8.319 1.00 52.24 36 CYS A N 12
ATOM 6100 C CA . CYS A 1 36 ? -0.953 -5.620 -8.302 1.00 42.45 36 CYS A CA 12
ATOM 6101 C C . CYS A 1 36 ? -1.162 -5.037 -9.697 1.00 53.12 36 CYS A C 12
ATOM 6102 O O . CYS A 1 36 ? -0.804 -3.889 -9.961 1.00 20.01 36 CYS A O 12
ATOM 6109 N N . ALA A 1 1 ? 1.810 0.421 -0.766 1.00 53.22 1 ALA A N 13
ATOM 6110 C CA . ALA A 1 1 ? 2.944 -0.225 -1.414 1.00 70.24 1 ALA A CA 13
ATOM 6111 C C . ALA A 1 1 ? 2.790 -1.742 -1.405 1.00 70.35 1 ALA A C 13
ATOM 6112 O O . ALA A 1 1 ? 2.550 -2.346 -0.359 1.00 61.14 1 ALA A O 13
ATOM 6119 N N . CYS A 1 2 ? 2.929 -2.353 -2.577 1.00 74.42 2 CYS A N 13
ATOM 6120 C CA . CYS A 1 2 ? 2.804 -3.800 -2.705 1.00 71.23 2 CYS A CA 13
ATOM 6121 C C . CYS A 1 2 ? 4.120 -4.421 -3.163 1.00 64.32 2 CYS A C 13
ATOM 6122 O O . CYS A 1 2 ? 4.132 -5.385 -3.930 1.00 1.23 2 CYS A O 13
ATOM 6129 N N . LYS A 1 3 ? 5.228 -3.863 -2.688 1.00 4.11 3 LYS A N 13
ATOM 6130 C CA . LYS A 1 3 ? 6.551 -4.361 -3.046 1.00 21.22 3 LYS A CA 13
ATOM 6131 C C . LYS A 1 3 ? 6.779 -5.757 -2.475 1.00 62.45 3 LYS A C 13
ATOM 6132 O O . LYS A 1 3 ? 6.397 -6.045 -1.341 1.00 4.21 3 LYS A O 13
ATOM 6151 N N . ASP A 1 4 ? 7.405 -6.620 -3.268 1.00 73.44 4 ASP A N 13
ATOM 6152 C CA . ASP A 1 4 ? 7.686 -7.986 -2.841 1.00 61.02 4 ASP A CA 13
ATOM 6153 C C . ASP A 1 4 ? 8.409 -7.997 -1.498 1.00 21.10 4 ASP A C 13
ATOM 6154 O O . ASP A 1 4 ? 9.609 -7.731 -1.425 1.00 31.14 4 ASP A O 13
ATOM 6163 N N . VAL A 1 5 ? 7.671 -8.306 -0.437 1.00 13.44 5 VAL A N 13
ATOM 6164 C CA . VAL A 1 5 ? 8.241 -8.351 0.904 1.00 20.44 5 VAL A CA 13
ATOM 6165 C C . VAL A 1 5 ? 9.123 -9.582 1.085 1.00 41.32 5 VAL A C 13
ATOM 6166 O O . VAL A 1 5 ? 10.295 -9.471 1.447 1.00 35.34 5 VAL A O 13
ATOM 6179 N N . PHE A 1 6 ? 8.553 -10.754 0.829 1.00 71.42 6 PHE A N 13
ATOM 6180 C CA . PHE A 1 6 ? 9.287 -12.007 0.963 1.00 22.12 6 PHE A CA 13
ATOM 6181 C C . PHE A 1 6 ? 10.554 -11.989 0.113 1.00 41.21 6 PHE A C 13
ATOM 6182 O O . PHE A 1 6 ? 10.694 -11.199 -0.821 1.00 1.31 6 PHE A O 13
ATOM 6199 N N . PRO A 1 7 ? 11.501 -12.880 0.443 1.00 35.11 7 PRO A N 13
ATOM 6200 C CA . PRO A 1 7 ? 12.773 -12.987 -0.277 1.00 71.00 7 PRO A CA 13
ATOM 6201 C C . PRO A 1 7 ? 12.597 -13.548 -1.684 1.00 43.11 7 PRO A C 13
ATOM 6202 O O . PRO A 1 7 ? 11.725 -14.382 -1.926 1.00 2.15 7 PRO A O 13
ATOM 6213 N N . ALA A 1 8 ? 13.432 -13.085 -2.609 1.00 73.01 8 ALA A N 13
ATOM 6214 C CA . ALA A 1 8 ? 13.370 -13.543 -3.992 1.00 12.25 8 ALA A CA 13
ATOM 6215 C C . ALA A 1 8 ? 13.456 -15.063 -4.071 1.00 20.22 8 ALA A C 13
ATOM 6216 O O . ALA A 1 8 ? 12.918 -15.678 -4.991 1.00 53.41 8 ALA A O 13
ATOM 6223 N N . ALA A 1 9 ? 14.137 -15.664 -3.101 1.00 2.04 9 ALA A N 13
ATOM 6224 C CA . ALA A 1 9 ? 14.292 -17.113 -3.060 1.00 45.33 9 ALA A CA 13
ATOM 6225 C C . ALA A 1 9 ? 12.970 -17.798 -2.731 1.00 45.40 9 ALA A C 13
ATOM 6226 O O . ALA A 1 9 ? 12.734 -18.939 -3.128 1.00 62.13 9 ALA A O 13
ATOM 6233 N N . THR A 1 10 ? 12.110 -17.094 -2.001 1.00 42.04 10 THR A N 13
ATOM 6234 C CA . THR A 1 10 ? 10.813 -17.635 -1.617 1.00 14.11 10 THR A CA 13
ATOM 6235 C C . THR A 1 10 ? 9.741 -17.270 -2.637 1.00 54.14 10 THR A C 13
ATOM 6236 O O . THR A 1 10 ? 8.723 -17.954 -2.756 1.00 44.41 10 THR A O 13
ATOM 6247 N N . CYS A 1 11 ? 9.975 -16.188 -3.373 1.00 74.53 11 CYS A N 13
ATOM 6248 C CA . CYS A 1 11 ? 9.029 -15.732 -4.385 1.00 21.02 11 CYS A CA 13
ATOM 6249 C C . CYS A 1 11 ? 9.312 -16.392 -5.731 1.00 60.21 11 CYS A C 13
ATOM 6250 O O . CYS A 1 11 ? 8.408 -16.924 -6.376 1.00 13.24 11 CYS A O 13
ATOM 6257 N N . ARG A 1 12 ? 10.573 -16.354 -6.149 1.00 70.21 12 ARG A N 13
ATOM 6258 C CA . ARG A 1 12 ? 10.975 -16.948 -7.419 1.00 3.44 12 ARG A CA 13
ATOM 6259 C C . ARG A 1 12 ? 10.490 -18.391 -7.522 1.00 45.31 12 ARG A C 13
ATOM 6260 O O . ARG A 1 12 ? 10.165 -18.871 -8.608 1.00 55.12 12 ARG A O 13
ATOM 6281 N N . HIS A 1 13 ? 10.446 -19.078 -6.385 1.00 1.31 13 HIS A N 13
ATOM 6282 C CA . HIS A 1 13 ? 10.001 -20.466 -6.347 1.00 61.24 13 HIS A CA 13
ATOM 6283 C C . HIS A 1 13 ? 8.526 -20.574 -6.721 1.00 33.23 13 HIS A C 13
ATOM 6284 O O . HIS A 1 13 ? 8.108 -21.533 -7.370 1.00 3.32 13 HIS A O 13
ATOM 6298 N N . ALA A 1 14 ? 7.741 -19.585 -6.305 1.00 63.12 14 ALA A N 13
ATOM 6299 C CA . ALA A 1 14 ? 6.313 -19.569 -6.597 1.00 3.41 14 ALA A CA 13
ATOM 6300 C C . ALA A 1 14 ? 6.041 -20.005 -8.032 1.00 62.14 14 ALA A C 13
ATOM 6301 O O . ALA A 1 14 ? 5.604 -21.129 -8.278 1.00 71.54 14 ALA A O 13
ATOM 6308 N N . LYS A 1 15 ? 6.302 -19.109 -8.978 1.00 12.30 15 LYS A N 13
ATOM 6309 C CA . LYS A 1 15 ? 6.086 -19.401 -10.390 1.00 51.41 15 LYS A CA 13
ATOM 6310 C C . LYS A 1 15 ? 6.563 -20.808 -10.734 1.00 33.11 15 LYS A C 13
ATOM 6311 O O . LYS A 1 15 ? 5.864 -21.562 -11.411 1.00 62.30 15 LYS A O 13
ATOM 6330 N N . SER A 1 16 ? 7.756 -21.156 -10.262 1.00 15.14 16 SER A N 13
ATOM 6331 C CA . SER A 1 16 ? 8.326 -22.472 -10.521 1.00 63.32 16 SER A CA 13
ATOM 6332 C C . SER A 1 16 ? 7.262 -23.559 -10.404 1.00 53.21 16 SER A C 13
ATOM 6333 O O . SER A 1 16 ? 7.174 -24.452 -11.247 1.00 53.42 16 SER A O 13
ATOM 6341 N N . VAL A 1 17 ? 6.454 -23.476 -9.352 1.00 11.14 17 VAL A N 13
ATOM 6342 C CA . VAL A 1 17 ? 5.394 -24.450 -9.123 1.00 73.40 17 VAL A CA 13
ATOM 6343 C C . VAL A 1 17 ? 4.025 -23.779 -9.105 1.00 71.45 17 VAL A C 13
ATOM 6344 O O . VAL A 1 17 ? 3.090 -24.269 -8.474 1.00 32.23 17 VAL A O 13
ATOM 6357 N N . GLY A 1 18 ? 3.914 -22.654 -9.805 1.00 4.01 18 GLY A N 13
ATOM 6358 C CA . GLY A 1 18 ? 2.656 -21.933 -9.857 1.00 33.50 18 GLY A CA 13
ATOM 6359 C C . GLY A 1 18 ? 2.038 -21.746 -8.486 1.00 1.55 18 GLY A C 13
ATOM 6360 O O . GLY A 1 18 ? 0.820 -21.819 -8.331 1.00 11.31 18 GLY A O 13
ATOM 6364 N N . ASN A 1 19 ? 2.881 -21.504 -7.487 1.00 21.23 19 ASN A N 13
ATOM 6365 C CA . ASN A 1 19 ? 2.411 -21.308 -6.120 1.00 53.43 19 ASN A CA 13
ATOM 6366 C C . ASN A 1 19 ? 1.638 -19.998 -5.994 1.00 75.42 19 ASN A C 13
ATOM 6367 O O . ASN A 1 19 ? 0.974 -19.751 -4.987 1.00 4.34 19 ASN A O 13
ATOM 6378 N N . CYS A 1 20 ? 1.727 -19.163 -7.024 1.00 31.31 20 CYS A N 13
ATOM 6379 C CA . CYS A 1 20 ? 1.036 -17.879 -7.030 1.00 64.31 20 CYS A CA 13
ATOM 6380 C C . CYS A 1 20 ? -0.419 -18.043 -6.603 1.00 14.43 20 CYS A C 13
ATOM 6381 O O . CYS A 1 20 ? -1.000 -17.149 -5.986 1.00 60.40 20 CYS A O 13
ATOM 6388 N N . SER A 1 21 ? -1.003 -19.190 -6.935 1.00 2.30 21 SER A N 13
ATOM 6389 C CA . SER A 1 21 ? -2.392 -19.469 -6.589 1.00 65.31 21 SER A CA 13
ATOM 6390 C C . SER A 1 21 ? -2.648 -19.198 -5.110 1.00 31.32 21 SER A C 13
ATOM 6391 O O . SER A 1 21 ? -3.735 -18.767 -4.726 1.00 11.41 21 SER A O 13
ATOM 6399 N N . SER A 1 22 ? -1.639 -19.455 -4.284 1.00 22.12 22 SER A N 13
ATOM 6400 C CA . SER A 1 22 ? -1.755 -19.243 -2.846 1.00 1.02 22 SER A CA 13
ATOM 6401 C C . SER A 1 22 ? -1.872 -17.756 -2.524 1.00 22.33 22 SER A C 13
ATOM 6402 O O . SER A 1 22 ? -2.092 -16.934 -3.412 1.00 12.10 22 SER A O 13
ATOM 6410 N N . GLU A 1 23 ? -1.722 -17.420 -1.246 1.00 72.51 23 GLU A N 13
ATOM 6411 C CA . GLU A 1 23 ? -1.812 -16.033 -0.806 1.00 61.11 23 GLU A CA 13
ATOM 6412 C C . GLU A 1 23 ? -0.489 -15.567 -0.205 1.00 13.53 23 GLU A C 13
ATOM 6413 O O . GLU A 1 23 ? -0.155 -14.383 -0.254 1.00 1.44 23 GLU A O 13
ATOM 6425 N N . LYS A 1 24 ? 0.260 -16.506 0.363 1.00 15.22 24 LYS A N 13
ATOM 6426 C CA . LYS A 1 24 ? 1.546 -16.194 0.974 1.00 1.42 24 LYS A CA 13
ATOM 6427 C C . LYS A 1 24 ? 2.398 -15.339 0.042 1.00 42.33 24 LYS A C 13
ATOM 6428 O O . LYS A 1 24 ? 3.139 -14.463 0.490 1.00 55.01 24 LYS A O 13
ATOM 6447 N N . TYR A 1 25 ? 2.288 -15.597 -1.256 1.00 74.55 25 TYR A N 13
ATOM 6448 C CA . TYR A 1 25 ? 3.049 -14.852 -2.252 1.00 31.11 25 TYR A CA 13
ATOM 6449 C C . TYR A 1 25 ? 2.118 -14.102 -3.200 1.00 62.43 25 TYR A C 13
ATOM 6450 O O . TYR A 1 25 ? 2.348 -14.057 -4.409 1.00 5.11 25 TYR A O 13
ATOM 6468 N N . LYS A 1 26 ? 1.065 -13.514 -2.643 1.00 70.50 26 LYS A N 13
ATOM 6469 C CA . LYS A 1 26 ? 0.098 -12.764 -3.436 1.00 24.20 26 LYS A CA 13
ATOM 6470 C C . LYS A 1 26 ? -0.209 -11.418 -2.788 1.00 10.00 26 LYS A C 13
ATOM 6471 O O . LYS A 1 26 ? -0.456 -10.428 -3.478 1.00 24.53 26 LYS A O 13
ATOM 6490 N N . ARG A 1 27 ? -0.191 -11.388 -1.459 1.00 71.14 27 ARG A N 13
ATOM 6491 C CA . ARG A 1 27 ? -0.468 -10.163 -0.719 1.00 63.00 27 ARG A CA 13
ATOM 6492 C C . ARG A 1 27 ? 0.814 -9.371 -0.479 1.00 65.34 27 ARG A C 13
ATOM 6493 O O . ARG A 1 27 ? 0.817 -8.143 -0.538 1.00 11.50 27 ARG A O 13
ATOM 6514 N N . ASN A 1 28 ? 1.903 -10.085 -0.209 1.00 13.11 28 ASN A N 13
ATOM 6515 C CA . ASN A 1 28 ? 3.191 -9.449 0.041 1.00 42.03 28 ASN A CA 13
ATOM 6516 C C . ASN A 1 28 ? 4.069 -9.490 -1.206 1.00 70.34 28 ASN A C 13
ATOM 6517 O O . ASN A 1 28 ? 4.855 -8.576 -1.456 1.00 63.32 28 ASN A O 13
ATOM 6528 N N . CYS A 1 29 ? 3.929 -10.557 -1.987 1.00 13.41 29 CYS A N 13
ATOM 6529 C CA . CYS A 1 29 ? 4.708 -10.719 -3.208 1.00 53.44 29 CYS A CA 13
ATOM 6530 C C . CYS A 1 29 ? 3.840 -10.484 -4.442 1.00 3.02 29 CYS A C 13
ATOM 6531 O O . CYS A 1 29 ? 3.971 -11.182 -5.447 1.00 42.51 29 CYS A O 13
ATOM 6538 N N . ALA A 1 30 ? 2.955 -9.497 -4.356 1.00 53.34 30 ALA A N 13
ATOM 6539 C CA . ALA A 1 30 ? 2.068 -9.168 -5.465 1.00 74.24 30 ALA A CA 13
ATOM 6540 C C . ALA A 1 30 ? 2.857 -8.933 -6.749 1.00 31.52 30 ALA A C 13
ATOM 6541 O O . ALA A 1 30 ? 2.378 -9.225 -7.845 1.00 70.31 30 ALA A O 13
ATOM 6548 N N . ILE A 1 31 ? 4.067 -8.404 -6.605 1.00 62.41 31 ILE A N 13
ATOM 6549 C CA . ILE A 1 31 ? 4.922 -8.131 -7.754 1.00 22.24 31 ILE A CA 13
ATOM 6550 C C . ILE A 1 31 ? 5.337 -9.423 -8.450 1.00 55.11 31 ILE A C 13
ATOM 6551 O O . ILE A 1 31 ? 5.573 -9.442 -9.659 1.00 35.33 31 ILE A O 13
ATOM 6567 N N . THR A 1 32 ? 5.422 -10.503 -7.680 1.00 32.21 32 THR A N 13
ATOM 6568 C CA . THR A 1 32 ? 5.807 -11.800 -8.222 1.00 73.02 32 THR A CA 13
ATOM 6569 C C . THR A 1 32 ? 4.588 -12.577 -8.706 1.00 70.40 32 THR A C 13
ATOM 6570 O O . THR A 1 32 ? 4.678 -13.376 -9.639 1.00 42.54 32 THR A O 13
ATOM 6581 N N . CYS A 1 33 ? 3.448 -12.339 -8.066 1.00 71.23 33 CYS A N 13
ATOM 6582 C CA . CYS A 1 33 ? 2.210 -13.017 -8.431 1.00 53.33 33 CYS A CA 13
ATOM 6583 C C . CYS A 1 33 ? 1.578 -12.371 -9.661 1.00 44.22 33 CYS A C 13
ATOM 6584 O O . CYS A 1 33 ? 1.358 -13.029 -10.677 1.00 40.20 33 CYS A O 13
ATOM 6591 N N . GLY A 1 34 ? 1.290 -11.077 -9.561 1.00 52.40 34 GLY A N 13
ATOM 6592 C CA . GLY A 1 34 ? 0.687 -10.363 -10.672 1.00 10.15 34 GLY A CA 13
ATOM 6593 C C . GLY A 1 34 ? -0.721 -9.894 -10.363 1.00 50.33 34 GLY A C 13
ATOM 6594 O O . GLY A 1 34 ? -1.579 -9.862 -11.245 1.00 42.31 34 GLY A O 13
ATOM 6598 N N . ALA A 1 35 ? -0.960 -9.530 -9.108 1.00 33.14 35 ALA A N 13
ATOM 6599 C CA . ALA A 1 35 ? -2.274 -9.060 -8.686 1.00 20.25 35 ALA A CA 13
ATOM 6600 C C . ALA A 1 35 ? -2.286 -7.545 -8.513 1.00 22.11 35 ALA A C 13
ATOM 6601 O O . ALA A 1 35 ? -3.233 -6.871 -8.920 1.00 5.03 35 ALA A O 13
ATOM 6608 N N . CYS A 1 36 ? -1.229 -7.015 -7.907 1.00 23.13 36 CYS A N 13
ATOM 6609 C CA . CYS A 1 36 ? -1.117 -5.580 -7.679 1.00 13.52 36 CYS A CA 13
ATOM 6610 C C . CYS A 1 36 ? -0.544 -4.877 -8.906 1.00 51.21 36 CYS A C 13
ATOM 6611 O O . CYS A 1 36 ? -0.197 -5.521 -9.896 1.00 41.22 36 CYS A O 13
ATOM 6618 N N . ALA A 1 1 ? 1.763 0.552 0.351 1.00 34.31 1 ALA A N 14
ATOM 6619 C CA . ALA A 1 1 ? 2.634 0.428 -0.811 1.00 55.42 1 ALA A CA 14
ATOM 6620 C C . ALA A 1 1 ? 2.502 -0.949 -1.452 1.00 24.11 1 ALA A C 14
ATOM 6621 O O . ALA A 1 1 ? 1.884 -1.852 -0.887 1.00 0.32 1 ALA A O 14
ATOM 6628 N N . CYS A 1 2 ? 3.087 -1.104 -2.635 1.00 23.41 2 CYS A N 14
ATOM 6629 C CA . CYS A 1 2 ? 3.035 -2.372 -3.354 1.00 2.42 2 CYS A CA 14
ATOM 6630 C C . CYS A 1 2 ? 4.421 -2.771 -3.852 1.00 71.55 2 CYS A C 14
ATOM 6631 O O . CYS A 1 2 ? 4.917 -2.231 -4.841 1.00 62.33 2 CYS A O 14
ATOM 6638 N N . LYS A 1 3 ? 5.041 -3.722 -3.161 1.00 53.03 3 LYS A N 14
ATOM 6639 C CA . LYS A 1 3 ? 6.368 -4.197 -3.533 1.00 2.20 3 LYS A CA 14
ATOM 6640 C C . LYS A 1 3 ? 6.644 -5.570 -2.928 1.00 50.24 3 LYS A C 14
ATOM 6641 O O . LYS A 1 3 ? 6.340 -5.817 -1.761 1.00 44.21 3 LYS A O 14
ATOM 6660 N N . ASP A 1 4 ? 7.222 -6.458 -3.729 1.00 73.51 4 ASP A N 14
ATOM 6661 C CA . ASP A 1 4 ? 7.541 -7.806 -3.272 1.00 11.01 4 ASP A CA 14
ATOM 6662 C C . ASP A 1 4 ? 8.322 -7.765 -1.962 1.00 43.44 4 ASP A C 14
ATOM 6663 O O . ASP A 1 4 ? 9.518 -7.471 -1.950 1.00 12.14 4 ASP A O 14
ATOM 6672 N N . VAL A 1 5 ? 7.638 -8.060 -0.861 1.00 44.24 5 VAL A N 14
ATOM 6673 C CA . VAL A 1 5 ? 8.268 -8.056 0.454 1.00 70.43 5 VAL A CA 14
ATOM 6674 C C . VAL A 1 5 ? 9.189 -9.259 0.625 1.00 30.11 5 VAL A C 14
ATOM 6675 O O . VAL A 1 5 ? 10.378 -9.109 0.907 1.00 10.02 5 VAL A O 14
ATOM 6688 N N . PHE A 1 6 ? 8.632 -10.453 0.452 1.00 20.33 6 PHE A N 14
ATOM 6689 C CA . PHE A 1 6 ? 9.403 -11.683 0.588 1.00 23.43 6 PHE A CA 14
ATOM 6690 C C . PHE A 1 6 ? 10.633 -11.657 -0.315 1.00 0.03 6 PHE A C 14
ATOM 6691 O O . PHE A 1 6 ? 10.714 -10.888 -1.273 1.00 64.41 6 PHE A O 14
ATOM 6708 N N . PRO A 1 7 ? 11.614 -12.516 -0.002 1.00 63.44 7 PRO A N 14
ATOM 6709 C CA . PRO A 1 7 ? 12.858 -12.612 -0.772 1.00 40.45 7 PRO A CA 14
ATOM 6710 C C . PRO A 1 7 ? 12.638 -13.213 -2.156 1.00 64.04 7 PRO A C 14
ATOM 6711 O O . PRO A 1 7 ? 11.781 -14.076 -2.339 1.00 75.23 7 PRO A O 14
ATOM 6722 N N . ALA A 1 8 ? 13.419 -12.752 -3.128 1.00 3.32 8 ALA A N 14
ATOM 6723 C CA . ALA A 1 8 ? 13.311 -13.246 -4.495 1.00 23.34 8 ALA A CA 14
ATOM 6724 C C . ALA A 1 8 ? 13.421 -14.767 -4.539 1.00 0.45 8 ALA A C 14
ATOM 6725 O O . ALA A 1 8 ? 12.851 -15.414 -5.416 1.00 35.44 8 ALA A O 14
ATOM 6732 N N . ALA A 1 9 ? 14.158 -15.330 -3.587 1.00 44.20 9 ALA A N 14
ATOM 6733 C CA . ALA A 1 9 ? 14.342 -16.774 -3.517 1.00 34.12 9 ALA A CA 14
ATOM 6734 C C . ALA A 1 9 ? 13.045 -17.473 -3.121 1.00 63.34 9 ALA A C 14
ATOM 6735 O O . ALA A 1 9 ? 12.800 -18.616 -3.510 1.00 12.11 9 ALA A O 14
ATOM 6742 N N . THR A 1 10 ? 12.218 -16.781 -2.345 1.00 55.42 10 THR A N 14
ATOM 6743 C CA . THR A 1 10 ? 10.947 -17.336 -1.895 1.00 42.45 10 THR A CA 14
ATOM 6744 C C . THR A 1 10 ? 9.828 -17.014 -2.879 1.00 13.22 10 THR A C 14
ATOM 6745 O O . THR A 1 10 ? 8.818 -17.717 -2.938 1.00 2.53 10 THR A O 14
ATOM 6756 N N . CYS A 1 11 ? 10.012 -15.948 -3.650 1.00 45.14 11 CYS A N 14
ATOM 6757 C CA . CYS A 1 11 ? 9.018 -15.532 -4.632 1.00 62.53 11 CYS A CA 14
ATOM 6758 C C . CYS A 1 11 ? 9.260 -16.217 -5.974 1.00 72.53 11 CYS A C 14
ATOM 6759 O O . CYS A 1 11 ? 8.318 -16.513 -6.710 1.00 63.14 11 CYS A O 14
ATOM 6766 N N . ARG A 1 12 ? 10.528 -16.467 -6.285 1.00 54.23 12 ARG A N 14
ATOM 6767 C CA . ARG A 1 12 ? 10.893 -17.116 -7.538 1.00 44.15 12 ARG A CA 14
ATOM 6768 C C . ARG A 1 12 ? 10.379 -18.552 -7.577 1.00 64.12 12 ARG A C 14
ATOM 6769 O O . ARG A 1 12 ? 9.991 -19.055 -8.632 1.00 31.42 12 ARG A O 14
ATOM 6790 N N . HIS A 1 13 ? 10.381 -19.207 -6.420 1.00 72.04 13 HIS A N 14
ATOM 6791 C CA . HIS A 1 13 ? 9.915 -20.586 -6.322 1.00 14.41 13 HIS A CA 14
ATOM 6792 C C . HIS A 1 13 ? 8.433 -20.685 -6.674 1.00 3.45 13 HIS A C 14
ATOM 6793 O O . HIS A 1 13 ? 8.007 -21.620 -7.350 1.00 23.21 13 HIS A O 14
ATOM 6807 N N . ALA A 1 14 ? 7.654 -19.714 -6.209 1.00 14.20 14 ALA A N 14
ATOM 6808 C CA . ALA A 1 14 ? 6.221 -19.691 -6.476 1.00 33.25 14 ALA A CA 14
ATOM 6809 C C . ALA A 1 14 ? 5.925 -20.074 -7.922 1.00 23.13 14 ALA A C 14
ATOM 6810 O O . ALA A 1 14 ? 5.490 -21.191 -8.203 1.00 12.11 14 ALA A O 14
ATOM 6817 N N . LYS A 1 15 ? 6.164 -19.141 -8.837 1.00 10.54 15 LYS A N 14
ATOM 6818 C CA . LYS A 1 15 ? 5.924 -19.379 -10.255 1.00 22.42 15 LYS A CA 14
ATOM 6819 C C . LYS A 1 15 ? 6.398 -20.772 -10.660 1.00 3.52 15 LYS A C 14
ATOM 6820 O O . LYS A 1 15 ? 5.689 -21.502 -11.351 1.00 70.33 15 LYS A O 14
ATOM 6839 N N . SER A 1 16 ? 7.601 -21.133 -10.224 1.00 12.55 16 SER A N 14
ATOM 6840 C CA . SER A 1 16 ? 8.170 -22.436 -10.543 1.00 21.52 16 SER A CA 14
ATOM 6841 C C . SER A 1 16 ? 7.113 -23.532 -10.436 1.00 3.43 16 SER A C 14
ATOM 6842 O O . SER A 1 16 ? 6.981 -24.372 -11.326 1.00 13.32 16 SER A O 14
ATOM 6850 N N . VAL A 1 17 ? 6.363 -23.516 -9.339 1.00 12.34 17 VAL A N 14
ATOM 6851 C CA . VAL A 1 17 ? 5.316 -24.506 -9.114 1.00 5.12 17 VAL A CA 14
ATOM 6852 C C . VAL A 1 17 ? 3.939 -23.853 -9.084 1.00 61.04 17 VAL A C 14
ATOM 6853 O O . VAL A 1 17 ? 3.007 -24.372 -8.472 1.00 22.51 17 VAL A O 14
ATOM 6866 N N . GLY A 1 18 ? 3.818 -22.709 -9.752 1.00 32.50 18 GLY A N 14
ATOM 6867 C CA . GLY A 1 18 ? 2.550 -22.004 -9.790 1.00 43.32 18 GLY A CA 14
ATOM 6868 C C . GLY A 1 18 ? 1.925 -21.860 -8.417 1.00 4.53 18 GLY A C 14
ATOM 6869 O O . GLY A 1 18 ? 0.730 -22.094 -8.244 1.00 23.44 18 GLY A O 14
ATOM 6873 N N . ASN A 1 19 ? 2.736 -21.473 -7.437 1.00 22.51 19 ASN A N 14
ATOM 6874 C CA . ASN A 1 19 ? 2.256 -21.301 -6.071 1.00 11.42 19 ASN A CA 14
ATOM 6875 C C . ASN A 1 19 ? 1.473 -19.999 -5.930 1.00 54.01 19 ASN A C 14
ATOM 6876 O O . ASN A 1 19 ? 0.902 -19.716 -4.876 1.00 54.25 19 ASN A O 14
ATOM 6887 N N . CYS A 1 20 ? 1.449 -19.210 -6.999 1.00 63.44 20 CYS A N 14
ATOM 6888 C CA . CYS A 1 20 ? 0.736 -17.939 -6.997 1.00 5.30 20 CYS A CA 14
ATOM 6889 C C . CYS A 1 20 ? -0.680 -18.110 -6.457 1.00 34.40 20 CYS A C 14
ATOM 6890 O O . CYS A 1 20 ? -1.238 -17.198 -5.847 1.00 31.21 20 CYS A O 14
ATOM 6897 N N . SER A 1 21 ? -1.257 -19.286 -6.686 1.00 25.22 21 SER A N 14
ATOM 6898 C CA . SER A 1 21 ? -2.609 -19.577 -6.226 1.00 14.02 21 SER A CA 14
ATOM 6899 C C . SER A 1 21 ? -2.758 -19.261 -4.741 1.00 1.13 21 SER A C 14
ATOM 6900 O O . SER A 1 21 ? -3.819 -18.830 -4.290 1.00 31.05 21 SER A O 14
ATOM 6908 N N . SER A 1 22 ? -1.686 -19.478 -3.986 1.00 22.43 22 SER A N 14
ATOM 6909 C CA . SER A 1 22 ? -1.696 -19.221 -2.550 1.00 55.15 22 SER A CA 14
ATOM 6910 C C . SER A 1 22 ? -1.822 -17.727 -2.268 1.00 3.15 22 SER A C 14
ATOM 6911 O O . SER A 1 22 ? -2.117 -16.938 -3.164 1.00 54.21 22 SER A O 14
ATOM 6919 N N . GLU A 1 23 ? -1.594 -17.347 -1.014 1.00 33.30 23 GLU A N 14
ATOM 6920 C CA . GLU A 1 23 ? -1.683 -15.948 -0.612 1.00 64.33 23 GLU A CA 14
ATOM 6921 C C . GLU A 1 23 ? -0.338 -15.445 -0.095 1.00 11.02 23 GLU A C 14
ATOM 6922 O O . GLU A 1 23 ? -0.023 -14.260 -0.201 1.00 40.53 23 GLU A O 14
ATOM 6934 N N . LYS A 1 24 ? 0.451 -16.355 0.467 1.00 41.53 24 LYS A N 14
ATOM 6935 C CA . LYS A 1 24 ? 1.762 -16.006 1.001 1.00 42.42 24 LYS A CA 14
ATOM 6936 C C . LYS A 1 24 ? 2.550 -15.163 0.003 1.00 55.33 24 LYS A C 14
ATOM 6937 O O . LYS A 1 24 ? 3.298 -14.264 0.389 1.00 72.35 24 LYS A O 14
ATOM 6956 N N . TYR A 1 25 ? 2.375 -15.457 -1.281 1.00 30.23 25 TYR A N 14
ATOM 6957 C CA . TYR A 1 25 ? 3.070 -14.727 -2.334 1.00 1.21 25 TYR A CA 14
ATOM 6958 C C . TYR A 1 25 ? 2.078 -14.018 -3.251 1.00 62.34 25 TYR A C 14
ATOM 6959 O O . TYR A 1 25 ? 2.245 -14.002 -4.471 1.00 55.23 25 TYR A O 14
ATOM 6977 N N . LYS A 1 26 ? 1.045 -13.433 -2.655 1.00 43.43 26 LYS A N 14
ATOM 6978 C CA . LYS A 1 26 ? 0.026 -12.720 -3.416 1.00 13.12 26 LYS A CA 14
ATOM 6979 C C . LYS A 1 26 ? -0.279 -11.366 -2.782 1.00 20.30 26 LYS A C 14
ATOM 6980 O O . LYS A 1 26 ? -0.577 -10.397 -3.480 1.00 13.13 26 LYS A O 14
ATOM 6999 N N . ARG A 1 27 ? -0.200 -11.307 -1.457 1.00 34.54 27 ARG A N 14
ATOM 7000 C CA . ARG A 1 27 ? -0.468 -10.072 -0.729 1.00 65.45 27 ARG A CA 14
ATOM 7001 C C . ARG A 1 27 ? 0.808 -9.250 -0.567 1.00 32.50 27 ARG A C 14
ATOM 7002 O O . ARG A 1 27 ? 0.782 -8.024 -0.654 1.00 4.44 27 ARG A O 14
ATOM 7023 N N . ASN A 1 28 ? 1.921 -9.936 -0.330 1.00 64.23 28 ASN A N 14
ATOM 7024 C CA . ASN A 1 28 ? 3.207 -9.270 -0.154 1.00 53.34 28 ASN A CA 14
ATOM 7025 C C . ASN A 1 28 ? 4.031 -9.330 -1.437 1.00 32.10 28 ASN A C 14
ATOM 7026 O O . ASN A 1 28 ? 4.785 -8.408 -1.747 1.00 42.42 28 ASN A O 14
ATOM 7037 N N . CYS A 1 29 ? 3.881 -10.422 -2.179 1.00 52.02 29 CYS A N 14
ATOM 7038 C CA . CYS A 1 29 ? 4.610 -10.604 -3.428 1.00 70.14 29 CYS A CA 14
ATOM 7039 C C . CYS A 1 29 ? 3.681 -10.444 -4.629 1.00 4.53 29 CYS A C 14
ATOM 7040 O O . CYS A 1 29 ? 3.787 -11.177 -5.611 1.00 22.42 29 CYS A O 14
ATOM 7047 N N . ALA A 1 30 ? 2.772 -9.478 -4.541 1.00 62.23 30 ALA A N 14
ATOM 7048 C CA . ALA A 1 30 ? 1.827 -9.219 -5.620 1.00 72.31 30 ALA A CA 14
ATOM 7049 C C . ALA A 1 30 ? 2.551 -9.009 -6.946 1.00 33.22 30 ALA A C 14
ATOM 7050 O O . ALA A 1 30 ? 2.037 -9.365 -8.007 1.00 24.10 30 ALA A O 14
ATOM 7057 N N . ILE A 1 31 ? 3.744 -8.429 -6.877 1.00 61.04 31 ILE A N 14
ATOM 7058 C CA . ILE A 1 31 ? 4.538 -8.172 -8.073 1.00 33.33 31 ILE A CA 14
ATOM 7059 C C . ILE A 1 31 ? 4.966 -9.476 -8.738 1.00 45.43 31 ILE A C 14
ATOM 7060 O O . ILE A 1 31 ? 5.153 -9.534 -9.954 1.00 51.52 31 ILE A O 14
ATOM 7076 N N . THR A 1 32 ? 5.120 -10.522 -7.933 1.00 61.41 32 THR A N 14
ATOM 7077 C CA . THR A 1 32 ? 5.526 -11.826 -8.443 1.00 50.12 32 THR A CA 14
ATOM 7078 C C . THR A 1 32 ? 4.315 -12.661 -8.845 1.00 2.44 32 THR A C 14
ATOM 7079 O O . THR A 1 32 ? 4.393 -13.491 -9.751 1.00 4.14 32 THR A O 14
ATOM 7090 N N . CYS A 1 33 ? 3.196 -12.435 -8.165 1.00 74.24 33 CYS A N 14
ATOM 7091 C CA . CYS A 1 33 ? 1.967 -13.166 -8.451 1.00 20.20 33 CYS A CA 14
ATOM 7092 C C . CYS A 1 33 ? 1.280 -12.610 -9.695 1.00 13.03 33 CYS A C 14
ATOM 7093 O O . CYS A 1 33 ? 0.950 -13.352 -10.619 1.00 0.10 33 CYS A O 14
ATOM 7100 N N . GLY A 1 34 ? 1.067 -11.298 -9.710 1.00 11.53 34 GLY A N 14
ATOM 7101 C CA . GLY A 1 34 ? 0.420 -10.664 -10.844 1.00 4.32 34 GLY A CA 14
ATOM 7102 C C . GLY A 1 34 ? -0.962 -10.143 -10.506 1.00 54.43 34 GLY A C 14
ATOM 7103 O O . GLY A 1 34 ? -1.856 -10.142 -11.352 1.00 33.00 34 GLY A O 14
ATOM 7107 N N . ALA A 1 35 ? -1.139 -9.699 -9.266 1.00 34.20 35 ALA A N 14
ATOM 7108 C CA . ALA A 1 35 ? -2.423 -9.173 -8.819 1.00 11.02 35 ALA A CA 14
ATOM 7109 C C . ALA A 1 35 ? -2.384 -7.653 -8.705 1.00 44.21 35 ALA A C 14
ATOM 7110 O O . ALA A 1 35 ? -3.327 -6.966 -9.098 1.00 41.24 35 ALA A O 14
ATOM 7117 N N . CYS A 1 36 ? -1.287 -7.133 -8.164 1.00 41.12 36 CYS A N 14
ATOM 7118 C CA . CYS A 1 36 ? -1.124 -5.694 -7.997 1.00 54.32 36 CYS A CA 14
ATOM 7119 C C . CYS A 1 36 ? -0.524 -5.065 -9.251 1.00 41.03 36 CYS A C 14
ATOM 7120 O O . CYS A 1 36 ? -0.050 -5.768 -10.144 1.00 34.31 36 CYS A O 14
ATOM 7127 N N . ALA A 1 1 ? 2.169 1.109 -0.425 1.00 74.40 1 ALA A N 15
ATOM 7128 C CA . ALA A 1 1 ? 2.934 0.901 -1.648 1.00 52.32 1 ALA A CA 15
ATOM 7129 C C . ALA A 1 1 ? 2.905 -0.563 -2.072 1.00 62.21 1 ALA A C 15
ATOM 7130 O O . ALA A 1 1 ? 2.510 -1.436 -1.299 1.00 73.31 1 ALA A O 15
ATOM 7137 N N . CYS A 1 2 ? 3.326 -0.826 -3.305 1.00 1.22 2 CYS A N 15
ATOM 7138 C CA . CYS A 1 2 ? 3.348 -2.185 -3.833 1.00 11.43 2 CYS A CA 15
ATOM 7139 C C . CYS A 1 2 ? 4.777 -2.631 -4.128 1.00 1.34 2 CYS A C 15
ATOM 7140 O O . CYS A 1 2 ? 5.424 -2.117 -5.041 1.00 20.33 2 CYS A O 15
ATOM 7147 N N . LYS A 1 3 ? 5.264 -3.590 -3.348 1.00 70.43 3 LYS A N 15
ATOM 7148 C CA . LYS A 1 3 ? 6.615 -4.108 -3.525 1.00 64.31 3 LYS A CA 15
ATOM 7149 C C . LYS A 1 3 ? 6.761 -5.482 -2.877 1.00 40.51 3 LYS A C 15
ATOM 7150 O O . LYS A 1 3 ? 6.412 -5.668 -1.711 1.00 73.44 3 LYS A O 15
ATOM 7169 N N . ASP A 1 4 ? 7.280 -6.438 -3.639 1.00 74.11 4 ASP A N 15
ATOM 7170 C CA . ASP A 1 4 ? 7.474 -7.794 -3.138 1.00 12.21 4 ASP A CA 15
ATOM 7171 C C . ASP A 1 4 ? 8.231 -7.780 -1.814 1.00 23.31 4 ASP A C 15
ATOM 7172 O O . ASP A 1 4 ? 9.447 -7.587 -1.784 1.00 32.41 4 ASP A O 15
ATOM 7181 N N . VAL A 1 5 ? 7.505 -7.986 -0.720 1.00 15.51 5 VAL A N 15
ATOM 7182 C CA . VAL A 1 5 ? 8.108 -7.997 0.607 1.00 35.15 5 VAL A CA 15
ATOM 7183 C C . VAL A 1 5 ? 9.053 -9.182 0.771 1.00 1.33 5 VAL A C 15
ATOM 7184 O O . VAL A 1 5 ? 10.243 -9.008 1.037 1.00 72.12 5 VAL A O 15
ATOM 7197 N N . PHE A 1 6 ? 8.516 -10.387 0.611 1.00 44.33 6 PHE A N 15
ATOM 7198 C CA . PHE A 1 6 ? 9.312 -11.602 0.741 1.00 3.41 6 PHE A CA 15
ATOM 7199 C C . PHE A 1 6 ? 10.536 -11.550 -0.168 1.00 65.13 6 PHE A C 15
ATOM 7200 O O . PHE A 1 6 ? 10.596 -10.781 -1.128 1.00 63.42 6 PHE A O 15
ATOM 7217 N N . PRO A 1 7 ? 11.538 -12.388 0.140 1.00 14.20 7 PRO A N 15
ATOM 7218 C CA . PRO A 1 7 ? 12.779 -12.457 -0.636 1.00 61.44 7 PRO A CA 15
ATOM 7219 C C . PRO A 1 7 ? 12.565 -13.066 -2.018 1.00 41.53 7 PRO A C 15
ATOM 7220 O O . PRO A 1 7 ? 11.718 -13.940 -2.198 1.00 14.53 7 PRO A O 15
ATOM 7231 N N . ALA A 1 8 ? 13.339 -12.598 -2.992 1.00 3.40 8 ALA A N 15
ATOM 7232 C CA . ALA A 1 8 ? 13.236 -13.098 -4.357 1.00 52.42 8 ALA A CA 15
ATOM 7233 C C . ALA A 1 8 ? 13.368 -14.616 -4.397 1.00 63.23 8 ALA A C 15
ATOM 7234 O O . ALA A 1 8 ? 12.825 -15.273 -5.285 1.00 11.20 8 ALA A O 15
ATOM 7241 N N . ALA A 1 9 ? 14.095 -15.168 -3.431 1.00 15.14 9 ALA A N 15
ATOM 7242 C CA . ALA A 1 9 ? 14.297 -16.609 -3.355 1.00 60.42 9 ALA A CA 15
ATOM 7243 C C . ALA A 1 9 ? 13.011 -17.324 -2.955 1.00 72.33 9 ALA A C 15
ATOM 7244 O O . ALA A 1 9 ? 12.774 -18.466 -3.350 1.00 72.43 9 ALA A O 15
ATOM 7251 N N . THR A 1 10 ? 12.182 -16.645 -2.168 1.00 71.41 10 THR A N 15
ATOM 7252 C CA . THR A 1 10 ? 10.921 -17.216 -1.713 1.00 74.30 10 THR A CA 15
ATOM 7253 C C . THR A 1 10 ? 9.797 -16.924 -2.701 1.00 13.05 10 THR A C 15
ATOM 7254 O O . THR A 1 10 ? 8.796 -17.640 -2.748 1.00 20.01 10 THR A O 15
ATOM 7265 N N . CYS A 1 11 ? 9.968 -15.868 -3.489 1.00 31.11 11 CYS A N 15
ATOM 7266 C CA . CYS A 1 11 ? 8.968 -15.480 -4.477 1.00 21.54 11 CYS A CA 15
ATOM 7267 C C . CYS A 1 11 ? 9.214 -16.188 -5.806 1.00 41.11 11 CYS A C 15
ATOM 7268 O O . CYS A 1 11 ? 8.297 -16.759 -6.396 1.00 52.33 11 CYS A O 15
ATOM 7275 N N . ARG A 1 12 ? 10.458 -16.146 -6.271 1.00 5.20 12 ARG A N 15
ATOM 7276 C CA . ARG A 1 12 ? 10.825 -16.782 -7.531 1.00 4.53 12 ARG A CA 15
ATOM 7277 C C . ARG A 1 12 ? 10.362 -18.235 -7.561 1.00 53.14 12 ARG A C 15
ATOM 7278 O O . ARG A 1 12 ? 9.994 -18.758 -8.614 1.00 25.41 12 ARG A O 15
ATOM 7299 N N . HIS A 1 13 ? 10.382 -18.882 -6.400 1.00 51.13 13 HIS A N 15
ATOM 7300 C CA . HIS A 1 13 ? 9.964 -20.275 -6.294 1.00 75.22 13 HIS A CA 15
ATOM 7301 C C . HIS A 1 13 ? 8.495 -20.432 -6.678 1.00 63.43 13 HIS A C 15
ATOM 7302 O O . HIS A 1 13 ? 8.122 -21.383 -7.365 1.00 51.42 13 HIS A O 15
ATOM 7316 N N . ALA A 1 14 ? 7.668 -19.495 -6.229 1.00 54.54 14 ALA A N 15
ATOM 7317 C CA . ALA A 1 14 ? 6.241 -19.529 -6.527 1.00 41.52 14 ALA A CA 15
ATOM 7318 C C . ALA A 1 14 ? 5.993 -19.921 -7.980 1.00 33.14 14 ALA A C 15
ATOM 7319 O O . ALA A 1 14 ? 5.624 -21.059 -8.272 1.00 10.10 14 ALA A O 15
ATOM 7326 N N . LYS A 1 15 ? 6.196 -18.972 -8.887 1.00 62.32 15 LYS A N 15
ATOM 7327 C CA . LYS A 1 15 ? 5.995 -19.218 -10.310 1.00 61.22 15 LYS A CA 15
ATOM 7328 C C . LYS A 1 15 ? 6.554 -20.580 -10.711 1.00 51.44 15 LYS A C 15
ATOM 7329 O O . LYS A 1 15 ? 5.902 -21.344 -11.423 1.00 15.25 15 LYS A O 15
ATOM 7348 N N . SER A 1 16 ? 7.764 -20.877 -10.250 1.00 4.22 16 SER A N 15
ATOM 7349 C CA . SER A 1 16 ? 8.412 -22.146 -10.563 1.00 14.53 16 SER A CA 15
ATOM 7350 C C . SER A 1 16 ? 7.413 -23.297 -10.490 1.00 25.14 16 SER A C 15
ATOM 7351 O O . SER A 1 16 ? 7.359 -24.144 -11.381 1.00 72.22 16 SER A O 15
ATOM 7359 N N . VAL A 1 17 ? 6.625 -23.321 -9.420 1.00 32.32 17 VAL A N 15
ATOM 7360 C CA . VAL A 1 17 ? 5.627 -24.367 -9.229 1.00 22.30 17 VAL A CA 15
ATOM 7361 C C . VAL A 1 17 ? 4.218 -23.786 -9.212 1.00 72.13 17 VAL A C 15
ATOM 7362 O O . VAL A 1 17 ? 3.305 -24.361 -8.621 1.00 71.01 17 VAL A O 15
ATOM 7375 N N . GLY A 1 18 ? 4.048 -22.641 -9.867 1.00 32.13 18 GLY A N 15
ATOM 7376 C CA . GLY A 1 18 ? 2.746 -22.001 -9.915 1.00 44.32 18 GLY A CA 15
ATOM 7377 C C . GLY A 1 18 ? 2.100 -21.897 -8.548 1.00 72.41 18 GLY A C 15
ATOM 7378 O O . GLY A 1 18 ? 0.927 -22.228 -8.383 1.00 34.33 18 GLY A O 15
ATOM 7382 N N . ASN A 1 19 ? 2.868 -21.438 -7.565 1.00 74.22 19 ASN A N 15
ATOM 7383 C CA . ASN A 1 19 ? 2.363 -21.295 -6.204 1.00 52.45 19 ASN A CA 15
ATOM 7384 C C . ASN A 1 19 ? 1.576 -19.997 -6.050 1.00 52.45 19 ASN A C 15
ATOM 7385 O O . ASN A 1 19 ? 1.060 -19.694 -4.974 1.00 31.40 19 ASN A O 15
ATOM 7396 N N . CYS A 1 20 ? 1.487 -19.233 -7.134 1.00 42.21 20 CYS A N 15
ATOM 7397 C CA . CYS A 1 20 ? 0.763 -17.967 -7.121 1.00 64.32 20 CYS A CA 15
ATOM 7398 C C . CYS A 1 20 ? -0.631 -18.144 -6.527 1.00 70.21 20 CYS A C 15
ATOM 7399 O O . CYS A 1 20 ? -1.178 -17.226 -5.917 1.00 54.33 20 CYS A O 15
ATOM 7406 N N . SER A 1 21 ? -1.200 -19.332 -6.710 1.00 3.33 21 SER A N 15
ATOM 7407 C CA . SER A 1 21 ? -2.531 -19.629 -6.195 1.00 54.33 21 SER A CA 15
ATOM 7408 C C . SER A 1 21 ? -2.620 -19.315 -4.705 1.00 34.22 21 SER A C 15
ATOM 7409 O O . SER A 1 21 ? -3.662 -18.884 -4.211 1.00 52.21 21 SER A O 15
ATOM 7417 N N . SER A 1 22 ? -1.519 -19.536 -3.993 1.00 54.44 22 SER A N 15
ATOM 7418 C CA . SER A 1 22 ? -1.473 -19.281 -2.558 1.00 42.34 22 SER A CA 15
ATOM 7419 C C . SER A 1 22 ? -1.599 -17.788 -2.267 1.00 73.53 22 SER A C 15
ATOM 7420 O O . SER A 1 22 ? -1.920 -16.998 -3.154 1.00 0.11 22 SER A O 15
ATOM 7428 N N . GLU A 1 23 ? -1.345 -17.412 -1.018 1.00 2.00 23 GLU A N 15
ATOM 7429 C CA . GLU A 1 23 ? -1.431 -16.015 -0.609 1.00 51.13 23 GLU A CA 15
ATOM 7430 C C . GLU A 1 23 ? -0.087 -15.518 -0.084 1.00 15.31 23 GLU A C 15
ATOM 7431 O O . GLU A 1 23 ? 0.226 -14.330 -0.172 1.00 62.42 23 GLU A O 15
ATOM 7443 N N . LYS A 1 24 ? 0.703 -16.435 0.464 1.00 52.30 24 LYS A N 15
ATOM 7444 C CA . LYS A 1 24 ? 2.013 -16.092 1.004 1.00 62.23 24 LYS A CA 15
ATOM 7445 C C . LYS A 1 24 ? 2.798 -15.228 0.021 1.00 35.33 24 LYS A C 15
ATOM 7446 O O . LYS A 1 24 ? 3.563 -14.352 0.424 1.00 21.22 24 LYS A O 15
ATOM 7465 N N . TYR A 1 25 ? 2.601 -15.480 -1.268 1.00 51.21 25 TYR A N 15
ATOM 7466 C CA . TYR A 1 25 ? 3.291 -14.725 -2.308 1.00 34.42 25 TYR A CA 15
ATOM 7467 C C . TYR A 1 25 ? 2.293 -14.048 -3.242 1.00 71.34 25 TYR A C 15
ATOM 7468 O O . TYR A 1 25 ? 2.522 -13.949 -4.448 1.00 54.21 25 TYR A O 15
ATOM 7486 N N . LYS A 1 26 ? 1.184 -13.583 -2.677 1.00 3.03 26 LYS A N 15
ATOM 7487 C CA . LYS A 1 26 ? 0.150 -12.913 -3.456 1.00 42.22 26 LYS A CA 15
ATOM 7488 C C . LYS A 1 26 ? -0.251 -11.592 -2.807 1.00 22.34 26 LYS A C 15
ATOM 7489 O O . LYS A 1 26 ? -0.592 -10.630 -3.494 1.00 45.33 26 LYS A O 15
ATOM 7508 N N . ARG A 1 27 ? -0.207 -11.554 -1.479 1.00 4.31 27 ARG A N 15
ATOM 7509 C CA . ARG A 1 27 ? -0.565 -10.351 -0.737 1.00 51.11 27 ARG A CA 15
ATOM 7510 C C . ARG A 1 27 ? 0.654 -9.458 -0.528 1.00 1.43 27 ARG A C 15
ATOM 7511 O O . ARG A 1 27 ? 0.547 -8.232 -0.538 1.00 70.24 27 ARG A O 15
ATOM 7532 N N . ASN A 1 28 ? 1.812 -10.081 -0.337 1.00 23.12 28 ASN A N 15
ATOM 7533 C CA . ASN A 1 28 ? 3.052 -9.343 -0.124 1.00 13.43 28 ASN A CA 15
ATOM 7534 C C . ASN A 1 28 ? 3.914 -9.352 -1.383 1.00 13.24 28 ASN A C 15
ATOM 7535 O O . ASN A 1 28 ? 4.667 -8.412 -1.639 1.00 70.14 28 ASN A O 15
ATOM 7546 N N . CYS A 1 29 ? 3.797 -10.419 -2.165 1.00 22.50 29 CYS A N 15
ATOM 7547 C CA . CYS A 1 29 ? 4.565 -10.552 -3.397 1.00 74.44 29 CYS A CA 15
ATOM 7548 C C . CYS A 1 29 ? 3.662 -10.406 -4.619 1.00 33.22 29 CYS A C 15
ATOM 7549 O O . CYS A 1 29 ? 3.769 -11.170 -5.578 1.00 33.35 29 CYS A O 15
ATOM 7556 N N . ALA A 1 30 ? 2.773 -9.419 -4.576 1.00 30.10 30 ALA A N 15
ATOM 7557 C CA . ALA A 1 30 ? 1.853 -9.171 -5.679 1.00 42.22 30 ALA A CA 15
ATOM 7558 C C . ALA A 1 30 ? 2.608 -8.966 -6.988 1.00 64.31 30 ALA A C 15
ATOM 7559 O O . ALA A 1 30 ? 2.127 -9.339 -8.058 1.00 75.22 30 ALA A O 15
ATOM 7566 N N . ILE A 1 31 ? 3.793 -8.372 -6.896 1.00 1.24 31 ILE A N 15
ATOM 7567 C CA . ILE A 1 31 ? 4.614 -8.119 -8.073 1.00 2.41 31 ILE A CA 15
ATOM 7568 C C . ILE A 1 31 ? 5.054 -9.424 -8.728 1.00 15.32 31 ILE A C 15
ATOM 7569 O O . ILE A 1 31 ? 5.269 -9.483 -9.939 1.00 12.40 31 ILE A O 15
ATOM 7585 N N . THR A 1 32 ? 5.184 -10.471 -7.919 1.00 54.11 32 THR A N 15
ATOM 7586 C CA . THR A 1 32 ? 5.596 -11.776 -8.419 1.00 64.11 32 THR A CA 15
ATOM 7587 C C . THR A 1 32 ? 4.392 -12.607 -8.847 1.00 21.12 32 THR A C 15
ATOM 7588 O O . THR A 1 32 ? 4.471 -13.393 -9.791 1.00 60.15 32 THR A O 15
ATOM 7599 N N . CYS A 1 33 ? 3.277 -12.428 -8.147 1.00 20.35 33 CYS A N 15
ATOM 7600 C CA . CYS A 1 33 ? 2.055 -13.161 -8.454 1.00 32.44 33 CYS A CA 15
ATOM 7601 C C . CYS A 1 33 ? 1.360 -12.573 -9.678 1.00 44.52 33 CYS A C 15
ATOM 7602 O O . CYS A 1 33 ? 1.223 -13.235 -10.706 1.00 20.14 33 CYS A O 15
ATOM 7609 N N . GLY A 1 34 ? 0.924 -11.322 -9.560 1.00 44.13 34 GLY A N 15
ATOM 7610 C CA . GLY A 1 34 ? 0.250 -10.664 -10.664 1.00 71.32 34 GLY A CA 15
ATOM 7611 C C . GLY A 1 34 ? -1.101 -10.104 -10.267 1.00 12.31 34 GLY A C 15
ATOM 7612 O O . GLY A 1 34 ? -2.028 -10.068 -11.076 1.00 32.25 34 GLY A O 15
ATOM 7616 N N . ALA A 1 35 ? -1.214 -9.666 -9.017 1.00 51.32 35 ALA A N 15
ATOM 7617 C CA . ALA A 1 35 ? -2.462 -9.104 -8.514 1.00 44.03 35 ALA A CA 15
ATOM 7618 C C . ALA A 1 35 ? -2.417 -7.580 -8.516 1.00 53.30 35 ALA A C 15
ATOM 7619 O O . ALA A 1 35 ? -3.390 -6.921 -8.883 1.00 54.54 35 ALA A O 15
ATOM 7626 N N . CYS A 1 36 ? -1.283 -7.025 -8.103 1.00 2.13 36 CYS A N 15
ATOM 7627 C CA . CYS A 1 36 ? -1.112 -5.578 -8.055 1.00 45.12 36 CYS A CA 15
ATOM 7628 C C . CYS A 1 36 ? -0.657 -5.039 -9.409 1.00 24.35 36 CYS A C 15
ATOM 7629 O O . CYS A 1 36 ? -0.964 -3.904 -9.770 1.00 54.45 36 CYS A O 15
ATOM 7636 N N . ALA A 1 1 ? 4.053 0.152 -3.605 1.00 50.11 1 ALA A N 16
ATOM 7637 C CA . ALA A 1 1 ? 3.098 -0.089 -2.531 1.00 55.01 1 ALA A CA 16
ATOM 7638 C C . ALA A 1 1 ? 3.081 -1.561 -2.131 1.00 55.54 1 ALA A C 16
ATOM 7639 O O . ALA A 1 1 ? 3.105 -1.893 -0.946 1.00 13.10 1 ALA A O 16
ATOM 7646 N N . CYS A 1 2 ? 3.038 -2.439 -3.128 1.00 11.14 2 CYS A N 16
ATOM 7647 C CA . CYS A 1 2 ? 3.016 -3.876 -2.881 1.00 4.53 2 CYS A CA 16
ATOM 7648 C C . CYS A 1 2 ? 4.376 -4.499 -3.180 1.00 64.42 2 CYS A C 16
ATOM 7649 O O . CYS A 1 2 ? 4.461 -5.623 -3.675 1.00 61.54 2 CYS A O 16
ATOM 7656 N N . LYS A 1 3 ? 5.439 -3.762 -2.876 1.00 61.12 3 LYS A N 16
ATOM 7657 C CA . LYS A 1 3 ? 6.796 -4.242 -3.110 1.00 40.44 3 LYS A CA 16
ATOM 7658 C C . LYS A 1 3 ? 6.997 -5.626 -2.501 1.00 52.43 3 LYS A C 16
ATOM 7659 O O . LYS A 1 3 ? 6.635 -5.865 -1.349 1.00 64.41 3 LYS A O 16
ATOM 7678 N N . ASP A 1 4 ? 7.576 -6.532 -3.281 1.00 51.31 4 ASP A N 16
ATOM 7679 C CA . ASP A 1 4 ? 7.827 -7.891 -2.817 1.00 62.33 4 ASP A CA 16
ATOM 7680 C C . ASP A 1 4 ? 8.586 -7.882 -1.494 1.00 35.34 4 ASP A C 16
ATOM 7681 O O . ASP A 1 4 ? 9.769 -7.548 -1.447 1.00 3.55 4 ASP A O 16
ATOM 7690 N N . VAL A 1 5 ? 7.895 -8.252 -0.419 1.00 42.43 5 VAL A N 16
ATOM 7691 C CA . VAL A 1 5 ? 8.503 -8.286 0.905 1.00 21.24 5 VAL A CA 16
ATOM 7692 C C . VAL A 1 5 ? 9.373 -9.526 1.078 1.00 5.14 5 VAL A C 16
ATOM 7693 O O . VAL A 1 5 ? 10.559 -9.426 1.395 1.00 30.14 5 VAL A O 16
ATOM 7706 N N . PHE A 1 6 ? 8.777 -10.695 0.868 1.00 43.34 6 PHE A N 16
ATOM 7707 C CA . PHE A 1 6 ? 9.498 -11.955 1.001 1.00 70.54 6 PHE A CA 16
ATOM 7708 C C . PHE A 1 6 ? 10.733 -11.973 0.105 1.00 42.01 6 PHE A C 16
ATOM 7709 O O . PHE A 1 6 ? 10.850 -11.205 -0.850 1.00 55.12 6 PHE A O 16
ATOM 7726 N N . PRO A 1 7 ? 11.679 -12.870 0.420 1.00 62.21 7 PRO A N 16
ATOM 7727 C CA . PRO A 1 7 ? 12.923 -13.010 -0.343 1.00 71.32 7 PRO A CA 16
ATOM 7728 C C . PRO A 1 7 ? 12.689 -13.598 -1.731 1.00 33.35 7 PRO A C 16
ATOM 7729 O O . PRO A 1 7 ? 11.773 -14.396 -1.930 1.00 64.13 7 PRO A O 16
ATOM 7740 N N . ALA A 1 8 ? 13.522 -13.199 -2.686 1.00 21.23 8 ALA A N 16
ATOM 7741 C CA . ALA A 1 8 ? 13.407 -13.689 -4.054 1.00 12.12 8 ALA A CA 16
ATOM 7742 C C . ALA A 1 8 ? 13.440 -15.213 -4.096 1.00 1.11 8 ALA A C 16
ATOM 7743 O O . ALA A 1 8 ? 12.855 -15.832 -4.984 1.00 52.52 8 ALA A O 16
ATOM 7750 N N . ALA A 1 9 ? 14.129 -15.812 -3.130 1.00 61.02 9 ALA A N 16
ATOM 7751 C CA . ALA A 1 9 ? 14.237 -17.264 -3.057 1.00 3.22 9 ALA A CA 16
ATOM 7752 C C . ALA A 1 9 ? 12.900 -17.896 -2.686 1.00 50.12 9 ALA A C 16
ATOM 7753 O O . ALA A 1 9 ? 12.618 -19.037 -3.053 1.00 34.34 9 ALA A O 16
ATOM 7760 N N . THR A 1 10 ? 12.079 -17.147 -1.956 1.00 73.34 10 THR A N 16
ATOM 7761 C CA . THR A 1 10 ? 10.772 -17.635 -1.534 1.00 72.15 10 THR A CA 16
ATOM 7762 C C . THR A 1 10 ? 9.691 -17.250 -2.538 1.00 70.32 10 THR A C 16
ATOM 7763 O O . THR A 1 10 ? 8.646 -17.896 -2.619 1.00 32.40 10 THR A O 16
ATOM 7774 N N . CYS A 1 11 ? 9.949 -16.194 -3.303 1.00 31.53 11 CYS A N 16
ATOM 7775 C CA . CYS A 1 11 ? 8.998 -15.723 -4.302 1.00 43.04 11 CYS A CA 16
ATOM 7776 C C . CYS A 1 11 ? 9.228 -16.417 -5.642 1.00 22.33 11 CYS A C 16
ATOM 7777 O O . CYS A 1 11 ? 8.300 -16.966 -6.235 1.00 72.23 11 CYS A O 16
ATOM 7784 N N . ARG A 1 12 ? 10.471 -16.389 -6.111 1.00 2.40 12 ARG A N 16
ATOM 7785 C CA . ARG A 1 12 ? 10.823 -17.014 -7.380 1.00 43.10 12 ARG A CA 16
ATOM 7786 C C . ARG A 1 12 ? 10.305 -18.448 -7.442 1.00 11.30 12 ARG A C 16
ATOM 7787 O O . ARG A 1 12 ? 9.944 -18.943 -8.510 1.00 55.21 12 ARG A O 16
ATOM 7808 N N . HIS A 1 13 ? 10.272 -19.110 -6.290 1.00 13.12 13 HIS A N 16
ATOM 7809 C CA . HIS A 1 13 ? 9.797 -20.487 -6.213 1.00 25.11 13 HIS A CA 16
ATOM 7810 C C . HIS A 1 13 ? 8.330 -20.580 -6.620 1.00 40.11 13 HIS A C 16
ATOM 7811 O O . HIS A 1 13 ? 7.934 -21.491 -7.347 1.00 0.42 13 HIS A O 16
ATOM 7825 N N . ALA A 1 14 ? 7.528 -19.632 -6.146 1.00 43.10 14 ALA A N 16
ATOM 7826 C CA . ALA A 1 14 ? 6.106 -19.606 -6.462 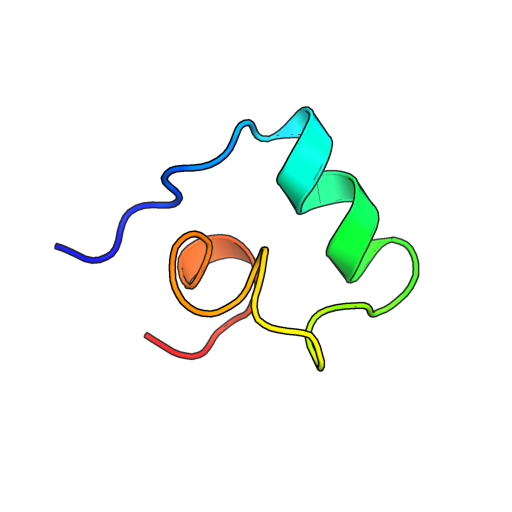1.00 35.33 14 ALA A CA 16
ATOM 7827 C C . ALA A 1 14 ? 5.863 -19.933 -7.931 1.00 64.43 14 ALA A C 16
ATOM 7828 O O . ALA A 1 14 ? 5.455 -21.044 -8.272 1.00 54.30 14 ALA A O 16
ATOM 7835 N N . LYS A 1 15 ? 6.117 -18.960 -8.799 1.00 4.30 15 LYS A N 16
ATOM 7836 C CA . LYS A 1 15 ? 5.928 -19.143 -10.233 1.00 32.40 15 LYS A CA 16
ATOM 7837 C C . LYS A 1 15 ? 6.438 -20.510 -10.679 1.00 30.04 15 LYS A C 16
ATOM 7838 O O . LYS A 1 15 ? 5.766 -21.221 -11.426 1.00 12.40 15 LYS A O 16
ATOM 7857 N N . SER A 1 16 ? 7.629 -20.872 -10.214 1.00 25.31 16 SER A N 16
ATOM 7858 C CA . SER A 1 16 ? 8.230 -22.153 -10.567 1.00 24.22 16 SER A CA 16
ATOM 7859 C C . SER A 1 16 ? 7.187 -23.266 -10.549 1.00 20.14 16 SER A C 16
ATOM 7860 O O . SER A 1 16 ? 7.106 -24.072 -11.476 1.00 13.02 16 SER A O 16
ATOM 7868 N N . VAL A 1 17 ? 6.390 -23.304 -9.486 1.00 31.15 17 VAL A N 16
ATOM 7869 C CA . VAL A 1 17 ? 5.350 -24.317 -9.345 1.00 43.33 17 VAL A CA 16
ATOM 7870 C C . VAL A 1 17 ? 3.964 -23.683 -9.331 1.00 51.33 17 VAL A C 16
ATOM 7871 O O . VAL A 1 17 ? 3.019 -24.243 -8.778 1.00 71.52 17 VAL A O 16
ATOM 7884 N N . GLY A 1 18 ? 3.850 -22.509 -9.945 1.00 13.40 18 GLY A N 16
ATOM 7885 C CA . GLY A 1 18 ? 2.575 -21.817 -9.992 1.00 33.10 18 GLY A CA 16
ATOM 7886 C C . GLY A 1 18 ? 1.907 -21.739 -8.633 1.00 43.43 18 GLY A C 16
ATOM 7887 O O . GLY A 1 18 ? 0.746 -22.115 -8.482 1.00 53.34 18 GLY A O 16
ATOM 7891 N N . ASN A 1 19 ? 2.644 -21.250 -7.641 1.00 42.21 19 ASN A N 16
ATOM 7892 C CA . ASN A 1 19 ? 2.117 -21.125 -6.287 1.00 70.40 19 ASN A CA 16
ATOM 7893 C C . ASN A 1 19 ? 1.407 -19.788 -6.100 1.00 73.15 19 ASN A C 16
ATOM 7894 O O . ASN A 1 19 ? 0.932 -19.471 -5.009 1.00 61.52 19 ASN A O 16
ATOM 7905 N N . CYS A 1 20 ? 1.337 -19.007 -7.173 1.00 52.11 20 CYS A N 16
ATOM 7906 C CA . CYS A 1 20 ? 0.685 -17.704 -7.129 1.00 53.35 20 CYS A CA 16
ATOM 7907 C C . CYS A 1 20 ? -0.715 -17.816 -6.533 1.00 54.21 20 CYS A C 16
ATOM 7908 O O . CYS A 1 20 ? -1.214 -16.877 -5.912 1.00 40.04 20 CYS A O 16
ATOM 7915 N N . SER A 1 21 ? -1.344 -18.971 -6.726 1.00 10.01 21 SER A N 16
ATOM 7916 C CA . SER A 1 21 ? -2.688 -19.205 -6.211 1.00 21.35 21 SER A CA 16
ATOM 7917 C C . SER A 1 21 ? -2.749 -18.937 -4.710 1.00 24.02 21 SER A C 16
ATOM 7918 O O . SER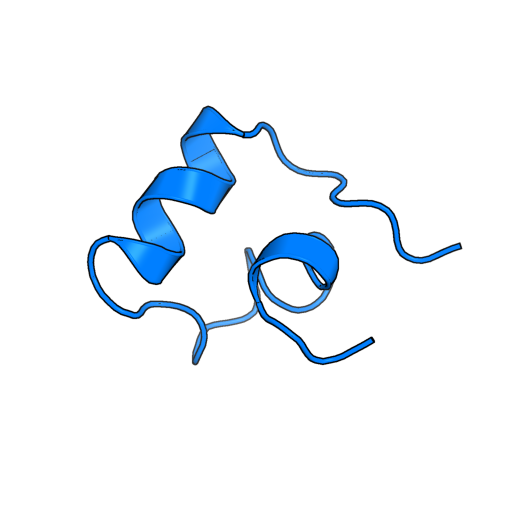 A 1 21 ? -3.758 -18.458 -4.194 1.00 74.10 21 SER A O 16
ATOM 7926 N N . SER A 1 22 ? -1.660 -19.250 -4.015 1.00 3.33 22 SER A N 16
ATOM 7927 C CA . SER A 1 22 ? -1.589 -19.047 -2.572 1.00 50.44 22 SER A CA 16
ATOM 7928 C C . SER A 1 22 ? -1.647 -17.561 -2.229 1.00 73.15 22 SER A C 16
ATOM 7929 O O . SER A 1 22 ? -1.925 -16.726 -3.089 1.00 40.22 22 SER A O 16
ATOM 7937 N N . GLU A 1 23 ? -1.383 -17.241 -0.967 1.00 12.15 23 GLU A N 16
ATOM 7938 C CA . GLU A 1 23 ? -1.406 -15.856 -0.509 1.00 74.53 23 GLU A CA 16
ATOM 7939 C C . GLU A 1 23 ? -0.043 -15.441 0.036 1.00 52.53 23 GLU A C 16
ATOM 7940 O O . GLU A 1 23 ? 0.329 -14.268 -0.018 1.00 73.01 23 GLU A O 16
ATOM 7952 N N . LYS A 1 24 ? 0.698 -16.410 0.561 1.00 0.03 24 LYS A N 16
ATOM 7953 C CA . LYS A 1 24 ? 2.021 -16.147 1.116 1.00 35.33 24 LYS A CA 16
ATOM 7954 C C . LYS A 1 24 ? 2.854 -15.301 0.159 1.00 12.34 24 LYS A C 16
ATOM 7955 O O . LYS A 1 24 ? 3.669 -14.483 0.588 1.00 54.04 24 LYS A O 16
ATOM 7974 N N . TYR A 1 25 ? 2.643 -15.501 -1.137 1.00 23.03 25 TYR A N 16
ATOM 7975 C CA . TYR A 1 25 ? 3.376 -14.756 -2.154 1.00 71.50 25 TYR A CA 16
ATOM 7976 C C . TYR A 1 25 ? 2.419 -13.999 -3.070 1.00 20.23 25 TYR A C 16
ATOM 7977 O O . TYR A 1 25 ? 2.662 -13.867 -4.269 1.00 71.35 25 TYR A O 16
ATOM 7995 N N . LYS A 1 26 ? 1.329 -13.502 -2.494 1.00 62.25 26 LYS A N 16
ATOM 7996 C CA . LYS A 1 26 ? 0.335 -12.756 -3.256 1.00 15.35 26 LYS A CA 16
ATOM 7997 C C . LYS A 1 26 ? -0.005 -11.440 -2.563 1.00 53.30 26 LYS A C 16
ATOM 7998 O O . LYS A 1 26 ? -0.298 -10.440 -3.219 1.00 12.00 26 LYS A O 16
ATOM 8017 N N . ARG A 1 27 ? 0.037 -11.447 -1.235 1.00 23.13 27 ARG A N 16
ATOM 8018 C CA . ARG A 1 27 ? -0.266 -10.254 -0.454 1.00 42.30 27 ARG A CA 16
ATOM 8019 C C . ARG A 1 27 ? 0.993 -9.426 -0.216 1.00 5.35 27 ARG A C 16
ATOM 8020 O O . ARG A 1 27 ? 0.943 -8.197 -0.184 1.00 44.13 27 ARG A O 16
ATOM 8041 N N . ASN A 1 28 ? 2.121 -10.108 -0.047 1.00 63.42 28 ASN A N 16
ATOM 8042 C CA . ASN A 1 28 ? 3.394 -9.436 0.190 1.00 74.03 28 ASN A CA 16
ATOM 8043 C C . ASN A 1 28 ? 4.259 -9.450 -1.067 1.00 33.31 28 ASN A C 16
ATOM 8044 O O . ASN A 1 28 ? 5.047 -8.534 -1.302 1.00 21.02 28 ASN A O 16
ATOM 8055 N N . CYS A 1 29 ? 4.105 -10.496 -1.872 1.00 64.12 29 CYS A N 16
ATOM 8056 C CA . CYS A 1 29 ? 4.871 -10.631 -3.105 1.00 63.23 29 CYS A CA 16
ATOM 8057 C C . CYS A 1 29 ? 3.991 -10.369 -4.324 1.00 2.31 29 CYS A C 16
ATOM 8058 O O . CYS A 1 29 ? 4.086 -11.067 -5.333 1.00 2.31 29 CYS A O 16
ATOM 8065 N N . ALA A 1 30 ? 3.135 -9.357 -4.222 1.00 23.12 30 ALA A N 16
ATOM 8066 C CA . ALA A 1 30 ? 2.240 -9.001 -5.315 1.00 40.44 30 ALA A CA 16
ATOM 8067 C C . ALA A 1 30 ? 3.016 -8.777 -6.609 1.00 53.50 30 ALA A C 16
ATOM 8068 O O . ALA A 1 30 ? 2.506 -9.029 -7.701 1.00 53.20 30 ALA A O 16
ATOM 8075 N N . ILE A 1 31 ? 4.250 -8.301 -6.479 1.00 34.13 31 ILE A N 16
ATOM 8076 C CA . ILE A 1 31 ? 5.095 -8.044 -7.638 1.00 11.31 31 ILE A CA 16
ATOM 8077 C C . ILE A 1 31 ? 5.459 -9.341 -8.352 1.00 34.10 31 ILE A C 16
ATOM 8078 O O . ILE A 1 31 ? 5.666 -9.358 -9.566 1.00 31.42 31 ILE A O 16
ATOM 8094 N N . THR A 1 32 ? 5.533 -10.428 -7.591 1.00 21.53 32 THR A N 16
ATOM 8095 C CA . THR A 1 32 ? 5.871 -11.731 -8.150 1.00 31.31 32 THR A CA 16
ATOM 8096 C C . THR A 1 32 ? 4.621 -12.474 -8.607 1.00 32.32 32 THR A C 16
ATOM 8097 O O . THR A 1 32 ? 4.668 -13.274 -9.542 1.00 24.22 32 THR A O 16
ATOM 8108 N N . CYS A 1 33 ? 3.502 -12.205 -7.942 1.00 60.02 33 CYS A N 16
ATOM 8109 C CA . CYS A 1 33 ? 2.238 -12.848 -8.280 1.00 12.21 33 CYS A CA 16
ATOM 8110 C C . CYS A 1 33 ? 1.550 -12.123 -9.433 1.00 62.25 33 CYS A C 16
ATOM 8111 O O . CYS A 1 33 ? 1.383 -12.679 -10.518 1.00 73.20 33 CYS A O 16
ATOM 8118 N N . GLY A 1 34 ? 1.154 -10.877 -9.191 1.00 21.35 34 GLY A N 16
ATOM 8119 C CA . GLY A 1 34 ? 0.490 -10.097 -10.218 1.00 14.44 34 GLY A CA 16
ATOM 8120 C C . GLY A 1 34 ? -0.832 -9.524 -9.746 1.00 52.31 34 GLY A C 16
ATOM 8121 O O . GLY A 1 34 ? -1.770 -9.383 -10.530 1.00 52.22 34 GLY A O 16
ATOM 8125 N N . ALA A 1 35 ? -0.908 -9.194 -8.461 1.00 3.11 35 ALA A N 16
ATOM 8126 C CA . ALA A 1 35 ? -2.124 -8.633 -7.886 1.00 72.03 35 ALA A CA 16
ATOM 8127 C C . ALA A 1 35 ? -1.902 -7.196 -7.426 1.00 31.41 35 ALA A C 16
ATOM 8128 O O . ALA A 1 35 ? -2.467 -6.761 -6.422 1.00 1.10 35 ALA A O 16
ATOM 8135 N N . CYS A 1 36 ? -1.076 -6.464 -8.165 1.00 63.11 36 CYS A N 16
ATOM 8136 C CA . CYS A 1 36 ? -0.777 -5.076 -7.833 1.00 34.44 36 CYS A CA 16
ATOM 8137 C C . CYS A 1 36 ? 0.085 -4.431 -8.913 1.00 63.34 36 CYS A C 16
ATOM 8138 O O . CYS A 1 36 ? 0.415 -5.063 -9.917 1.00 72.32 36 CYS A O 16
ATOM 8145 N N . ALA A 1 1 ? 2.325 0.745 -0.848 1.00 1.51 1 ALA A N 17
ATOM 8146 C CA . ALA A 1 1 ? 2.931 0.063 -1.984 1.00 45.55 1 ALA A CA 17
ATOM 8147 C C . ALA A 1 1 ? 2.770 -1.448 -1.867 1.00 62.44 1 ALA A C 17
ATOM 8148 O O . ALA A 1 1 ? 2.504 -1.973 -0.786 1.00 13.34 1 ALA A O 17
ATOM 8155 N N . CYS A 1 2 ? 2.933 -2.145 -2.988 1.00 13.55 2 CYS A N 17
ATOM 8156 C CA . CYS A 1 2 ? 2.804 -3.596 -3.012 1.00 20.55 2 CYS A CA 17
ATOM 8157 C C . CYS A 1 2 ? 4.098 -4.249 -3.488 1.00 25.42 2 CYS A C 17
ATOM 8158 O O . CYS A 1 2 ? 4.075 -5.258 -4.194 1.00 44.41 2 CYS A O 17
ATOM 8165 N N . LYS A 1 3 ? 5.227 -3.668 -3.096 1.00 11.31 3 LYS A N 17
ATOM 8166 C CA . LYS A 1 3 ? 6.532 -4.192 -3.480 1.00 61.01 3 LYS A CA 17
ATOM 8167 C C . LYS A 1 3 ? 6.770 -5.566 -2.861 1.00 42.32 3 LYS A C 17
ATOM 8168 O O . LYS A 1 3 ? 6.441 -5.799 -1.698 1.00 54.41 3 LYS A O 17
ATOM 8187 N N . ASP A 1 4 ? 7.345 -6.471 -3.645 1.00 44.11 4 ASP A N 17
ATOM 8188 C CA . ASP A 1 4 ? 7.630 -7.821 -3.173 1.00 41.00 4 ASP A CA 17
ATOM 8189 C C . ASP A 1 4 ? 8.399 -7.785 -1.856 1.00 35.23 4 ASP A C 17
ATOM 8190 O O . ASP A 1 4 ? 9.600 -7.516 -1.833 1.00 14.15 4 ASP A O 17
ATOM 8199 N N . VAL A 1 5 ? 7.697 -8.058 -0.760 1.00 3.53 5 VAL A N 17
ATOM 8200 C CA . VAL A 1 5 ? 8.313 -8.057 0.562 1.00 41.41 5 VAL A CA 17
ATOM 8201 C C . VAL A 1 5 ? 9.231 -9.260 0.741 1.00 21.52 5 VAL A C 17
ATOM 8202 O O . VAL A 1 5 ? 10.417 -9.112 1.038 1.00 33.01 5 VAL A O 17
ATOM 8215 N N . PHE A 1 6 ? 8.675 -10.454 0.559 1.00 44.34 6 PHE A N 17
ATOM 8216 C CA . PHE A 1 6 ? 9.444 -11.685 0.701 1.00 50.23 6 PHE A CA 17
ATOM 8217 C C . PHE A 1 6 ? 10.655 -11.680 -0.227 1.00 44.21 6 PHE A C 17
ATOM 8218 O O . PHE A 1 6 ? 10.714 -10.940 -1.209 1.00 51.52 6 PHE A O 17
ATOM 8235 N N . PRO A 1 7 ? 11.647 -12.525 0.091 1.00 71.33 7 PRO A N 17
ATOM 8236 C CA . PRO A 1 7 ? 12.876 -12.638 -0.701 1.00 15.11 7 PRO A CA 17
ATOM 8237 C C . PRO A 1 7 ? 12.631 -13.281 -2.062 1.00 4.02 7 PRO A C 17
ATOM 8238 O O . PRO A 1 7 ? 11.772 -14.150 -2.203 1.00 30.33 7 PRO A O 17
ATOM 8249 N N . ALA A 1 8 ? 13.393 -12.848 -3.061 1.00 3.10 8 ALA A N 17
ATOM 8250 C CA . ALA A 1 8 ? 13.261 -13.384 -4.410 1.00 50.41 8 ALA A CA 17
ATOM 8251 C C . ALA A 1 8 ? 13.371 -14.905 -4.410 1.00 51.51 8 ALA A C 17
ATOM 8252 O O . ALA A 1 8 ? 12.791 -15.578 -5.261 1.00 62.13 8 ALA A O 17
ATOM 8259 N N . ALA A 1 9 ? 14.119 -15.439 -3.451 1.00 21.14 9 ALA A N 17
ATOM 8260 C CA . ALA A 1 9 ? 14.304 -16.881 -3.340 1.00 13.34 9 ALA A CA 17
ATOM 8261 C C . ALA A 1 9 ? 13.014 -17.567 -2.904 1.00 31.51 9 ALA A C 17
ATOM 8262 O O . ALA A 1 9 ? 12.755 -18.715 -3.268 1.00 70.10 9 ALA A O 17
ATOM 8269 N N . THR A 1 10 ? 12.207 -16.858 -2.121 1.00 35.41 10 THR A N 17
ATOM 8270 C CA . THR A 1 10 ? 10.944 -17.400 -1.634 1.00 24.32 10 THR A CA 17
ATOM 8271 C C . THR A 1 10 ? 9.810 -17.115 -2.611 1.00 52.01 10 THR A C 17
ATOM 8272 O O . THR A 1 10 ? 8.801 -17.821 -2.631 1.00 23.21 10 THR A O 17
ATOM 8283 N N . CYS A 1 11 ? 9.981 -16.076 -3.422 1.00 33.03 11 CYS A N 17
ATOM 8284 C CA . CYS A 1 11 ? 8.971 -15.697 -4.403 1.00 2.22 11 CYS A CA 17
ATOM 8285 C C . CYS A 1 11 ? 9.193 -16.429 -5.723 1.00 23.42 11 CYS A C 17
ATOM 8286 O O . CYS A 1 11 ? 8.240 -16.772 -6.422 1.00 71.32 11 CYS A O 17
ATOM 8293 N N . ARG A 1 12 ? 10.458 -16.666 -6.056 1.00 52.25 12 ARG A N 17
ATOM 8294 C CA . ARG A 1 12 ? 10.806 -17.357 -7.292 1.00 55.54 12 ARG A CA 17
ATOM 8295 C C . ARG A 1 12 ? 10.235 -18.772 -7.303 1.00 44.21 12 ARG A C 17
ATOM 8296 O O . ARG A 1 12 ? 9.827 -19.280 -8.348 1.00 22.21 12 ARG A O 17
ATOM 8317 N N . HIS A 1 13 ? 10.211 -19.403 -6.134 1.00 31.43 13 HIS A N 17
ATOM 8318 C CA . HIS A 1 13 ? 9.691 -20.760 -6.008 1.00 72.33 13 HIS A CA 17
ATOM 8319 C C . HIS A 1 13 ? 8.243 -20.833 -6.483 1.00 73.12 13 HIS A C 17
ATOM 8320 O O . HIS A 1 13 ? 7.876 -21.720 -7.254 1.00 11.25 13 HIS A O 17
ATOM 8334 N N . ALA A 1 14 ? 7.424 -19.895 -6.017 1.00 65.14 14 ALA A N 17
ATOM 8335 C CA . ALA A 1 14 ? 6.017 -19.852 -6.395 1.00 64.54 14 ALA A CA 17
ATOM 8336 C C . ALA A 1 14 ? 5.840 -20.136 -7.883 1.00 52.22 14 ALA A C 17
ATOM 8337 O O . ALA A 1 14 ? 5.469 -21.242 -8.275 1.00 73.34 14 ALA A O 17
ATOM 8344 N N . LYS A 1 15 ? 6.106 -19.129 -8.708 1.00 64.03 15 LYS A N 17
ATOM 8345 C CA . LYS A 1 15 ? 5.977 -19.269 -10.154 1.00 31.01 15 LYS A CA 17
ATOM 8346 C C . LYS A 1 15 ? 6.537 -20.608 -10.623 1.00 41.12 15 LYS A C 17
ATOM 8347 O O . LYS A 1 15 ? 5.918 -21.303 -11.429 1.00 15.35 15 LYS A O 17
ATOM 8366 N N . SER A 1 16 ? 7.712 -20.964 -10.113 1.00 72.23 16 SER A N 17
ATOM 8367 C CA . SER A 1 16 ? 8.356 -22.219 -10.482 1.00 63.14 16 SER A CA 17
ATOM 8368 C C . SER A 1 16 ? 7.338 -23.353 -10.553 1.00 13.23 16 SER A C 17
ATOM 8369 O O . SER A 1 16 ? 7.328 -24.136 -11.502 1.00 54.05 16 SER A O 17
ATOM 8377 N N . VAL A 1 17 ? 6.481 -23.434 -9.539 1.00 61.04 17 VAL A N 17
ATOM 8378 C CA . VAL A 1 17 ? 5.457 -24.470 -9.485 1.00 61.51 17 VAL A CA 17
ATOM 8379 C C . VAL A 1 17 ? 4.059 -23.864 -9.519 1.00 51.22 17 VAL A C 17
ATOM 8380 O O . VAL A 1 17 ? 3.099 -24.463 -9.037 1.00 72.33 17 VAL A O 17
ATOM 8393 N N . GLY A 1 18 ? 3.952 -22.669 -10.093 1.00 74.23 18 GLY A N 17
ATOM 8394 C CA . GLY A 1 18 ? 2.667 -22.001 -10.180 1.00 55.33 18 GLY A CA 17
ATOM 8395 C C . GLY A 1 18 ? 1.931 -21.984 -8.855 1.00 72.11 18 GLY A C 17
ATOM 8396 O O . GLY A 1 18 ? 0.800 -22.460 -8.759 1.00 44.13 18 GLY A O 17
ATOM 8400 N N . ASN A 1 19 ? 2.574 -21.436 -7.830 1.00 4.15 19 ASN A N 17
ATOM 8401 C CA . ASN A 1 19 ? 1.974 -21.361 -6.502 1.00 64.53 19 ASN A CA 17
ATOM 8402 C C . ASN A 1 19 ? 1.279 -20.019 -6.294 1.00 64.40 19 ASN A C 17
ATOM 8403 O O . ASN A 1 19 ? 0.841 -19.700 -5.189 1.00 1.44 19 ASN A O 17
ATOM 8414 N N . CYS A 1 20 ? 1.182 -19.238 -7.364 1.00 54.41 20 CYS A N 17
ATOM 8415 C CA . CYS A 1 20 ? 0.540 -17.930 -7.300 1.00 61.04 20 CYS A CA 17
ATOM 8416 C C . CYS A 1 20 ? -0.845 -18.034 -6.669 1.00 12.11 20 CYS A C 17
ATOM 8417 O O . CYS A 1 20 ? -1.322 -17.092 -6.035 1.00 71.53 20 CYS A O 17
ATOM 8424 N N . SER A 1 21 ? -1.486 -19.185 -6.846 1.00 64.15 21 SER A N 17
ATOM 8425 C CA . SER A 1 21 ? -2.817 -19.412 -6.297 1.00 54.54 21 SER A CA 17
ATOM 8426 C C . SER A 1 21 ? -2.839 -19.143 -4.796 1.00 24.54 21 SER A C 17
ATOM 8427 O O . SER A 1 21 ? -3.835 -18.667 -4.253 1.00 54.21 21 SER A O 17
ATOM 8435 N N . SER A 1 22 ? -1.731 -19.454 -4.130 1.00 1.22 22 SER A N 17
ATOM 8436 C CA . SER A 1 22 ? -1.622 -19.251 -2.690 1.00 13.41 22 SER A CA 17
ATOM 8437 C C . SER A 1 22 ? -1.787 -17.776 -2.335 1.00 41.24 22 SER A C 17
ATOM 8438 O O . SER A 1 22 ? -2.188 -16.967 -3.172 1.00 24.13 22 SER A O 17
ATOM 8446 N N . GLU A 1 23 ? -1.474 -17.435 -1.089 1.00 54.31 23 GLU A N 17
ATOM 8447 C CA . GLU A 1 23 ? -1.589 -16.058 -0.623 1.00 45.33 23 GLU A CA 17
ATOM 8448 C C . GLU A 1 23 ? -0.244 -15.540 -0.122 1.00 4.31 23 GLU A C 17
ATOM 8449 O O . GLU A 1 23 ? 0.061 -14.353 -0.240 1.00 12.44 23 GLU A O 17
ATOM 8461 N N . LYS A 1 24 ? 0.558 -16.439 0.439 1.00 42.22 24 LYS A N 17
ATOM 8462 C CA . LYS A 1 24 ? 1.871 -16.075 0.958 1.00 22.43 24 LYS A CA 17
ATOM 8463 C C . LYS A 1 24 ? 2.629 -15.205 -0.039 1.00 1.11 24 LYS A C 17
ATOM 8464 O O . LYS A 1 24 ? 3.289 -14.238 0.343 1.00 63.24 24 LYS A O 17
ATOM 8483 N N . TYR A 1 25 ? 2.529 -15.553 -1.317 1.00 14.02 25 TYR A N 17
ATOM 8484 C CA . TYR A 1 25 ? 3.206 -14.804 -2.369 1.00 15.44 25 TYR A CA 17
ATOM 8485 C C . TYR A 1 25 ? 2.197 -14.116 -3.284 1.00 35.53 25 TYR A C 17
ATOM 8486 O O . TYR A 1 25 ? 2.319 -14.161 -4.508 1.00 3.21 25 TYR A O 17
ATOM 8504 N N . LYS A 1 26 ? 1.198 -13.480 -2.680 1.00 62.24 26 LYS A N 17
ATOM 8505 C CA . LYS A 1 26 ? 0.167 -12.781 -3.438 1.00 2.20 26 LYS A CA 17
ATOM 8506 C C . LYS A 1 26 ? -0.166 -11.439 -2.793 1.00 45.05 26 LYS A C 17
ATOM 8507 O O . LYS A 1 26 ? -0.470 -10.466 -3.484 1.00 62.54 26 LYS A O 17
ATOM 8526 N N . ARG A 1 27 ? -0.104 -11.393 -1.467 1.00 32.53 27 ARG A N 17
ATOM 8527 C CA . ARG A 1 27 ? -0.399 -10.171 -0.730 1.00 1.53 27 ARG A CA 17
ATOM 8528 C C . ARG A 1 27 ? 0.861 -9.329 -0.546 1.00 60.52 27 ARG A C 17
ATOM 8529 O O . ARG A 1 27 ? 0.818 -8.103 -0.630 1.00 51.12 27 ARG A O 17
ATOM 8550 N N . ASN A 1 28 ? 1.982 -9.999 -0.295 1.00 14.42 28 ASN A N 17
ATOM 8551 C CA . ASN A 1 28 ? 3.254 -9.313 -0.098 1.00 55.22 28 ASN A CA 17
ATOM 8552 C C . ASN A 1 28 ? 4.100 -9.362 -1.367 1.00 13.22 28 ASN A C 17
ATOM 8553 O O . ASN A 1 28 ? 4.855 -8.434 -1.659 1.00 22.14 28 ASN A O 17
ATOM 8564 N N . CYS A 1 29 ? 3.967 -10.450 -2.118 1.00 4.21 29 CYS A N 17
ATOM 8565 C CA . CYS A 1 29 ? 4.719 -10.621 -3.356 1.00 33.35 29 CYS A CA 17
ATOM 8566 C C . CYS A 1 29 ? 3.813 -10.441 -4.571 1.00 25.32 29 CYS A C 17
ATOM 8567 O O . CYS A 1 29 ? 3.931 -11.167 -5.558 1.00 14.03 29 CYS A O 17
ATOM 8574 N N . ALA A 1 30 ? 2.911 -9.469 -4.491 1.00 2.23 30 ALA A N 17
ATOM 8575 C CA . ALA A 1 30 ? 1.988 -9.192 -5.584 1.00 12.41 30 ALA A CA 17
ATOM 8576 C C . ALA A 1 30 ? 2.737 -8.974 -6.894 1.00 5.42 30 ALA A C 17
ATOM 8577 O O . ALA A 1 30 ? 2.232 -9.294 -7.970 1.00 33.02 30 ALA A O 17
ATOM 8584 N N . ILE A 1 31 ? 3.944 -8.427 -6.795 1.00 43.54 31 ILE A N 17
ATOM 8585 C CA . ILE A 1 31 ? 4.763 -8.166 -7.973 1.00 71.50 31 ILE A CA 17
ATOM 8586 C C . ILE A 1 31 ? 5.188 -9.468 -8.646 1.00 15.54 31 ILE A C 17
ATOM 8587 O O . ILE A 1 31 ? 5.404 -9.512 -9.857 1.00 42.11 31 ILE A O 17
ATOM 8603 N N . THR A 1 32 ? 5.303 -10.528 -7.852 1.00 4.54 32 THR A N 17
ATOM 8604 C CA . THR A 1 32 ? 5.701 -11.830 -8.369 1.00 62.54 32 THR A CA 17
ATOM 8605 C C . THR A 1 32 ? 4.488 -12.639 -8.815 1.00 40.44 32 THR A C 17
ATOM 8606 O O . THR A 1 32 ? 4.570 -13.437 -9.749 1.00 41.24 32 THR A O 17
ATOM 8617 N N . CYS A 1 33 ? 3.362 -12.427 -8.143 1.00 11.44 33 CYS A N 17
ATOM 8618 C CA . CYS A 1 33 ? 2.130 -13.135 -8.469 1.00 64.14 33 CYS A CA 17
ATOM 8619 C C . CYS A 1 33 ? 1.470 -12.535 -9.707 1.00 54.11 33 CYS A C 17
ATOM 8620 O O . CYS A 1 33 ? 1.170 -13.242 -10.668 1.00 54.11 33 CYS A O 17
ATOM 8627 N N . GLY A 1 34 ? 1.246 -11.224 -9.675 1.00 61.53 34 GLY A N 17
ATOM 8628 C CA . GLY A 1 34 ? 0.623 -10.551 -10.800 1.00 12.15 34 GLY A CA 17
ATOM 8629 C C . GLY A 1 34 ? -0.777 -10.065 -10.481 1.00 33.23 34 GLY A C 17
ATOM 8630 O O . GLY A 1 34 ? -1.648 -10.047 -11.350 1.00 32.41 34 GLY A O 17
ATOM 8634 N N . ALA A 1 35 ? -0.995 -9.672 -9.230 1.00 41.31 35 ALA A N 17
ATOM 8635 C CA . ALA A 1 35 ? -2.299 -9.183 -8.799 1.00 21.51 35 ALA A CA 17
ATOM 8636 C C . ALA A 1 35 ? -2.344 -7.659 -8.805 1.00 70.24 35 ALA A C 17
ATOM 8637 O O . ALA A 1 35 ? -3.310 -7.058 -9.276 1.00 72.55 35 ALA A O 17
ATOM 8644 N N . CYS A 1 36 ? -1.293 -7.039 -8.279 1.00 55.43 36 CYS A N 17
ATOM 8645 C CA . CYS A 1 36 ? -1.213 -5.584 -8.223 1.00 71.01 36 CYS A CA 17
ATOM 8646 C C . CYS A 1 36 ? -1.423 -4.974 -9.606 1.00 11.21 36 CYS A C 17
ATOM 8647 O O . CYS A 1 36 ? -1.261 -5.648 -10.623 1.00 53.13 36 CYS A O 17
ATOM 8654 N N . ALA A 1 1 ? 2.729 1.689 -3.305 1.00 34.44 1 ALA A N 18
ATOM 8655 C CA . ALA A 1 1 ? 3.837 0.778 -3.564 1.00 33.11 1 ALA A CA 18
ATOM 8656 C C . ALA A 1 1 ? 3.582 -0.589 -2.937 1.00 42.13 1 ALA A C 18
ATOM 8657 O O . ALA A 1 1 ? 3.323 -0.695 -1.738 1.00 64.01 1 ALA A O 18
ATOM 8664 N N . CYS A 1 2 ? 3.657 -1.633 -3.756 1.00 13.01 2 CYS A N 18
ATOM 8665 C CA . CYS A 1 2 ? 3.433 -2.994 -3.283 1.00 3.33 2 CYS A CA 18
ATOM 8666 C C . CYS A 1 2 ? 4.642 -3.877 -3.577 1.00 22.21 2 CYS A C 18
ATOM 8667 O O . CYS A 1 2 ? 4.498 -5.038 -3.962 1.00 45.33 2 CYS A O 18
ATOM 8674 N N . LYS A 1 3 ? 5.834 -3.320 -3.392 1.00 42.11 3 LYS A N 18
ATOM 8675 C CA . LYS A 1 3 ? 7.069 -4.056 -3.635 1.00 43.45 3 LYS A CA 18
ATOM 8676 C C . LYS A 1 3 ? 7.070 -5.382 -2.882 1.00 2.32 3 LYS A C 18
ATOM 8677 O O . LYS A 1 3 ? 6.688 -5.443 -1.713 1.00 41.41 3 LYS A O 18
ATOM 8696 N N . ASP A 1 4 ? 7.503 -6.441 -3.557 1.00 52.55 4 ASP A N 18
ATOM 8697 C CA . ASP A 1 4 ? 7.556 -7.765 -2.951 1.00 32.55 4 ASP A CA 18
ATOM 8698 C C . ASP A 1 4 ? 8.269 -7.718 -1.603 1.00 0.42 4 ASP A C 18
ATOM 8699 O O . ASP A 1 4 ? 9.420 -7.291 -1.513 1.00 23.14 4 ASP A O 18
ATOM 8708 N N . VAL A 1 5 ? 7.577 -8.157 -0.557 1.00 33.24 5 VAL A N 18
ATOM 8709 C CA . VAL A 1 5 ? 8.143 -8.165 0.787 1.00 45.33 5 VAL A CA 18
ATOM 8710 C C . VAL A 1 5 ? 9.051 -9.372 0.994 1.00 72.24 5 VAL A C 18
ATOM 8711 O O . VAL A 1 5 ? 10.185 -9.238 1.453 1.00 64.35 5 VAL A O 18
ATOM 8724 N N . PHE A 1 6 ? 8.544 -10.552 0.652 1.00 53.14 6 PHE A N 18
ATOM 8725 C CA . PHE A 1 6 ? 9.308 -11.785 0.800 1.00 3.21 6 PHE A CA 18
ATOM 8726 C C . PHE A 1 6 ? 10.567 -11.751 -0.061 1.00 62.25 6 PHE A C 18
ATOM 8727 O O . PHE A 1 6 ? 10.686 -10.965 -1.002 1.00 34.42 6 PHE A O 18
ATOM 8744 N N . PRO A 1 7 ? 11.531 -12.624 0.266 1.00 23.23 7 PRO A N 18
ATOM 8745 C CA . PRO A 1 7 ? 12.799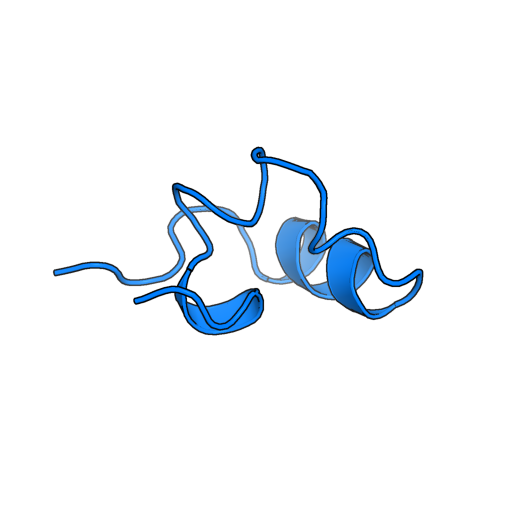 -12.715 -0.464 1.00 51.24 7 PRO A CA 18
ATOM 8746 C C . PRO A 1 7 ? 12.620 -13.288 -1.866 1.00 24.31 7 PRO A C 18
ATOM 8747 O O . PRO A 1 7 ? 11.769 -14.148 -2.091 1.00 52.32 7 PRO A O 18
ATOM 8758 N N . ALA A 1 8 ? 13.429 -12.807 -2.805 1.00 21.55 8 ALA A N 18
ATOM 8759 C CA . ALA A 1 8 ? 13.362 -13.275 -4.184 1.00 13.44 8 ALA A CA 18
ATOM 8760 C C . ALA A 1 8 ? 13.488 -14.793 -4.256 1.00 11.51 8 ALA A C 18
ATOM 8761 O O . ALA A 1 8 ? 12.966 -15.425 -5.173 1.00 72.22 8 ALA A O 18
ATOM 8768 N N . ALA A 1 9 ? 14.185 -15.371 -3.283 1.00 51.31 9 ALA A N 18
ATOM 8769 C CA . ALA A 1 9 ? 14.378 -16.815 -3.236 1.00 44.43 9 ALA A CA 18
ATOM 8770 C C . ALA A 1 9 ? 13.074 -17.533 -2.908 1.00 52.03 9 ALA A C 18
ATOM 8771 O O . ALA A 1 9 ? 12.859 -18.673 -3.322 1.00 22.14 9 ALA A O 18
ATOM 8778 N N . THR A 1 10 ? 12.204 -16.859 -2.162 1.00 21.43 10 THR A N 18
ATOM 8779 C CA . THR A 1 10 ? 10.921 -17.434 -1.777 1.00 24.05 10 THR A CA 18
ATOM 8780 C C . THR A 1 10 ? 9.851 -17.140 -2.822 1.00 23.52 10 THR A C 18
ATOM 8781 O O . THR A 1 10 ? 8.870 -17.874 -2.943 1.00 54.11 10 THR A O 18
ATOM 8792 N N . CYS A 1 11 ? 10.047 -16.064 -3.576 1.00 11.02 11 CYS A N 18
ATOM 8793 C CA . CYS A 1 11 ? 9.099 -15.673 -4.612 1.00 12.11 11 CYS A CA 18
ATOM 8794 C C . CYS A 1 11 ? 9.440 -16.341 -5.941 1.00 54.41 11 CYS A C 18
ATOM 8795 O O . CYS A 1 11 ? 8.551 -16.685 -6.720 1.00 52.45 11 CYS A O 18
ATOM 8802 N N . ARG A 1 12 ? 10.732 -16.521 -6.192 1.00 41.52 12 ARG A N 18
ATOM 8803 C CA . ARG A 1 12 ? 11.191 -17.146 -7.427 1.00 13.12 12 ARG A CA 18
ATOM 8804 C C . ARG A 1 12 ? 10.640 -18.563 -7.556 1.00 21.15 12 ARG A C 18
ATOM 8805 O O . ARG A 1 12 ? 10.331 -19.023 -8.655 1.00 53.23 12 ARG A O 18
ATOM 8826 N N . HIS A 1 13 ? 10.521 -19.251 -6.424 1.00 71.25 13 HIS A N 18
ATOM 8827 C CA . HIS A 1 13 ? 10.008 -20.616 -6.411 1.00 35.44 13 HIS A CA 18
ATOM 8828 C C . HIS A 1 13 ? 8.490 -20.628 -6.571 1.00 2.14 13 HIS A C 18
ATOM 8829 O O . HIS A 1 13 ? 7.948 -21.373 -7.387 1.00 2.35 13 HIS A O 18
ATOM 8843 N N . ALA A 1 14 ? 7.811 -19.798 -5.786 1.00 20.14 14 ALA A N 18
ATOM 8844 C CA . ALA A 1 14 ? 6.357 -19.712 -5.841 1.00 70.12 14 ALA A CA 18
ATOM 8845 C C . ALA A 1 14 ? 5.861 -19.722 -7.283 1.00 63.12 14 ALA A C 18
ATOM 8846 O O . ALA A 1 14 ? 4.823 -20.309 -7.590 1.00 41.30 14 ALA A O 18
ATOM 8853 N N . LYS A 1 15 ? 6.609 -19.068 -8.166 1.00 23.54 15 LYS A N 18
ATOM 8854 C CA . LYS A 1 15 ? 6.247 -19.002 -9.576 1.00 50.04 15 LYS A CA 18
ATOM 8855 C C . LYS A 1 15 ? 6.834 -20.181 -10.345 1.00 61.41 15 LYS A C 18
ATOM 8856 O O . LYS A 1 15 ? 6.204 -20.715 -11.258 1.00 41.33 15 LYS A O 18
ATOM 8875 N N . SER A 1 16 ? 8.043 -20.584 -9.969 1.00 25.34 16 SER A N 18
ATOM 8876 C CA . SER A 1 16 ? 8.716 -21.699 -10.624 1.00 63.54 16 SER A CA 18
ATOM 8877 C C . SER A 1 16 ? 7.740 -22.840 -10.895 1.00 33.02 16 SER A C 18
ATOM 8878 O O . SER A 1 16 ? 7.821 -23.512 -11.923 1.00 23.21 16 SER A O 18
ATOM 8886 N N . VAL A 1 17 ? 6.815 -23.053 -9.963 1.00 43.54 17 VAL A N 18
ATOM 8887 C CA . VAL A 1 17 ? 5.821 -24.110 -10.100 1.00 64.51 17 VAL A CA 18
ATOM 8888 C C . VAL A 1 17 ? 4.457 -23.539 -10.468 1.00 40.52 17 VAL A C 18
ATOM 8889 O O . VAL A 1 17 ? 3.716 -24.129 -11.253 1.00 32.04 17 VAL A O 18
ATOM 8902 N N . GLY A 1 18 ? 4.132 -22.383 -9.896 1.00 35.21 18 GLY A N 18
ATOM 8903 C CA . GLY A 1 18 ? 2.856 -21.750 -10.176 1.00 44.24 18 GLY A CA 18
ATOM 8904 C C . GLY A 1 18 ? 1.902 -21.822 -9.001 1.00 21.01 18 GLY A C 18
ATOM 8905 O O . GLY A 1 18 ? 0.808 -22.373 -9.114 1.00 50.13 18 GLY A O 18
ATOM 8909 N N . ASN A 1 19 ? 2.318 -21.265 -7.868 1.00 20.51 19 ASN A N 18
ATOM 8910 C CA . ASN A 1 19 ? 1.493 -21.271 -6.665 1.00 72.35 19 ASN A CA 18
ATOM 8911 C C . ASN A 1 19 ? 0.839 -19.910 -6.448 1.00 22.13 19 ASN A C 18
ATOM 8912 O O . ASN A 1 19 ? 0.527 -19.533 -5.318 1.00 13.31 19 ASN A O 18
ATOM 8923 N N . CYS A 1 20 ? 0.635 -19.177 -7.537 1.00 34.01 20 CYS A N 18
ATOM 8924 C CA . CYS A 1 20 ? 0.018 -17.858 -7.467 1.00 1.22 20 CYS A CA 18
ATOM 8925 C C . CYS A 1 20 ? -1.323 -17.922 -6.742 1.00 11.11 20 CYS A C 18
ATOM 8926 O O . CYS A 1 20 ? -1.753 -16.949 -6.123 1.00 54.53 20 CYS A O 18
ATOM 8933 N N . SER A 1 21 ? -1.979 -19.075 -6.823 1.00 23.41 21 SER A N 18
ATOM 8934 C CA . SER A 1 21 ? -3.273 -19.266 -6.178 1.00 25.21 21 SER A CA 18
ATOM 8935 C C . SER A 1 21 ? -3.169 -19.036 -4.673 1.00 64.23 21 SER A C 18
ATOM 8936 O O . SER A 1 21 ? -4.111 -18.561 -4.040 1.00 74.32 21 SER A O 18
ATOM 8944 N N . SER A 1 22 ? -2.015 -19.377 -4.107 1.00 73.02 22 SER A N 18
ATOM 8945 C CA . SER A 1 22 ? -1.788 -19.212 -2.676 1.00 42.13 22 SER A CA 18
ATOM 8946 C C . SER A 1 22 ? -1.869 -17.741 -2.280 1.00 3.04 22 SER A C 18
ATOM 8947 O O . SER A 1 22 ? -2.226 -16.888 -3.091 1.00 1.42 22 SER A O 18
ATOM 8955 N N . GLU A 1 23 ? -1.534 -17.454 -1.025 1.00 40.55 23 GLU A N 18
ATOM 8956 C CA . GLU A 1 23 ? -1.570 -16.086 -0.520 1.00 65.14 23 GLU A CA 18
ATOM 8957 C C . GLU A 1 23 ? -0.197 -15.660 -0.006 1.00 73.14 23 GLU A C 18
ATOM 8958 O O . GLU A 1 23 ? 0.168 -14.487 -0.077 1.00 44.41 23 GLU A O 18
ATOM 8970 N N . LYS A 1 24 ? 0.559 -16.622 0.512 1.00 75.21 24 LYS A N 18
ATOM 8971 C CA . LYS A 1 24 ? 1.891 -16.350 1.038 1.00 52.51 24 LYS A CA 18
ATOM 8972 C C . LYS A 1 24 ? 2.706 -15.521 0.051 1.00 44.33 24 LYS A C 18
ATOM 8973 O O . LYS A 1 24 ? 3.546 -14.713 0.449 1.00 64.33 24 LYS A O 18
ATOM 8992 N N . TYR A 1 25 ? 2.453 -15.725 -1.237 1.00 55.41 25 TYR A N 18
ATOM 8993 C CA . TYR A 1 25 ? 3.164 -14.997 -2.281 1.00 1.41 25 TYR A CA 18
ATOM 8994 C C . TYR A 1 25 ? 2.188 -14.269 -3.200 1.00 13.21 25 TYR A C 18
ATOM 8995 O O . TYR A 1 25 ? 2.411 -14.165 -4.406 1.00 71.33 25 TYR A O 18
ATOM 9013 N N . LYS A 1 26 ? 1.104 -13.765 -2.620 1.00 55.02 26 LYS A N 18
ATOM 9014 C CA . LYS A 1 26 ? 0.092 -13.044 -3.384 1.00 32.42 26 LYS A CA 18
ATOM 9015 C C . LYS A 1 26 ? -0.248 -11.715 -2.718 1.00 12.03 26 LYS A C 18
ATOM 9016 O O . LYS A 1 26 ? -0.547 -10.730 -3.393 1.00 74.22 26 LYS A O 18
ATOM 9035 N N . ARG A 1 27 ? -0.199 -11.694 -1.390 1.00 2.12 27 ARG A N 18
ATOM 9036 C CA . ARG A 1 27 ? -0.501 -10.485 -0.633 1.00 53.01 27 ARG A CA 18
ATOM 9037 C C . ARG A 1 27 ? 0.757 -9.650 -0.416 1.00 63.03 27 ARG A C 18
ATOM 9038 O O . ARG A 1 27 ? 0.705 -8.421 -0.411 1.00 43.03 27 ARG A O 18
ATOM 9059 N N . ASN A 1 28 ? 1.887 -10.327 -0.237 1.00 32.22 28 ASN A N 18
ATOM 9060 C CA . ASN A 1 28 ? 3.159 -9.648 -0.018 1.00 53.13 28 ASN A CA 18
ATOM 9061 C C . ASN A 1 28 ? 4.008 -9.662 -1.286 1.00 31.32 28 ASN A C 18
ATOM 9062 O O . ASN A 1 28 ? 4.790 -8.744 -1.533 1.00 1.12 28 ASN A O 18
ATOM 9073 N N . CYS A 1 29 ? 3.848 -10.711 -2.087 1.00 10.44 29 CYS A N 18
ATOM 9074 C CA . CYS A 1 29 ? 4.599 -10.846 -3.329 1.00 33.01 29 CYS A CA 18
ATOM 9075 C C . CYS A 1 29 ? 3.712 -10.551 -4.535 1.00 41.33 29 CYS A C 18
ATOM 9076 O O . CYS A 1 29 ? 3.735 -11.278 -5.528 1.00 14.32 29 CYS A O 18
ATOM 9083 N N . ALA A 1 30 ? 2.932 -9.479 -4.441 1.00 45.52 30 ALA A N 18
ATOM 9084 C CA . ALA A 1 30 ? 2.040 -9.085 -5.525 1.00 23.33 30 ALA A CA 18
ATOM 9085 C C . ALA A 1 30 ? 2.820 -8.816 -6.807 1.00 73.45 30 ALA A C 18
ATOM 9086 O O . ALA A 1 30 ? 2.309 -9.019 -7.909 1.00 72.43 30 ALA A O 18
ATOM 9093 N N . ILE A 1 31 ? 4.058 -8.358 -6.657 1.00 32.21 31 ILE A N 18
ATOM 9094 C CA . ILE A 1 31 ? 4.907 -8.062 -7.804 1.00 20.01 31 ILE A CA 18
ATOM 9095 C C . ILE A 1 31 ? 5.298 -9.338 -8.542 1.00 44.41 31 ILE A C 18
ATOM 9096 O O . ILE A 1 31 ? 5.520 -9.325 -9.754 1.00 13.14 31 ILE A O 18
ATOM 9112 N N . THR A 1 32 ? 5.381 -10.440 -7.804 1.00 74.52 32 THR A N 18
ATOM 9113 C CA . THR A 1 32 ? 5.744 -11.725 -8.388 1.00 24.40 32 THR A CA 18
ATOM 9114 C C . THR A 1 32 ? 4.511 -12.477 -8.875 1.00 52.34 32 THR A C 18
ATOM 9115 O O . THR A 1 32 ? 4.574 -13.229 -9.848 1.00 74.21 32 THR A O 18
ATOM 9126 N N . CYS A 1 33 ? 3.389 -12.268 -8.194 1.00 41.14 33 CYS A N 18
ATOM 9127 C CA . CYS A 1 33 ? 2.140 -12.925 -8.558 1.00 34.22 33 CYS A CA 18
ATOM 9128 C C . CYS A 1 33 ? 1.437 -12.173 -9.684 1.00 60.15 33 CYS A C 18
ATOM 9129 O O . CYS A 1 33 ? 1.267 -12.698 -10.784 1.00 34.31 33 CYS A O 18
ATOM 9136 N N . GLY A 1 34 ? 1.031 -10.939 -9.402 1.00 3.21 34 GLY A N 18
ATOM 9137 C CA . GLY A 1 34 ? 0.352 -10.134 -10.401 1.00 23.24 34 GLY A CA 18
ATOM 9138 C C . GLY A 1 34 ? -0.933 -9.525 -9.878 1.00 13.41 34 GLY A C 18
ATOM 9139 O O . GLY A 1 34 ? -1.911 -9.396 -10.614 1.00 33.33 34 GLY A O 18
ATOM 9143 N N . ALA A 1 35 ? -0.933 -9.149 -8.603 1.00 22.20 35 ALA A N 18
ATOM 9144 C CA . ALA A 1 35 ? -2.108 -8.550 -7.983 1.00 3.33 35 ALA A CA 18
ATOM 9145 C C . ALA A 1 35 ? -2.048 -7.027 -8.051 1.00 73.53 35 ALA A C 18
ATOM 9146 O O . ALA A 1 35 ? -2.755 -6.403 -8.843 1.00 71.43 35 ALA A O 18
ATOM 9153 N N . CYS A 1 36 ? -1.201 -6.435 -7.216 1.00 53.24 36 CYS A N 18
ATOM 9154 C CA . CYS A 1 36 ? -1.050 -4.985 -7.181 1.00 30.30 36 CYS A CA 18
ATOM 9155 C C . CYS A 1 36 ? -0.339 -4.482 -8.434 1.00 1.23 36 CYS A C 18
ATOM 9156 O O . CYS A 1 36 ? 0.669 -5.048 -8.856 1.00 44.34 36 CYS A O 18
ATOM 9163 N N . ALA A 1 1 ? 2.675 2.204 -5.513 1.00 23.15 1 ALA A N 19
ATOM 9164 C CA . ALA A 1 1 ? 4.064 2.134 -5.076 1.00 21.54 1 ALA A CA 19
ATOM 9165 C C . ALA A 1 1 ? 4.320 0.870 -4.261 1.00 10.12 1 ALA A C 19
ATOM 9166 O O . ALA A 1 1 ? 5.043 0.897 -3.264 1.00 52.43 1 ALA A O 19
ATOM 9173 N N . CYS A 1 2 ? 3.722 -0.236 -4.690 1.00 63.31 2 CYS A N 19
ATOM 9174 C CA . CYS A 1 2 ? 3.884 -1.510 -4.000 1.00 60.32 2 CYS A CA 19
ATOM 9175 C C . CYS A 1 2 ? 5.186 -2.191 -4.413 1.00 72.12 2 CYS A C 19
ATOM 9176 O O . CYS A 1 2 ? 5.775 -1.858 -5.441 1.00 42.44 2 CYS A O 19
ATOM 9183 N N . LYS A 1 3 ? 5.629 -3.148 -3.604 1.00 41.44 3 LYS A N 19
ATOM 9184 C CA . LYS A 1 3 ? 6.860 -3.878 -3.885 1.00 13.34 3 LYS A CA 19
ATOM 9185 C C . LYS A 1 3 ? 6.894 -5.199 -3.123 1.00 10.10 3 LYS A C 19
ATOM 9186 O O . LYS A 1 3 ? 6.552 -5.254 -1.942 1.00 22.15 3 LYS A O 19
ATOM 9205 N N . ASP A 1 4 ? 7.310 -6.260 -3.806 1.00 55.42 4 ASP A N 19
ATOM 9206 C CA . ASP A 1 4 ? 7.391 -7.580 -3.193 1.00 30.21 4 ASP A CA 19
ATOM 9207 C C . ASP A 1 4 ? 8.148 -7.519 -1.870 1.00 32.12 4 ASP A C 19
ATOM 9208 O O . ASP A 1 4 ? 9.288 -7.058 -1.815 1.00 61.44 4 ASP A O 19
ATOM 9217 N N . VAL A 1 5 ? 7.505 -7.986 -0.804 1.00 71.10 5 VAL A N 19
ATOM 9218 C CA . VAL A 1 5 ? 8.117 -7.985 0.519 1.00 10.33 5 VAL A CA 19
ATOM 9219 C C . VAL A 1 5 ? 9.065 -9.166 0.687 1.00 23.54 5 VAL A C 19
ATOM 9220 O O . VAL A 1 5 ? 10.224 -8.997 1.068 1.00 31.41 5 VAL A O 19
ATOM 9233 N N . PHE A 1 6 ? 8.566 -10.364 0.401 1.00 70.14 6 PHE A N 19
ATOM 9234 C CA . PHE A 1 6 ? 9.369 -11.576 0.520 1.00 14.33 6 PHE A CA 19
ATOM 9235 C C . PHE A 1 6 ? 10.546 -11.546 -0.450 1.00 21.21 6 PHE A C 19
ATOM 9236 O O . PHE A 1 6 ? 10.553 -10.808 -1.436 1.00 34.55 6 PHE A O 19
ATOM 9253 N N . PRO A 1 7 ? 11.568 -12.367 -0.165 1.00 34.32 7 PRO A N 19
ATOM 9254 C CA . PRO A 1 7 ? 12.770 -12.454 -0.999 1.00 72.41 7 PRO A CA 19
ATOM 9255 C C . PRO A 1 7 ? 12.493 -13.108 -2.349 1.00 32.14 7 PRO A C 19
ATOM 9256 O O . PRO A 1 7 ? 11.650 -13.998 -2.456 1.00 70.33 7 PRO A O 19
ATOM 9267 N N . ALA A 1 8 ? 13.208 -12.661 -3.376 1.00 12.44 8 ALA A N 19
ATOM 9268 C CA . ALA A 1 8 ? 13.040 -13.204 -4.718 1.00 23.34 8 ALA A CA 19
ATOM 9269 C C . ALA A 1 8 ? 13.191 -14.722 -4.718 1.00 44.31 8 ALA A C 19
ATOM 9270 O O . ALA A 1 8 ? 12.610 -15.412 -5.555 1.00 24.44 8 ALA A O 19
ATOM 9277 N N . ALA A 1 9 ? 13.976 -15.234 -3.775 1.00 53.14 9 ALA A N 19
ATOM 9278 C CA . ALA A 1 9 ? 14.202 -16.670 -3.667 1.00 12.23 9 ALA A CA 19
ATOM 9279 C C . ALA A 1 9 ? 12.941 -17.390 -3.200 1.00 64.21 9 ALA A C 19
ATOM 9280 O O . ALA A 1 9 ? 12.683 -18.529 -3.591 1.00 24.21 9 ALA A O 19
ATOM 9287 N N . THR A 1 10 ? 12.158 -16.720 -2.361 1.00 3.53 10 THR A N 19
ATOM 9288 C CA . THR A 1 10 ? 10.926 -17.296 -1.839 1.00 73.42 10 THR A CA 19
ATOM 9289 C C . THR A 1 10 ? 9.773 -17.107 -2.818 1.00 14.51 10 THR A C 19
ATOM 9290 O O . THR A 1 10 ? 8.807 -17.871 -2.812 1.00 65.32 10 THR A O 19
ATOM 9301 N N . CYS A 1 11 ? 9.879 -16.083 -3.659 1.00 14.15 11 CYS A N 19
ATOM 9302 C CA . CYS A 1 11 ? 8.845 -15.792 -4.644 1.00 73.03 11 CYS A CA 19
ATOM 9303 C C . CYS A 1 11 ? 9.101 -16.552 -5.942 1.00 64.23 11 CYS A C 19
ATOM 9304 O O . CYS A 1 11 ? 8.166 -16.947 -6.638 1.00 34.22 11 CYS A O 19
ATOM 9311 N N . ARG A 1 12 ? 10.376 -16.753 -6.262 1.00 33.34 12 ARG A N 19
ATOM 9312 C CA . ARG A 1 12 ? 10.756 -17.465 -7.476 1.00 30.02 12 ARG A CA 19
ATOM 9313 C C . ARG A 1 12 ? 10.418 -18.949 -7.365 1.00 11.13 12 ARG A C 19
ATOM 9314 O O . ARG A 1 12 ? 10.049 -19.588 -8.351 1.00 14.24 12 ARG A O 19
ATOM 9335 N N . HIS A 1 13 ? 10.547 -19.491 -6.158 1.00 64.41 13 HIS A N 19
ATOM 9336 C CA . HIS A 1 13 ? 10.256 -20.900 -5.918 1.00 34.20 13 HIS A CA 19
ATOM 9337 C C . HIS A 1 13 ? 8.750 -21.150 -5.912 1.00 5.24 13 HIS A C 19
ATOM 9338 O O . HIS A 1 13 ? 8.298 -22.277 -6.111 1.00 13.42 13 HIS A O 19
ATOM 9352 N N . ALA A 1 14 ? 7.981 -20.091 -5.681 1.00 31.24 14 ALA A N 19
ATOM 9353 C CA . ALA A 1 14 ? 6.527 -20.196 -5.649 1.00 44.44 14 ALA A CA 19
ATOM 9354 C C . ALA A 1 14 ? 5.932 -19.990 -7.038 1.00 64.44 14 ALA A C 19
ATOM 9355 O O . ALA A 1 14 ? 4.869 -20.525 -7.355 1.00 43.21 14 ALA A O 19
ATOM 9362 N N . LYS A 1 15 ? 6.624 -19.212 -7.864 1.00 70.52 15 LYS A N 19
ATOM 9363 C CA . LYS A 1 15 ? 6.165 -18.936 -9.220 1.00 70.33 15 LYS A CA 19
ATOM 9364 C C . LYS A 1 15 ? 6.693 -19.982 -10.197 1.00 33.41 15 LYS A C 19
ATOM 9365 O O . LYS A 1 15 ? 6.000 -20.373 -11.137 1.00 24.12 15 LYS A O 19
ATOM 9384 N N . SER A 1 16 ? 7.922 -20.433 -9.967 1.00 70.03 16 SER A N 19
ATOM 9385 C CA . SER A 1 16 ? 8.543 -21.432 -10.829 1.00 21.55 16 SER A CA 19
ATOM 9386 C C . SER A 1 16 ? 7.544 -22.523 -11.203 1.00 22.21 16 SER A C 19
ATOM 9387 O O . SER A 1 16 ? 7.551 -23.028 -12.326 1.00 35.34 16 SER A O 19
ATOM 9395 N N . VAL A 1 17 ? 6.686 -22.882 -10.253 1.00 71.14 17 VAL A N 19
ATOM 9396 C CA . VAL A 1 17 ? 5.679 -23.912 -10.482 1.00 45.10 17 VAL A CA 19
ATOM 9397 C C . VAL A 1 17 ? 4.320 -23.294 -10.788 1.00 11.54 17 VAL A C 19
ATOM 9398 O O . VAL A 1 17 ? 3.526 -23.855 -11.542 1.00 4.41 17 VAL A O 19
ATOM 9411 N N . GLY A 1 18 ? 4.058 -22.132 -10.196 1.00 54.10 18 GLY A N 19
ATOM 9412 C CA . GLY A 1 18 ? 2.793 -21.455 -10.418 1.00 30.54 18 GLY A CA 19
ATOM 9413 C C . GLY A 1 18 ? 1.862 -21.561 -9.226 1.00 24.13 18 GLY A C 19
ATOM 9414 O O . GLY A 1 18 ? 0.741 -22.052 -9.347 1.00 60.22 18 GLY A O 19
ATOM 9418 N N . ASN A 1 19 ? 2.329 -21.100 -8.070 1.00 21.32 19 ASN A N 19
ATOM 9419 C CA . ASN A 1 19 ? 1.531 -21.147 -6.850 1.00 21.50 19 ASN A CA 19
ATOM 9420 C C . ASN A 1 19 ? 0.849 -19.807 -6.594 1.00 75.23 19 ASN A C 19
ATOM 9421 O O . ASN A 1 19 ? 0.576 -19.445 -5.449 1.00 72.23 19 ASN A O 19
ATOM 9432 N N . CYS A 1 20 ? 0.575 -19.075 -7.669 1.00 15.45 20 CYS A N 19
ATOM 9433 C CA . CYS A 1 20 ? -0.076 -17.774 -7.562 1.00 73.44 20 CYS A CA 19
ATOM 9434 C C . CYS A 1 20 ? -1.356 -17.872 -6.736 1.00 63.35 20 CYS A C 19
ATOM 9435 O O . CYS A 1 20 ? -1.759 -16.912 -6.081 1.00 2.40 20 CYS A O 19
ATOM 9442 N N . SER A 1 21 ? -1.989 -19.040 -6.773 1.00 73.24 21 SER A N 19
ATOM 9443 C CA . SER A 1 21 ? -3.225 -19.263 -6.032 1.00 22.44 21 SER A CA 19
ATOM 9444 C C . SER A 1 21 ? -3.000 -19.080 -4.534 1.00 1.32 21 SER A C 19
ATOM 9445 O O . SER A 1 21 ? -3.891 -18.633 -3.811 1.00 61.33 21 SER A O 19
ATOM 9453 N N . SER A 1 22 ? -1.802 -19.428 -4.075 1.00 10.43 22 SER A N 19
ATOM 9454 C CA . SER A 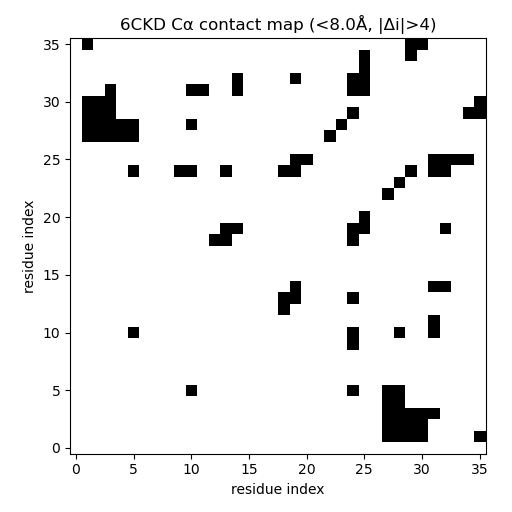1 22 ? -1.460 -19.305 -2.663 1.00 24.45 22 SER A CA 19
ATOM 9455 C C . SER A 1 22 ? -1.619 -17.864 -2.188 1.00 32.34 22 SER A C 19
ATOM 9456 O O . SER A 1 22 ? -2.022 -16.989 -2.953 1.00 0.01 22 SER A O 19
ATOM 9464 N N . GLU A 1 23 ? -1.300 -17.627 -0.919 1.00 72.11 23 GLU A N 19
ATOM 9465 C CA . GLU A 1 23 ? -1.409 -16.293 -0.341 1.00 41.45 23 GLU A CA 19
ATOM 9466 C C . GLU A 1 23 ? -0.047 -15.791 0.129 1.00 1.23 23 GLU A C 19
ATOM 9467 O O . GLU A 1 23 ? 0.250 -14.598 0.051 1.00 72.54 23 GLU A O 19
ATOM 9479 N N . LYS A 1 24 ? 0.778 -16.710 0.620 1.00 42.43 24 LYS A N 19
ATOM 9480 C CA . LYS A 1 24 ? 2.109 -16.363 1.103 1.00 25.12 24 LYS A CA 19
ATOM 9481 C C . LYS A 1 24 ? 2.862 -15.526 0.073 1.00 33.44 24 LYS A C 19
ATOM 9482 O O . LYS A 1 24 ? 3.681 -14.679 0.427 1.00 5.43 24 LYS A O 19
ATOM 9501 N N . TYR A 1 25 ? 2.577 -15.769 -1.201 1.00 52.01 25 TYR A N 19
ATOM 9502 C CA . TYR A 1 25 ? 3.227 -15.038 -2.282 1.00 63.22 25 TYR A CA 19
ATOM 9503 C C . TYR A 1 25 ? 2.196 -14.365 -3.183 1.00 31.14 25 TYR A C 19
ATOM 9504 O O . TYR A 1 25 ? 2.377 -14.277 -4.397 1.00 71.23 25 TYR A O 19
ATOM 9522 N N . LYS A 1 26 ? 1.112 -13.890 -2.578 1.00 25.04 26 LYS A N 19
ATOM 9523 C CA . LYS A 1 26 ? 0.051 -13.222 -3.321 1.00 71.34 26 LYS A CA 19
ATOM 9524 C C . LYS A 1 26 ? -0.308 -11.887 -2.677 1.00 70.11 26 LYS A C 19
ATOM 9525 O O . LYS A 1 26 ? -0.661 -10.930 -3.366 1.00 44.31 26 LYS A O 19
ATOM 9544 N N . ARG A 1 27 ? -0.215 -11.830 -1.353 1.00 25.34 27 ARG A N 19
ATOM 9545 C CA . ARG A 1 27 ? -0.529 -10.612 -0.616 1.00 72.11 27 ARG A CA 19
ATOM 9546 C C . ARG A 1 27 ? 0.709 -9.733 -0.465 1.00 53.24 27 ARG A C 19
ATOM 9547 O O . ARG A 1 27 ? 0.617 -8.506 -0.487 1.00 21.23 27 ARG A O 19
ATOM 9568 N N . ASN A 1 28 ? 1.865 -10.369 -0.313 1.00 24.44 28 ASN A N 19
ATOM 9569 C CA . ASN A 1 28 ? 3.122 -9.645 -0.157 1.00 73.21 28 ASN A CA 19
ATOM 9570 C C . ASN A 1 28 ? 3.931 -9.676 -1.450 1.00 51.21 28 ASN A C 19
ATOM 9571 O O . ASN A 1 28 ? 4.743 -8.787 -1.709 1.00 11.15 28 ASN A O 19
ATOM 9582 N N . CYS A 1 29 ? 3.703 -10.704 -2.260 1.00 22.52 29 CYS A N 19
ATOM 9583 C CA . CYS A 1 29 ? 4.410 -10.852 -3.526 1.00 72.34 29 CYS A CA 19
ATOM 9584 C C . CYS A 1 29 ? 3.473 -10.600 -4.704 1.00 43.15 29 CYS A C 19
ATOM 9585 O O . CYS A 1 29 ? 3.420 -11.388 -5.648 1.00 43.33 29 CYS A O 19
ATOM 9592 N N . ALA A 1 30 ? 2.736 -9.496 -4.641 1.00 45.34 30 ALA A N 19
ATOM 9593 C CA . ALA A 1 30 ? 1.804 -9.138 -5.703 1.00 0.20 30 ALA A CA 19
ATOM 9594 C C . ALA A 1 30 ? 2.540 -8.862 -7.010 1.00 33.11 30 ALA A C 19
ATOM 9595 O O . ALA A 1 30 ? 2.029 -9.150 -8.093 1.00 24.41 30 ALA A O 19
ATOM 9602 N N . ILE A 1 31 ? 3.740 -8.302 -6.901 1.00 73.22 31 ILE A N 19
ATOM 9603 C CA . ILE A 1 31 ? 4.545 -7.988 -8.075 1.00 72.20 31 ILE A CA 19
ATOM 9604 C C . ILE A 1 31 ? 5.019 -9.259 -8.772 1.00 40.22 31 ILE A C 19
ATOM 9605 O O . ILE A 1 31 ? 5.220 -9.276 -9.987 1.00 60.21 31 ILE A O 19
ATOM 9621 N N . THR A 1 32 ? 5.195 -10.323 -7.995 1.00 72.34 32 THR A N 19
ATOM 9622 C CA . THR A 1 32 ? 5.645 -11.599 -8.538 1.00 35.25 32 THR A CA 19
ATOM 9623 C C . THR A 1 32 ? 4.463 -12.460 -8.970 1.00 1.02 32 THR A C 19
ATOM 9624 O O . THR A 1 32 ? 4.557 -13.225 -9.930 1.00 65.00 32 THR A O 19
ATOM 9635 N N . CYS A 1 33 ? 3.350 -12.330 -8.256 1.00 30.33 33 CYS A N 19
ATOM 9636 C CA . CYS A 1 33 ? 2.149 -13.096 -8.565 1.00 73.12 33 CYS A CA 19
ATOM 9637 C C . CYS A 1 33 ? 1.374 -12.453 -9.712 1.00 64.44 33 CYS A C 19
ATOM 9638 O O . CYS A 1 33 ? 1.210 -13.050 -10.776 1.00 23.13 33 CYS A O 19
ATOM 9645 N N . GLY A 1 34 ? 0.900 -11.232 -9.488 1.00 45.51 34 GLY A N 19
ATOM 9646 C CA . GLY A 1 34 ? 0.149 -10.528 -10.511 1.00 45.32 34 GLY A CA 19
ATOM 9647 C C . GLY A 1 34 ? -1.132 -9.920 -9.975 1.00 64.12 34 GLY A C 19
ATOM 9648 O O . GLY A 1 34 ? -2.151 -9.898 -10.664 1.00 34.14 34 GLY A O 19
ATOM 9652 N N . ALA A 1 35 ? -1.080 -9.427 -8.742 1.00 52.12 35 ALA A N 19
ATOM 9653 C CA . ALA A 1 35 ? -2.245 -8.816 -8.115 1.00 33.14 35 ALA A CA 19
ATOM 9654 C C . ALA A 1 35 ? -2.120 -7.297 -8.087 1.00 15.53 35 ALA A C 19
ATOM 9655 O O . ALA A 1 35 ? -3.108 -6.579 -8.249 1.00 31.14 35 ALA A O 19
ATOM 9662 N N . CYS A 1 36 ? -0.901 -6.811 -7.880 1.00 22.53 36 CYS A N 19
ATOM 9663 C CA . CYS A 1 36 ? -0.646 -5.377 -7.829 1.00 53.12 36 CYS A CA 19
ATOM 9664 C C . CYS A 1 36 ? -0.208 -4.854 -9.194 1.00 52.22 36 CYS A C 19
ATOM 9665 O O . CYS A 1 36 ? -0.279 -3.654 -9.462 1.00 30.23 36 CYS A O 19
ATOM 9672 N N . ALA A 1 1 ? 3.989 0.198 -3.488 1.00 43.42 1 ALA A N 20
ATOM 9673 C CA . ALA A 1 1 ? 3.058 -0.016 -2.388 1.00 15.21 1 ALA A CA 20
ATOM 9674 C C . ALA A 1 1 ? 3.012 -1.486 -1.985 1.00 4.20 1 ALA A C 20
ATOM 9675 O O . ALA A 1 1 ? 3.005 -1.815 -0.798 1.00 73.14 1 ALA A O 20
ATOM 9682 N N . CYS A 1 2 ? 2.982 -2.366 -2.980 1.00 32.44 2 CYS A N 20
ATOM 9683 C CA . CYS A 1 2 ? 2.936 -3.802 -2.730 1.00 1.05 2 CYS A CA 20
ATOM 9684 C C . CYS A 1 2 ? 4.262 -4.461 -3.100 1.00 34.11 2 CYS A C 20
ATOM 9685 O O . CYS A 1 2 ? 4.289 -5.571 -3.632 1.00 31.34 2 CYS A O 20
ATOM 9692 N N . LYS A 1 3 ? 5.360 -3.769 -2.815 1.00 72.51 3 LYS A N 20
ATOM 9693 C CA . LYS A 1 3 ? 6.690 -4.286 -3.116 1.00 34.31 3 LYS A CA 20
ATOM 9694 C C . LYS A 1 3 ? 6.885 -5.672 -2.510 1.00 34.42 3 LYS A C 20
ATOM 9695 O O . LYS A 1 3 ? 6.540 -5.908 -1.352 1.00 12.14 3 LYS A O 20
ATOM 9714 N N . ASP A 1 4 ? 7.440 -6.585 -3.299 1.00 21.21 4 ASP A N 20
ATOM 9715 C CA . ASP A 1 4 ? 7.683 -7.948 -2.839 1.00 4.51 4 ASP A CA 20
ATOM 9716 C C . ASP A 1 4 ? 8.440 -7.947 -1.514 1.00 51.22 4 ASP A C 20
ATOM 9717 O O . ASP A 1 4 ? 9.644 -7.692 -1.475 1.00 33.02 4 ASP A O 20
ATOM 9726 N N . VAL A 1 5 ? 7.725 -8.233 -0.430 1.00 44.43 5 VAL A N 20
ATOM 9727 C CA . VAL A 1 5 ? 8.329 -8.265 0.897 1.00 71.04 5 VAL A CA 20
ATOM 9728 C C . VAL A 1 5 ? 9.229 -9.484 1.061 1.00 22.32 5 VAL A C 20
ATOM 9729 O O . VAL A 1 5 ? 10.416 -9.357 1.363 1.00 31.03 5 VAL A O 20
ATOM 9742 N N . PHE A 1 6 ? 8.657 -10.667 0.860 1.00 1.21 6 PHE A N 20
ATOM 9743 C CA . PHE A 1 6 ? 9.408 -11.911 0.987 1.00 53.44 6 PHE A CA 20
ATOM 9744 C C . PHE A 1 6 ? 10.649 -11.889 0.100 1.00 62.32 6 PHE A C 20
ATOM 9745 O O . PHE A 1 6 ? 10.755 -11.107 -0.845 1.00 1.43 6 PHE A O 20
ATOM 9762 N N . PRO A 1 7 ? 11.613 -12.769 0.410 1.00 33.33 7 PRO A N 20
ATOM 9763 C CA . PRO A 1 7 ? 12.865 -12.872 -0.345 1.00 55.15 7 PRO A CA 20
ATOM 9764 C C . PRO A 1 7 ? 12.653 -13.447 -1.742 1.00 23.22 7 PRO A C 20
ATOM 9765 O O . PRO A 1 7 ? 11.786 -14.295 -1.949 1.00 54.33 7 PRO A O 20
ATOM 9776 N N . ALA A 1 8 ? 13.452 -12.981 -2.696 1.00 24.11 8 ALA A N 20
ATOM 9777 C CA . ALA A 1 8 ? 13.354 -13.451 -4.072 1.00 61.50 8 ALA A CA 20
ATOM 9778 C C . ALA A 1 8 ? 13.437 -14.973 -4.139 1.00 54.34 8 ALA A C 20
ATOM 9779 O O . ALA A 1 8 ? 12.875 -15.595 -5.041 1.00 3.23 8 ALA A O 20
ATOM 9786 N N . ALA A 1 9 ? 14.140 -15.566 -3.181 1.00 4.55 9 ALA A N 20
ATOM 9787 C CA . ALA A 1 9 ? 14.295 -17.014 -3.131 1.00 30.12 9 ALA A CA 20
ATOM 9788 C C . ALA A 1 9 ? 12.978 -17.695 -2.774 1.00 10.23 9 ALA A C 20
ATOM 9789 O O . ALA A 1 9 ? 12.707 -18.815 -3.209 1.00 3.41 9 ALA A O 20
ATOM 9796 N N . THR A 1 10 ? 12.161 -17.012 -1.978 1.00 12.03 10 THR A N 20
ATOM 9797 C CA . THR A 1 10 ? 10.873 -17.551 -1.561 1.00 31.55 10 THR A CA 20
ATOM 9798 C C . THR A 1 10 ? 9.780 -17.206 -2.566 1.00 3.02 10 THR A C 20
ATOM 9799 O O . THR A 1 10 ? 8.764 -17.896 -2.655 1.00 41.43 10 THR A O 20
ATOM 9810 N N . CYS A 1 11 ? 9.996 -16.135 -3.322 1.00 13.42 11 CYS A N 20
ATOM 9811 C CA . CYS A 1 11 ? 9.029 -15.697 -4.322 1.00 5.01 11 CYS A CA 20
ATOM 9812 C C . CYS A 1 11 ? 9.292 -16.373 -5.664 1.00 61.14 11 CYS A C 20
ATOM 9813 O O . CYS A 1 11 ? 8.364 -16.648 -6.425 1.00 33.02 11 CYS A O 20
ATOM 9820 N N . ARG A 1 12 ? 10.563 -16.638 -5.948 1.00 61.35 12 ARG A N 20
ATOM 9821 C CA . ARG A 1 12 ? 10.948 -17.281 -7.199 1.00 24.20 12 ARG A CA 20
ATOM 9822 C C . ARG A 1 12 ? 10.359 -18.685 -7.293 1.00 34.43 12 ARG A C 20
ATOM 9823 O O . ARG A 1 12 ? 9.996 -19.147 -8.375 1.00 52.12 12 ARG A O 20
ATOM 9844 N N . HIS A 1 13 ? 10.266 -19.360 -6.151 1.00 62.32 13 HIS A N 20
ATOM 9845 C CA . HIS A 1 13 ? 9.720 -20.712 -6.104 1.00 64.14 13 HIS A CA 20
ATOM 9846 C C . HIS A 1 13 ? 8.281 -20.735 -6.610 1.00 42.23 13 HIS A C 20
ATOM 9847 O O . HIS A 1 13 ? 7.897 -21.616 -7.379 1.00 2.30 13 HIS A O 20
ATOM 9861 N N . ALA A 1 14 ? 7.490 -19.761 -6.173 1.00 11.31 14 ALA A N 20
ATOM 9862 C CA . ALA A 1 14 ? 6.094 -19.668 -6.582 1.00 61.54 14 ALA A CA 20
ATOM 9863 C C . ALA A 1 14 ? 5.939 -19.958 -8.071 1.00 75.14 14 ALA A C 20
ATOM 9864 O O . ALA A 1 14 ? 5.510 -21.044 -8.462 1.00 71.30 14 ALA A O 20
ATOM 9871 N N . LYS A 1 15 ? 6.289 -18.980 -8.899 1.00 54.35 15 LYS A N 20
ATOM 9872 C CA . LYS A 1 15 ? 6.189 -19.129 -10.346 1.00 52.14 15 LYS A CA 20
ATOM 9873 C C . LYS A 1 15 ? 6.687 -20.501 -10.788 1.00 31.54 15 LYS A C 20
ATOM 9874 O O . LYS A 1 15 ? 6.053 -21.169 -11.605 1.00 44.34 15 LYS A O 20
ATOM 9893 N N . SER A 1 16 ? 7.824 -20.917 -10.240 1.00 22.52 16 SER A N 20
ATOM 9894 C CA . SER A 1 16 ? 8.408 -22.210 -10.579 1.00 2.11 16 SER A CA 20
ATOM 9895 C C . SER A 1 16 ? 7.329 -23.283 -10.685 1.00 14.24 16 SER A C 20
ATOM 9896 O O . SER A 1 16 ? 7.369 -24.135 -11.572 1.00 31.20 16 SER A O 20
ATOM 9904 N N . VAL A 1 17 ? 6.363 -23.234 -9.772 1.00 23.10 17 VAL A N 20
ATOM 9905 C CA . VAL A 1 17 ? 5.271 -24.200 -9.762 1.00 24.33 17 VAL A CA 20
ATOM 9906 C C . VAL A 1 17 ? 3.918 -23.500 -9.783 1.00 14.32 17 VAL A C 20
ATOM 9907 O O . VAL A 1 17 ? 2.912 -24.056 -9.342 1.00 43.45 17 VAL A O 20
ATOM 9920 N N . GLY A 1 18 ? 3.899 -22.274 -10.299 1.00 22.32 18 GLY A N 20
ATOM 9921 C CA . GLY A 1 18 ? 2.663 -21.517 -10.368 1.00 61.23 18 GLY A CA 20
ATOM 9922 C C . GLY A 1 18 ? 1.893 -21.544 -9.063 1.00 54.02 18 GLY A C 20
ATOM 9923 O O . GLY A 1 18 ? 0.736 -21.961 -9.026 1.00 53.33 18 GLY A O 20
ATOM 9927 N N . ASN A 1 19 ? 2.536 -21.100 -7.989 1.00 2.44 19 ASN A N 20
ATOM 9928 C CA . ASN A 1 19 ? 1.904 -21.077 -6.674 1.00 43.54 19 ASN A CA 20
ATOM 9929 C C . ASN A 1 19 ? 1.196 -19.747 -6.435 1.00 10.34 19 ASN A C 20
ATOM 9930 O O . ASN A 1 19 ? 0.798 -19.436 -5.311 1.00 71.34 19 ASN A O 20
ATOM 9941 N N . CYS A 1 20 ? 1.041 -18.965 -7.498 1.00 3.11 20 CYS A N 20
ATOM 9942 C CA . CYS A 1 20 ? 0.381 -17.668 -7.405 1.00 21.51 20 CYS A CA 20
ATOM 9943 C C . CYS A 1 20 ? -0.988 -17.801 -6.743 1.00 64.33 20 CYS A C 20
ATOM 9944 O O . CYS A 1 20 ? -1.470 -16.870 -6.099 1.00 31.10 20 CYS A O 20
ATOM 9951 N N . SER A 1 21 ? -1.608 -18.966 -6.907 1.00 44.44 21 SER A N 20
ATOM 9952 C CA . SER A 1 21 ? -2.922 -19.220 -6.330 1.00 10.24 21 SER A CA 20
ATOM 9953 C C . SER A 1 21 ? -2.896 -19.031 -4.816 1.00 23.12 21 SER A C 20
ATOM 9954 O O . SER A 1 21 ? -3.884 -18.611 -4.214 1.00 72.42 21 SER A O 20
ATOM 9962 N N . SER A 1 22 ? -1.757 -19.345 -4.206 1.00 43.35 22 SER A N 20
ATOM 9963 C CA . SER A 1 22 ? -1.601 -19.214 -2.763 1.00 12.15 22 SER A CA 20
ATOM 9964 C C . SER A 1 22 ? -1.795 -17.766 -2.324 1.00 53.51 22 SER A C 20
ATOM 9965 O O . SER A 1 22 ? -2.230 -16.922 -3.108 1.00 31.33 22 SER A O 20
ATOM 9973 N N . GLU A 1 23 ? -1.469 -17.486 -1.066 1.00 55.20 23 GLU A N 20
ATOM 9974 C CA . GLU A 1 23 ? -1.609 -16.140 -0.523 1.00 2.22 23 GLU A CA 20
ATOM 9975 C C . GLU A 1 23 ? -0.281 -15.639 0.038 1.00 63.21 23 GLU A C 20
ATOM 9976 O O . GLU A 1 23 ? 0.024 -14.448 -0.026 1.00 63.14 23 GLU A O 20
ATOM 9988 N N . LYS A 1 24 ? 0.506 -16.558 0.589 1.00 52.43 24 LYS A N 20
ATOM 9989 C CA . LYS A 1 24 ? 1.802 -16.212 1.161 1.00 72.12 24 LYS A CA 20
ATOM 9990 C C . LYS A 1 24 ? 2.609 -15.348 0.197 1.00 12.35 24 LYS A C 20
ATOM 9991 O O . LYS A 1 24 ? 3.341 -14.451 0.617 1.00 14.12 24 LYS A O 20
ATOM 10010 N N . TYR A 1 25 ? 2.469 -15.622 -1.095 1.00 5.03 25 TYR A N 20
ATOM 10011 C CA . TYR A 1 25 ? 3.186 -14.870 -2.117 1.00 45.34 25 TYR A CA 20
ATOM 10012 C C . TYR A 1 25 ? 2.214 -14.153 -3.049 1.00 13.11 25 TYR A C 20
ATOM 10013 O O . TYR A 1 25 ? 2.396 -14.139 -4.266 1.00 65.54 25 TYR A O 20
ATOM 10031 N N . LYS A 1 26 ? 1.179 -13.557 -2.467 1.00 55.22 26 LYS A N 20
ATOM 10032 C CA . LYS A 1 26 ? 0.176 -12.835 -3.242 1.00 70.31 26 LYS A CA 20
ATOM 10033 C C . LYS A 1 26 ? -0.150 -11.493 -2.594 1.00 73.43 26 LYS A C 20
ATOM 10034 O O . LYS A 1 26 ? -0.428 -10.512 -3.284 1.00 34.12 26 LYS A O 20
ATOM 10053 N N . ARG A 1 27 ? -0.113 -11.458 -1.266 1.00 41.24 27 ARG A N 20
ATOM 10054 C CA . ARG A 1 27 ? -0.404 -10.236 -0.526 1.00 53.03 27 ARG A CA 20
ATOM 10055 C C . ARG A 1 27 ? 0.864 -9.415 -0.311 1.00 31.44 27 ARG A C 20
ATOM 10056 O O . ARG A 1 27 ? 0.838 -8.187 -0.372 1.00 11.01 27 ARG A O 20
ATOM 10077 N N . ASN A 1 28 ? 1.972 -10.104 -0.057 1.00 42.15 28 ASN A N 20
ATOM 10078 C CA . ASN A 1 28 ? 3.250 -9.439 0.168 1.00 3.15 28 ASN A CA 20
ATOM 10079 C C . ASN A 1 28 ? 4.109 -9.469 -1.092 1.00 4.30 28 ASN A C 20
ATOM 10080 O O . ASN A 1 28 ? 4.883 -8.546 -1.352 1.00 33.24 28 ASN A O 20
ATOM 10091 N N . CYS A 1 29 ? 3.968 -10.535 -1.873 1.00 11.43 29 CYS A N 20
ATOM 10092 C CA . CYS A 1 29 ? 4.730 -10.686 -3.106 1.00 72.14 29 CYS A CA 20
ATOM 10093 C C . CYS A 1 29 ? 3.839 -10.467 -4.326 1.00 62.20 29 CYS A C 20
ATOM 10094 O O . CYS A 1 29 ? 3.953 -11.176 -5.326 1.00 11.14 29 CYS A O 20
ATOM 10101 N N . ALA A 1 30 ? 2.953 -9.481 -4.235 1.00 43.44 30 ALA A N 20
ATOM 10102 C CA . ALA A 1 30 ? 2.045 -9.166 -5.331 1.00 61.54 30 ALA A CA 20
ATOM 10103 C C . ALA A 1 30 ? 2.810 -8.939 -6.631 1.00 5.05 30 ALA A C 20
ATOM 10104 O O . ALA A 1 30 ? 2.321 -9.259 -7.714 1.00 40.12 30 ALA A O 20
ATOM 10111 N N . ILE A 1 31 ? 4.012 -8.384 -6.514 1.00 63.44 31 ILE A N 20
ATOM 10112 C CA . ILE A 1 31 ? 4.845 -8.115 -7.680 1.00 54.23 31 ILE A CA 20
ATOM 10113 C C . ILE A 1 31 ? 5.259 -9.410 -8.371 1.00 55.54 31 ILE A C 20
ATOM 10114 O O . ILE A 1 31 ? 5.481 -9.437 -9.582 1.00 72.04 31 ILE A O 20
ATOM 10130 N N . THR A 1 32 ? 5.359 -10.483 -7.594 1.00 31.31 32 THR A N 20
ATOM 10131 C CA . THR A 1 32 ? 5.745 -11.782 -8.130 1.00 62.14 32 THR A CA 20
ATOM 10132 C C . THR A 1 32 ? 4.526 -12.570 -8.594 1.00 34.42 32 THR A C 20
ATOM 10133 O O . THR A 1 32 ? 4.612 -13.382 -9.515 1.00 72.45 32 THR A O 20
ATOM 10144 N N . CYS A 1 33 ? 3.389 -12.326 -7.950 1.00 2.12 33 CYS A N 20
ATOM 10145 C CA . CYS A 1 33 ? 2.151 -13.013 -8.296 1.00 14.43 33 CYS A CA 20
ATOM 10146 C C . CYS A 1 33 ? 1.489 -12.363 -9.508 1.00 32.23 33 CYS A C 20
ATOM 10147 O O . CYS A 1 33 ? 1.391 -12.969 -10.574 1.00 20.11 33 CYS A O 20
ATOM 10154 N N . GLY A 1 34 ? 1.036 -11.125 -9.335 1.00 53.02 34 GLY A N 20
ATOM 10155 C CA . GLY A 1 34 ? 0.389 -10.413 -10.422 1.00 62.53 34 GLY A CA 20
ATOM 10156 C C . GLY A 1 34 ? -0.979 -9.887 -10.038 1.00 11.43 34 GLY A C 20
ATOM 10157 O O . GLY A 1 34 ? -1.881 -9.816 -10.872 1.00 12.24 34 GLY A O 20
ATOM 10161 N N . ALA A 1 35 ? -1.135 -9.517 -8.770 1.00 65.45 35 ALA A N 20
ATOM 10162 C CA . ALA A 1 35 ? -2.402 -8.994 -8.277 1.00 74.33 35 ALA A CA 20
ATOM 10163 C C . ALA A 1 35 ? -2.364 -7.474 -8.170 1.00 14.41 35 ALA A C 20
ATOM 10164 O O . ALA A 1 35 ? -2.975 -6.769 -8.974 1.00 13.33 35 ALA A O 20
ATOM 10171 N N . CYS A 1 36 ? -1.644 -6.973 -7.172 1.00 23.52 36 CYS A N 20
ATOM 10172 C CA . CYS A 1 36 ? -1.527 -5.536 -6.958 1.00 25.10 36 CYS A CA 20
ATOM 10173 C C . CYS A 1 36 ? -1.056 -4.834 -8.228 1.00 51.34 36 CYS A C 20
ATOM 10174 O O . CYS A 1 36 ? 0.076 -5.027 -8.673 1.00 14.41 36 CYS A O 20
#